Protein AF-0000000085153664 (afdb_homodimer)

InterPro domains:
  IPR010751 Plasmid replication initiator protein TrfA [PF07042] (78-346)

Sequence (714 aa):
MKKSRSGKMAENAEEKKSHYLNVVLRDLGAKLSKRDYDSWCKELTIECSTENDLCGVTLIFLEKAQAQYFEEQFGEIVRKALPSEDVHHIKYELTKQPVQLFLPNYGESYRHVPNEFTRSALFAVGAKKIPRRLFKNEVIPVIGDNVSITYTGEELRQDDEDVWLQLIFLCILSDKAIDDSPTIEFTPRYFCKIVGWPVSGYYYTKLEKVIERLKVTGLKVSARNGGDKVSNLSLIRKYYIRKGAEEDSVRLKTWQVWLEPEIVRLFARNSYTTLEWDMRMSFKSALSKWLHGYYKSHQKPFPVKIETLMKGCGSKMTCIRNFKKELLKSLEELKKAGFLAKWEVNPKTDIVTVTRTMKKSRSGKMAENAEEKKSHYLNVVLRDLGAKLSKRDYDSWCKELTIECSTENDLCGVTLIFLEKAQAQYFEEQFGEIVRKALPSEDVHHIKYELTKQPVQLFLPNYGESYRHVPNEFTRSALFAVGAKKIPRRLFKNEVIPVIGDNVSITYTGEELRQDDEDVWLQLIFLCILSDKAIDDSPTIEFTPRYFCKIVGWPVSGYYYTKLEKVIERLKVTGLKVSARNGGDKVSNLSLIRKYYIRKGAEEDSVRLKTWQVWLEPEIVRLFARNSYTTLEWDMRMSFKSALSKWLHGYYKSHQKPFPVKIETLMKGCGSKMTCIRNFKKELLKSLEELKKAGFLAKWEVNPKTDIVTVTRT

Nearest PDB structures (foldseek):
  5tbf-assembly1_A  TM=6.568E-01  e=7.838E-08  Vibrio cholerae
  5ubf-assembly1_B  TM=6.220E-01  e=7.013E-08  Vibrio cholerae
  5tbf-assembly1_B  TM=6.478E-01  e=2.383E-07  Vibrio cholerae
  5x5l-assembly1_E  TM=6.936E-01  e=5.974E-01  Acinetobacter baumannii
  5x5l-assembly1_A  TM=6.836E-01  e=1.537E+00  Acinetobacter baumannii

Structure (mmCIF, N/CA/C/O backbone):
data_AF-0000000085153664-model_v1
#
loop_
_entity.id
_entity.type
_entity.pdbx_description
1 polymer 'Related to transcriptional repressor protein TrfA'
#
loop_
_atom_site.group_PDB
_atom_site.id
_atom_site.type_symbol
_atom_site.label_atom_id
_atom_site.label_alt_id
_atom_site.label_comp_id
_atom_site.label_asym_id
_atom_site.label_entity_id
_atom_site.label_seq_id
_atom_site.pdbx_PDB_ins_code
_atom_site.Cartn_x
_atom_site.Cartn_y
_atom_site.Cartn_z
_atom_site.occupancy
_atom_site.B_iso_or_equiv
_atom_site.auth_seq_id
_atom_site.auth_comp_id
_atom_site.auth_asym_id
_atom_site.auth_atom_id
_atom_site.pdbx_PDB_model_num
ATOM 1 N N . MET A 1 1 ? 22.562 14.812 59.344 1 29.44 1 MET A N 1
ATOM 2 C CA . MET A 1 1 ? 21.891 13.773 58.594 1 29.44 1 MET A CA 1
ATOM 3 C C . MET A 1 1 ? 22.781 13.281 57.438 1 29.44 1 MET A C 1
ATOM 5 O O . MET A 1 1 ? 22.984 13.992 56.469 1 29.44 1 MET A O 1
ATOM 9 N N . LYS A 1 2 ? 23.766 12.539 57.938 1 37.56 2 LYS A N 1
ATOM 10 C CA . LYS A 1 2 ? 24.797 11.891 57.125 1 37.56 2 LYS A CA 1
ATOM 11 C C . LYS A 1 2 ? 24.172 11.055 56 1 37.56 2 LYS A C 1
ATOM 13 O O . LYS A 1 2 ? 23.359 10.164 56.281 1 37.56 2 LYS A O 1
ATOM 18 N N . LYS A 1 3 ? 24.203 11.703 54.875 1 49.47 3 LYS A N 1
ATOM 19 C CA . LYS A 1 3 ? 23.781 10.914 53.719 1 49.47 3 LYS A CA 1
ATOM 20 C C . LYS A 1 3 ? 24.484 9.562 53.688 1 49.47 3 LYS A C 1
ATOM 22 O O . LYS A 1 3 ? 25.703 9.484 53.781 1 49.47 3 LYS A O 1
ATOM 27 N N . SER A 1 4 ? 23.781 8.562 53.969 1 45.88 4 SER A N 1
ATOM 28 C CA . SER A 1 4 ? 24.281 7.203 54.094 1 45.88 4 SER A CA 1
ATOM 29 C C . SER A 1 4 ? 25.125 6.801 52.906 1 45.88 4 SER A C 1
ATOM 31 O O . SER A 1 4 ? 24.953 7.363 51.812 1 45.88 4 SER A O 1
ATOM 33 N N . ARG A 1 5 ? 26.281 6.02 53.031 1 48.69 5 ARG A N 1
ATOM 34 C CA . ARG A 1 5 ? 27.203 5.461 52.031 1 48.69 5 ARG A CA 1
ATOM 35 C C . ARG A 1 5 ? 26.453 4.961 50.812 1 48.69 5 ARG A C 1
ATOM 37 O O . ARG A 1 5 ? 26.953 5.047 49.688 1 48.69 5 ARG A O 1
ATOM 44 N N . SER A 1 6 ? 25.312 4.398 51.062 1 50.28 6 SER A N 1
ATOM 45 C CA . SER A 1 6 ? 24.5 3.871 49.969 1 50.28 6 SER A CA 1
ATOM 46 C C . SER A 1 6 ? 23.984 4.988 49.062 1 50.28 6 SER A C 1
ATOM 48 O O . SER A 1 6 ? 23.875 4.816 47.844 1 50.28 6 SER A O 1
ATOM 50 N N . GLY A 1 7 ? 23.781 6.125 49.594 1 50.03 7 GLY A N 1
ATOM 51 C CA . GLY A 1 7 ? 23.312 7.273 48.844 1 50.03 7 GLY A CA 1
ATOM 52 C C . GLY A 1 7 ? 24.375 7.855 47.938 1 50.03 7 GLY A C 1
ATOM 53 O O . GLY A 1 7 ? 24.078 8.289 46.812 1 50.03 7 GLY A O 1
ATOM 54 N N . LYS A 1 8 ? 25.578 7.863 48.375 1 56.12 8 LYS A N 1
ATOM 55 C CA . LYS A 1 8 ? 26.719 8.406 47.625 1 56.12 8 LYS A CA 1
ATOM 56 C C . LYS A 1 8 ? 27.078 7.508 46.469 1 56.12 8 LYS A C 1
ATOM 58 O O . LYS A 1 8 ? 27.422 7.992 45.375 1 56.12 8 LYS A O 1
ATOM 63 N N . MET A 1 9 ? 27.047 6.195 46.594 1 51.66 9 MET A N 1
ATOM 64 C CA . MET A 1 9 ? 27.328 5.238 45.531 1 51.66 9 MET A CA 1
ATOM 65 C C . MET A 1 9 ? 26.266 5.305 44.438 1 51.66 9 MET A C 1
ATOM 67 O O . MET A 1 9 ? 26.578 5.203 43.281 1 51.66 9 MET A O 1
ATOM 71 N N . ALA A 1 10 ? 25.062 5.453 44.844 1 55.25 10 ALA A N 1
ATOM 72 C CA . ALA A 1 10 ? 23.969 5.602 43.875 1 55.25 10 ALA A CA 1
ATOM 73 C C . ALA A 1 10 ? 24.094 6.914 43.094 1 55.25 10 ALA A C 1
ATOM 75 O O . ALA A 1 10 ? 23.828 6.961 41.906 1 55.25 10 ALA A O 1
ATOM 76 N N . GLU A 1 11 ? 24.453 7.938 43.781 1 58.59 11 GLU A N 1
ATOM 77 C CA . GLU A 1 11 ? 24.672 9.234 43.125 1 58.59 11 GLU A CA 1
ATOM 78 C C . GLU A 1 11 ? 25.828 9.18 42.156 1 58.59 11 GLU A C 1
ATOM 80 O O . GLU A 1 11 ? 25.766 9.789 41.062 1 58.59 11 GLU A O 1
ATOM 85 N N . ASN A 1 12 ? 26.766 8.383 42.438 1 61.38 12 ASN A N 1
ATOM 86 C CA . ASN A 1 12 ? 27.906 8.219 41.562 1 61.38 12 ASN A CA 1
ATOM 87 C C . ASN A 1 12 ? 27.547 7.402 40.344 1 61.38 12 ASN A C 1
ATOM 89 O O . ASN A 1 12 ? 27.984 7.719 39.219 1 61.38 12 ASN A O 1
ATOM 93 N N . ALA A 1 13 ? 26.766 6.414 40.625 1 58.97 13 ALA A N 1
ATOM 94 C CA . ALA A 1 13 ? 26.328 5.605 39.5 1 58.97 13 ALA A CA 1
ATOM 95 C C . ALA A 1 13 ? 25.438 6.41 38.562 1 58.97 13 ALA A C 1
ATOM 97 O O . ALA A 1 13 ? 25.547 6.297 37.312 1 58.97 13 ALA A O 1
ATOM 98 N N . GLU A 1 14 ? 24.609 7.184 39.156 1 63.19 14 GLU A N 1
ATOM 99 C CA . GLU A 1 14 ? 23.75 8.031 38.312 1 63.19 14 GLU A CA 1
ATOM 100 C C . GLU A 1 14 ? 24.547 9.109 37.594 1 63.19 14 GLU A C 1
ATOM 102 O O . GLU A 1 14 ? 24.266 9.438 36.438 1 63.19 14 GLU A O 1
ATOM 107 N N . GLU A 1 15 ? 25.438 9.648 38.281 1 65.25 15 GLU A N 1
ATOM 108 C CA . GLU A 1 15 ? 26.312 10.633 37.656 1 65.25 15 GLU A CA 1
ATOM 109 C C . GLU A 1 15 ? 27.141 10 36.531 1 65.25 15 GLU A C 1
ATOM 111 O O . GLU A 1 15 ? 27.328 10.609 35.469 1 65.25 15 GLU A O 1
ATOM 116 N N . LYS A 1 16 ? 27.609 8.852 36.75 1 63.19 16 LYS A N 1
ATOM 117 C CA . LYS A 1 16 ? 28.344 8.125 35.719 1 63.19 16 LYS A CA 1
ATOM 118 C C . LYS A 1 16 ? 27.453 7.781 34.531 1 63.19 16 LYS A C 1
ATOM 120 O O . LYS A 1 16 ? 27.875 7.93 33.375 1 63.19 16 LYS A O 1
ATOM 125 N N . LYS A 1 17 ? 26.266 7.352 34.906 1 61.06 17 LYS A N 1
ATOM 126 C CA . LYS A 1 17 ? 25.281 7.082 33.844 1 61.06 17 LYS A CA 1
ATOM 127 C C . LYS A 1 17 ? 25.031 8.32 33 1 61.06 17 LYS A C 1
ATOM 129 O O . LYS A 1 17 ? 25.031 8.242 31.766 1 61.06 17 LYS A O 1
ATOM 134 N N . SER A 1 18 ? 24.812 9.359 33.656 1 63.28 18 SER A N 1
ATOM 135 C CA . SER A 1 18 ? 24.562 10.609 32.969 1 63.28 18 SER A CA 1
ATOM 136 C C . SER A 1 18 ? 25.781 11.055 32.156 1 63.28 18 SER A C 1
ATOM 138 O O . SER A 1 18 ? 25.656 11.539 31.031 1 63.28 18 SER A O 1
ATOM 140 N N . HIS A 1 19 ? 26.828 10.883 32.719 1 64 19 HIS A N 1
ATOM 141 C CA . HIS A 1 19 ? 28.078 11.242 32.062 1 64 19 HIS A CA 1
ATOM 142 C C . HIS A 1 19 ? 28.312 10.375 30.828 1 64 19 HIS A C 1
ATOM 144 O O . HIS A 1 19 ? 28.578 10.891 29.734 1 64 19 HIS A O 1
ATOM 150 N N . TYR A 1 20 ? 28.141 9.062 30.938 1 61.59 20 TYR A N 1
ATOM 151 C CA . TYR A 1 20 ? 28.406 8.172 29.812 1 61.59 20 TYR A CA 1
ATOM 152 C C . TYR A 1 20 ? 27.344 8.336 28.734 1 61.59 20 TYR A C 1
ATOM 154 O O . TYR A 1 20 ? 27.641 8.266 27.531 1 61.59 20 TYR A O 1
ATOM 162 N N . LEU A 1 21 ? 26.141 8.602 29.172 1 62.12 21 LEU A N 1
ATOM 163 C CA . LEU A 1 21 ? 25.094 8.898 28.203 1 62.12 21 LEU A CA 1
ATOM 164 C C . LEU A 1 21 ? 25.422 10.156 27.406 1 62.12 21 LEU A C 1
ATOM 166 O O . LEU A 1 21 ? 25.266 10.188 26.188 1 62.12 21 LEU A O 1
ATOM 170 N N . ASN A 1 22 ? 25.922 11.086 28.078 1 59.66 22 ASN A N 1
ATOM 171 C CA . ASN A 1 22 ? 26.312 12.32 27.406 1 59.66 22 ASN A CA 1
ATOM 172 C C . ASN A 1 22 ? 27.484 12.102 26.469 1 59.66 22 ASN A C 1
ATOM 174 O O . ASN A 1 22 ? 27.531 12.656 25.375 1 59.66 22 ASN A O 1
ATOM 178 N N . VAL A 1 23 ? 28.375 11.336 26.891 1 60.56 23 VAL A N 1
ATOM 179 C CA . VAL A 1 23 ? 29.547 11.055 26.078 1 60.56 23 VAL A CA 1
ATOM 180 C C . VAL A 1 23 ? 29.141 10.25 24.844 1 60.56 23 VAL A C 1
ATOM 182 O O . VAL A 1 23 ? 29.547 10.562 23.719 1 60.56 23 VAL A O 1
ATOM 185 N N . VAL A 1 24 ? 28.281 9.281 25.062 1 60.31 24 VAL A N 1
ATOM 186 C CA . VAL A 1 24 ? 27.828 8.445 23.953 1 60.31 24 VAL A CA 1
ATOM 187 C C . VAL A 1 24 ? 27 9.281 22.984 1 60.31 24 VAL A C 1
ATOM 189 O O . VAL A 1 24 ? 27.203 9.211 21.766 1 60.31 24 VAL A O 1
ATOM 192 N N . LEU A 1 25 ? 26.203 10.008 23.594 1 59.53 25 LEU A N 1
ATOM 193 C CA . LEU A 1 25 ? 25.344 10.844 22.766 1 59.53 25 LEU A CA 1
ATOM 194 C C . LEU A 1 25 ? 26.172 11.891 22.031 1 59.53 25 LEU A C 1
ATOM 196 O O . LEU A 1 25 ? 25.906 12.188 20.859 1 59.53 25 LEU A O 1
ATOM 200 N N . ARG A 1 26 ? 27.047 12.422 22.703 1 58.75 26 ARG A N 1
ATOM 201 C CA . ARG A 1 26 ? 27.953 13.375 22.078 1 58.75 26 ARG A CA 1
ATOM 202 C C . ARG A 1 26 ? 28.766 12.719 20.969 1 58.75 26 ARG A C 1
ATOM 204 O O . ARG A 1 26 ? 28.875 13.273 19.875 1 58.75 26 ARG A O 1
ATOM 211 N N . ASP A 1 27 ? 29.297 11.578 21.297 1 58.91 27 ASP A N 1
ATOM 212 C CA . ASP A 1 27 ? 30.156 10.922 20.312 1 58.91 27 ASP A CA 1
ATOM 213 C C . ASP A 1 27 ? 29.312 10.359 19.156 1 58.91 27 ASP A C 1
ATOM 215 O O . ASP A 1 27 ? 29.766 10.359 18.016 1 58.91 27 ASP A O 1
ATOM 219 N N . LEU A 1 28 ? 28.203 9.844 19.594 1 58.75 28 LEU A N 1
ATOM 220 C CA . LEU A 1 28 ? 27.281 9.406 18.547 1 58.75 28 LEU A CA 1
ATOM 221 C C . LEU A 1 28 ? 26.75 10.602 17.766 1 58.75 28 LEU A C 1
ATOM 223 O O . LEU A 1 28 ? 26.578 10.523 16.547 1 58.75 28 LEU A O 1
ATOM 227 N N . GLY A 1 29 ? 26.344 11.578 18.453 1 54.72 29 GLY A N 1
ATOM 228 C CA . GLY A 1 29 ? 25.875 12.805 17.828 1 54.72 29 GLY A CA 1
ATOM 229 C C . GLY A 1 29 ? 26.906 13.453 16.922 1 54.72 29 GLY A C 1
ATOM 230 O O . GLY A 1 29 ? 26.562 14.117 15.945 1 54.72 29 GLY A O 1
ATOM 231 N N . ALA A 1 30 ? 28.156 13.367 17.344 1 55.06 30 ALA A N 1
ATOM 232 C CA . ALA A 1 30 ? 29.234 13.906 16.531 1 55.06 30 ALA A CA 1
ATOM 233 C C . ALA A 1 30 ? 29.391 13.109 15.234 1 55.06 30 ALA A C 1
ATOM 235 O O . ALA A 1 30 ? 29.891 13.625 14.234 1 55.06 30 ALA A O 1
ATOM 236 N N . LYS A 1 31 ? 29.156 11.945 15.344 1 52.06 31 LYS A N 1
ATOM 237 C CA . LYS A 1 31 ? 29.344 11.109 14.156 1 52.06 31 LYS A CA 1
ATOM 238 C C . LYS A 1 31 ? 28 10.734 13.531 1 52.06 31 LYS A C 1
ATOM 240 O O . LYS A 1 31 ? 27.922 10.469 12.328 1 52.06 31 LYS A O 1
ATOM 245 N N . LEU A 1 32 ? 27.062 10.523 14.344 1 45.66 32 LEU A N 1
ATOM 246 C CA . LEU A 1 32 ? 25.703 10.242 13.898 1 45.66 32 LEU A CA 1
ATOM 247 C C . LEU A 1 32 ? 24.891 11.531 13.812 1 45.66 32 LEU A C 1
ATOM 249 O O . LEU A 1 32 ? 24.922 12.359 14.727 1 45.66 32 LEU A O 1
ATOM 253 N N . SER A 1 33 ? 24.641 11.883 12.695 1 44 33 SER A N 1
ATOM 254 C CA . SER A 1 33 ? 23.734 13.031 12.695 1 44 33 SER A CA 1
ATOM 255 C C . SER A 1 33 ? 22.609 12.844 13.703 1 44 33 SER A C 1
ATOM 257 O O . SER A 1 33 ? 22.172 11.719 13.953 1 44 33 SER A O 1
ATOM 259 N N . LYS A 1 34 ? 22.484 13.758 14.727 1 43.94 34 LYS A N 1
ATOM 260 C CA . LYS A 1 34 ? 21.391 13.75 15.695 1 43.94 34 LYS A CA 1
ATOM 261 C C . LYS A 1 34 ? 20.125 13.156 15.086 1 43.94 34 LYS A C 1
ATOM 263 O O . LYS A 1 34 ? 19.391 12.445 15.766 1 43.94 34 LYS A O 1
ATOM 268 N N . ARG A 1 35 ? 20.047 13.312 13.891 1 41.44 35 ARG A N 1
ATOM 269 C CA . ARG A 1 35 ? 18.906 12.891 13.086 1 41.44 35 ARG A CA 1
ATOM 270 C C . ARG A 1 35 ? 18.859 11.367 12.969 1 41.44 35 ARG A C 1
ATOM 272 O O . ARG A 1 35 ? 17.797 10.766 13.078 1 41.44 35 ARG A O 1
ATOM 279 N N . ASP A 1 36 ? 19.953 10.828 12.789 1 44.12 36 ASP A N 1
ATOM 280 C CA . ASP A 1 36 ? 20.047 9.383 12.602 1 44.12 36 ASP A CA 1
ATOM 281 C C . ASP A 1 36 ? 19.859 8.641 13.922 1 44.12 36 ASP A C 1
ATOM 283 O O . ASP A 1 36 ? 19.203 7.605 13.969 1 44.12 36 ASP A O 1
ATOM 287 N N . TYR A 1 37 ? 20.328 9.25 14.938 1 45.41 37 TYR A N 1
ATOM 288 C CA . TYR A 1 37 ? 20.203 8.68 16.266 1 45.41 37 TYR A CA 1
ATOM 289 C C . TYR A 1 37 ? 18.75 8.656 16.719 1 45.41 37 TYR A C 1
ATOM 291 O O . TYR A 1 37 ? 18.266 7.633 17.219 1 45.41 37 TYR A O 1
ATOM 299 N N . ASP A 1 38 ? 18.203 9.703 16.609 1 47 38 ASP A N 1
ATOM 300 C CA . ASP A 1 38 ? 16.828 9.844 17.094 1 47 38 ASP A CA 1
ATOM 301 C C . ASP A 1 38 ? 15.875 8.938 16.328 1 47 38 ASP A C 1
ATOM 303 O O . ASP A 1 38 ? 14.875 8.469 16.875 1 47 38 ASP A O 1
ATOM 307 N N . SER A 1 39 ? 16.281 8.617 15.234 1 45.19 39 SER A N 1
ATOM 308 C CA . SER A 1 39 ? 15.414 7.805 14.383 1 45.19 39 SER A CA 1
ATOM 309 C C . SER A 1 39 ? 15.648 6.316 14.633 1 45.19 39 SER A C 1
ATOM 311 O O . SER A 1 39 ? 14.742 5.5 14.422 1 45.19 39 SER A O 1
ATOM 313 N N . TRP A 1 40 ? 16.859 6.023 15.102 1 48.47 40 TRP A N 1
ATOM 314 C CA . TRP A 1 40 ? 17.188 4.602 15.148 1 48.47 40 TRP A CA 1
ATOM 315 C C . TRP A 1 40 ? 17.109 4.078 16.578 1 48.47 40 TRP A C 1
ATOM 317 O O . TRP A 1 40 ? 16.578 2.992 16.828 1 48.47 40 TRP A O 1
ATOM 327 N N . CYS A 1 41 ? 17.781 4.852 17.594 1 46.34 41 CYS A N 1
ATOM 328 C CA . CYS A 1 41 ? 17.922 4.414 18.984 1 46.34 41 CYS A CA 1
ATOM 329 C C . CYS A 1 41 ? 16.875 5.09 19.875 1 46.34 41 CYS A C 1
ATOM 331 O O . CYS A 1 41 ? 16.906 6.312 20.031 1 46.34 41 CYS A O 1
ATOM 333 N N . LYS A 1 42 ? 15.758 4.336 20.125 1 48.25 42 LYS A N 1
ATOM 334 C CA . LYS A 1 42 ? 14.703 4.895 20.969 1 48.25 42 LYS A CA 1
ATOM 335 C C . LYS A 1 42 ? 15.234 5.273 22.344 1 48.25 42 LYS A C 1
ATOM 337 O O . LYS A 1 42 ? 14.797 6.266 22.922 1 48.25 42 LYS A O 1
ATOM 342 N N . GLU A 1 43 ? 15.867 4.336 22.812 1 50.38 43 GLU A N 1
ATOM 343 C CA . GLU A 1 43 ? 16.328 4.586 24.172 1 50.38 43 GLU A CA 1
ATOM 344 C C . GLU A 1 43 ? 17.766 4.074 24.359 1 50.38 43 GLU A C 1
ATOM 346 O O . GLU A 1 43 ? 18.109 2.986 23.906 1 50.38 43 GLU A O 1
ATOM 351 N N . LEU A 1 44 ? 18.625 4.957 24.594 1 53.78 44 LEU A N 1
ATOM 352 C CA . LEU A 1 44 ? 19.938 4.625 25.125 1 53.78 44 LEU A CA 1
ATOM 353 C C . LEU A 1 44 ? 19.938 4.703 26.656 1 53.78 44 LEU A C 1
ATOM 355 O O . LEU A 1 44 ? 19.641 5.754 27.219 1 53.78 44 LEU A O 1
ATOM 359 N N . THR A 1 45 ? 19.828 3.479 27.172 1 56.31 45 THR A N 1
ATOM 360 C CA . THR A 1 45 ? 19.969 3.467 28.625 1 56.31 45 THR A CA 1
ATOM 361 C C . THR A 1 45 ? 21.344 2.951 29.031 1 56.31 45 THR A C 1
ATOM 363 O O . THR A 1 45 ? 21.859 2.002 28.438 1 56.31 45 THR A O 1
ATOM 366 N N . ILE A 1 46 ? 21.953 3.711 29.812 1 54.69 46 ILE A N 1
ATOM 367 C CA . ILE A 1 46 ? 23.188 3.291 30.453 1 54.69 46 ILE A CA 1
ATOM 368 C C . ILE A 1 46 ? 22.922 2.918 31.906 1 54.69 46 ILE A C 1
ATOM 370 O O . ILE A 1 46 ? 22.234 3.65 32.625 1 54.69 46 ILE A O 1
ATOM 374 N N . GLU A 1 47 ? 23 1.629 32.156 1 57.69 47 GLU A N 1
ATOM 375 C CA . GLU A 1 47 ? 22.906 1.206 33.562 1 57.69 47 GLU A CA 1
ATOM 376 C C . GLU A 1 47 ? 24.297 0.977 34.156 1 57.69 47 GLU A C 1
ATOM 378 O O . GLU A 1 47 ? 25.141 0.326 33.531 1 57.69 47 GLU A O 1
ATOM 383 N N . CYS A 1 48 ? 24.516 1.767 35.125 1 53.06 48 CYS A N 1
ATOM 384 C CA . CYS A 1 48 ? 25.75 1.614 35.875 1 53.06 48 CYS A CA 1
ATOM 385 C C . CYS A 1 48 ? 25.516 0.929 37.219 1 53.06 48 CYS A C 1
ATOM 387 O O . CYS A 1 48 ? 24.594 1.292 37.938 1 53.06 48 CYS A O 1
ATOM 389 N N . SER A 1 49 ? 25.969 -0.302 37.281 1 51.94 49 SER A N 1
ATOM 390 C CA . SER A 1 49 ? 25.891 -0.967 38.562 1 51.94 49 SER A CA 1
ATOM 391 C C . SER A 1 49 ? 26.766 -0.275 39.594 1 51.94 49 SER A C 1
ATOM 393 O O . SER A 1 49 ? 27.891 0.141 39.281 1 51.94 49 SER A O 1
ATOM 395 N N . THR A 1 50 ? 26.156 0.053 40.625 1 53.03 50 THR A N 1
ATOM 396 C CA . THR A 1 50 ? 26.875 0.573 41.781 1 53.03 50 THR A CA 1
ATOM 397 C C . THR A 1 50 ? 27.891 -0.452 42.281 1 53.03 50 THR A C 1
ATOM 399 O O . THR A 1 50 ? 28.891 -0.089 42.906 1 53.03 50 THR A O 1
ATOM 402 N N . GLU A 1 51 ? 27.531 -1.711 42.156 1 52.62 51 GLU A N 1
ATOM 403 C CA . GLU A 1 51 ? 28.344 -2.691 42.844 1 52.62 51 GLU A CA 1
ATOM 404 C C . GLU A 1 51 ? 29.625 -3.006 42.094 1 52.62 51 GLU A C 1
ATOM 406 O O . GLU A 1 51 ? 30.688 -3.213 42.688 1 52.62 51 GLU A O 1
ATOM 411 N N . ASN A 1 52 ? 29.484 -3.174 40.75 1 49.38 52 ASN A N 1
ATOM 412 C CA . ASN A 1 52 ? 30.688 -3.648 40.062 1 49.38 52 ASN A CA 1
ATOM 413 C C . ASN A 1 52 ? 31.203 -2.627 39.031 1 49.38 52 ASN A C 1
ATOM 415 O O . ASN A 1 52 ? 32.125 -2.908 38.281 1 49.38 52 ASN A O 1
ATOM 419 N N . ASP A 1 53 ? 30.875 -1.344 39.281 1 49.22 53 ASP A N 1
ATOM 420 C CA . ASP A 1 53 ? 31.328 -0.244 38.438 1 49.22 53 ASP A CA 1
ATOM 421 C C . ASP A 1 53 ? 31.141 -0.564 36.938 1 49.22 53 ASP A C 1
ATOM 423 O O . ASP A 1 53 ? 31.922 -0.144 36.094 1 49.22 53 ASP A O 1
ATOM 427 N N . LEU A 1 54 ? 30.312 -1.525 36.781 1 50.16 54 LEU A N 1
ATOM 428 C CA . LEU A 1 54 ? 30.078 -1.895 35.375 1 50.16 54 LEU A CA 1
ATOM 429 C C . LEU A 1 54 ? 28.922 -1.095 34.781 1 50.16 54 LEU A C 1
ATOM 431 O O . LEU A 1 54 ? 27.906 -0.867 35.469 1 50.16 54 LEU A O 1
ATOM 435 N N . CYS A 1 55 ? 29.266 -0.284 33.844 1 50.81 55 CYS A N 1
ATOM 436 C CA . CYS A 1 55 ? 28.219 0.438 33.125 1 50.81 55 CYS A CA 1
ATOM 437 C C . CYS A 1 55 ? 27.781 -0.327 31.891 1 50.81 55 CYS A C 1
ATOM 439 O O . CYS A 1 55 ? 28.609 -0.883 31.156 1 50.81 55 CYS A O 1
ATOM 441 N N . GLY A 1 56 ? 26.562 -0.763 31.938 1 55.78 56 GLY A N 1
ATOM 442 C CA . GLY A 1 56 ? 25.984 -1.375 30.75 1 55.78 56 GLY A CA 1
ATOM 443 C C . GLY A 1 56 ? 25.188 -0.402 29.906 1 55.78 56 GLY A C 1
ATOM 444 O O . GLY A 1 56 ? 24.578 0.528 30.422 1 55.78 56 GLY A O 1
ATOM 445 N N . VAL A 1 57 ? 25.609 -0.292 28.672 1 55.5 57 VAL A N 1
ATOM 446 C CA . VAL A 1 57 ? 24.828 0.5 27.734 1 55.5 57 VAL A CA 1
ATOM 447 C C . VAL A 1 57 ? 23.828 -0.399 27 1 55.5 57 VAL A C 1
ATOM 449 O O . VAL A 1 57 ? 24.203 -1.459 26.5 1 55.5 57 VAL A O 1
ATOM 452 N N . THR A 1 58 ? 22.656 -0.088 27.312 1 58.31 58 THR A N 1
ATOM 453 C CA . THR A 1 58 ? 21.594 -0.741 26.547 1 58.31 58 THR A CA 1
ATOM 454 C C . THR A 1 58 ? 21.031 0.21 25.5 1 58.31 58 THR A C 1
ATOM 456 O O . THR A 1 58 ? 20.547 1.299 25.828 1 58.31 58 THR A O 1
ATOM 459 N N . LEU A 1 59 ? 21.391 -0.045 24.328 1 55.75 59 LEU A N 1
ATOM 460 C CA . LEU A 1 59 ? 20.766 0.66 23.219 1 55.75 59 LEU A CA 1
ATOM 461 C C . LEU A 1 59 ? 19.594 -0.139 22.656 1 55.75 59 LEU A C 1
ATOM 463 O O . LEU A 1 59 ? 19.734 -1.328 22.359 1 55.75 59 LEU A O 1
ATOM 467 N N . ILE A 1 60 ? 18.531 0.485 22.797 1 53.19 60 ILE A N 1
ATOM 468 C CA . ILE A 1 60 ? 17.312 -0.162 22.328 1 53.19 60 ILE A CA 1
ATOM 469 C C . ILE A 1 60 ? 16.969 0.344 20.922 1 53.19 60 ILE A C 1
ATOM 471 O O . ILE A 1 60 ? 16.828 1.551 20.703 1 53.19 60 ILE A O 1
ATOM 475 N N . PHE A 1 61 ? 17.047 -0.532 20.016 1 51.03 61 PHE A N 1
ATOM 476 C CA . PHE A 1 61 ? 16.766 -0.239 18.609 1 51.03 61 PHE A CA 1
ATOM 477 C C . PHE A 1 61 ? 15.406 -0.781 18.203 1 51.03 61 PHE A C 1
ATOM 479 O O . PHE A 1 61 ? 14.906 -1.733 18.797 1 51.03 61 PHE A O 1
ATOM 486 N N . LEU A 1 62 ? 14.828 -0.062 17.25 1 48.22 62 LEU A N 1
ATOM 487 C CA . LEU A 1 62 ? 13.531 -0.481 16.734 1 48.22 62 LEU A CA 1
ATOM 488 C C . LEU A 1 62 ? 13.68 -1.7 15.828 1 48.22 62 LEU A C 1
ATOM 490 O O . LEU A 1 62 ? 12.781 -2.543 15.766 1 48.22 62 LEU A O 1
ATOM 494 N N . GLU A 1 63 ? 14.695 -1.808 15.086 1 48 63 GLU A N 1
ATOM 495 C CA . GLU A 1 63 ? 14.961 -2.85 14.094 1 48 63 GLU A CA 1
ATOM 496 C C . GLU A 1 63 ? 16.328 -3.494 14.32 1 48 63 GLU A C 1
ATOM 498 O O . GLU A 1 63 ? 17.281 -2.82 14.711 1 48 63 GLU A O 1
ATOM 503 N N . LYS A 1 64 ? 16.219 -4.773 14.32 1 51.56 64 LYS A N 1
ATOM 504 C CA . LYS A 1 64 ? 17.469 -5.512 14.469 1 51.56 64 LYS A CA 1
ATOM 505 C C . LYS A 1 64 ? 18.531 -4.996 13.508 1 51.56 64 LYS A C 1
ATOM 507 O O . LYS A 1 64 ? 19.703 -4.879 13.875 1 51.56 64 LYS A O 1
ATOM 512 N N . ALA A 1 65 ? 18.078 -4.699 12.352 1 47.78 65 ALA A N 1
ATOM 513 C CA . ALA A 1 65 ? 19.031 -4.203 11.359 1 47.78 65 ALA A CA 1
ATOM 514 C C . ALA A 1 65 ? 19.656 -2.887 11.812 1 47.78 65 ALA A C 1
ATOM 516 O O . ALA A 1 65 ? 20.859 -2.66 11.609 1 47.78 65 ALA A O 1
ATOM 517 N N . GLN A 1 66 ? 18.906 -2.141 12.445 1 51.41 66 GLN A N 1
ATOM 518 C CA . GLN A 1 66 ? 19.422 -0.875 12.961 1 51.41 66 GLN A CA 1
ATOM 519 C C . GLN A 1 66 ? 20.406 -1.106 14.094 1 51.41 66 GLN A C 1
ATOM 521 O O . GLN A 1 66 ? 21.438 -0.426 14.18 1 51.41 66 GLN A O 1
ATOM 526 N N . ALA A 1 67 ? 20 -2.066 14.844 1 55.53 67 ALA A N 1
ATOM 527 C CA . ALA A 1 67 ? 20.875 -2.402 15.953 1 55.53 67 ALA A CA 1
ATOM 528 C C . ALA A 1 67 ? 22.219 -2.926 15.445 1 55.53 67 ALA A C 1
ATOM 530 O O . ALA A 1 67 ? 23.281 -2.545 15.961 1 55.53 67 ALA A O 1
ATOM 531 N N . GLN A 1 68 ? 22.047 -3.723 14.523 1 56.03 68 GLN A N 1
ATOM 532 C CA . GLN A 1 68 ? 23.266 -4.281 13.953 1 56.03 68 GLN A CA 1
ATOM 533 C C . GLN A 1 68 ? 24.094 -3.199 13.266 1 56.03 68 GLN A C 1
ATOM 535 O O . GLN A 1 68 ? 25.312 -3.145 13.438 1 56.03 68 GLN A O 1
ATOM 540 N N . TYR A 1 69 ? 23.453 -2.359 12.586 1 52.59 69 TYR A N 1
ATOM 541 C CA . TYR A 1 69 ? 24.109 -1.235 11.938 1 52.59 69 TYR A CA 1
ATOM 542 C C . TYR A 1 69 ? 24.766 -0.316 12.969 1 52.59 69 TYR A C 1
ATOM 544 O O . TYR A 1 69 ? 25.906 0.104 12.797 1 52.59 69 TYR A O 1
ATOM 552 N N . PHE A 1 70 ? 24.031 -0.028 13.898 1 57.78 70 PHE A N 1
ATOM 553 C CA . PHE A 1 70 ? 24.562 0.84 14.945 1 57.78 70 PHE A CA 1
ATOM 554 C C . PHE A 1 70 ? 25.797 0.219 15.602 1 57.78 70 PHE A C 1
ATOM 556 O O . PHE A 1 70 ? 26.781 0.907 15.852 1 57.78 70 PHE A O 1
ATOM 563 N N . GLU A 1 71 ? 25.594 -1.03 15.805 1 61 71 GLU A N 1
ATOM 564 C CA . GLU A 1 71 ? 26.719 -1.724 16.422 1 61 71 GLU A CA 1
ATOM 565 C C . GLU A 1 71 ? 27.953 -1.681 15.531 1 61 71 GLU A C 1
ATOM 567 O O . GLU A 1 71 ? 29.062 -1.467 16.016 1 61 71 GLU A O 1
ATOM 572 N N . GLU A 1 72 ? 27.641 -1.833 14.359 1 60.78 72 GLU A N 1
ATOM 573 C CA . GLU A 1 72 ? 28.75 -1.866 13.414 1 60.78 72 GLU A CA 1
ATOM 574 C C . GLU A 1 72 ? 29.375 -0.48 13.242 1 60.78 72 GLU A C 1
ATOM 576 O O . GLU A 1 72 ? 30.594 -0.343 13.148 1 60.78 72 GLU A O 1
ATOM 581 N N . GLN A 1 73 ? 28.516 0.489 13.18 1 56.47 73 GLN A N 1
ATOM 582 C CA . GLN A 1 73 ? 28.984 1.831 12.867 1 56.47 73 GLN A CA 1
ATOM 583 C C . GLN A 1 73 ? 29.422 2.568 14.133 1 56.47 73 GLN A C 1
ATOM 585 O O . GLN A 1 73 ? 30.391 3.326 14.109 1 56.47 73 GLN A O 1
ATOM 590 N N . PHE A 1 74 ? 28.578 2.229 15.125 1 58 74 PHE A N 1
ATOM 591 C CA . PHE A 1 74 ? 28.766 3.105 16.266 1 58 74 PHE A CA 1
ATOM 592 C C . PHE A 1 74 ? 29.094 2.301 17.516 1 58 74 PHE A C 1
ATOM 594 O O . PHE A 1 74 ? 29.406 2.871 18.562 1 58 74 PHE A O 1
ATOM 601 N N . GLY A 1 75 ? 29 1.061 17.297 1 60.94 75 GLY A N 1
ATOM 602 C CA . GLY A 1 75 ? 29.297 0.23 18.453 1 60.94 75 GLY A CA 1
ATOM 603 C C . GLY A 1 75 ? 30.625 0.562 19.094 1 60.94 75 GLY A C 1
ATOM 604 O O . GLY A 1 75 ? 30.734 0.628 20.328 1 60.94 75 GLY A O 1
ATOM 605 N N . GLU A 1 76 ? 31.484 0.777 18.141 1 64.44 76 GLU A N 1
ATOM 606 C CA . GLU A 1 76 ? 32.812 1.085 18.641 1 64.44 76 GLU A CA 1
ATOM 607 C C . GLU A 1 76 ? 32.844 2.426 19.375 1 64.44 76 GLU A C 1
ATOM 609 O O . GLU A 1 76 ? 33.531 2.582 20.375 1 64.44 76 GLU A O 1
ATOM 614 N N . ILE A 1 77 ? 32.125 3.355 18.859 1 63.22 77 ILE A N 1
ATOM 615 C CA . ILE A 1 77 ? 32.062 4.672 19.484 1 63.22 77 ILE A CA 1
ATOM 616 C C . ILE A 1 77 ? 31.469 4.547 20.891 1 63.22 77 ILE A C 1
ATOM 618 O O . ILE A 1 77 ? 31.969 5.16 21.844 1 63.22 77 ILE A O 1
ATOM 622 N N . VAL A 1 78 ? 30.484 3.76 20.906 1 61.78 78 VAL A N 1
ATOM 623 C CA . VAL A 1 78 ? 29.844 3.557 22.203 1 61.78 78 VAL A CA 1
ATOM 624 C C . VAL A 1 78 ? 30.797 2.822 23.141 1 61.78 78 VAL A C 1
ATOM 626 O O . VAL A 1 78 ? 30.922 3.174 24.328 1 61.78 78 VAL A O 1
ATOM 629 N N . ARG A 1 79 ? 31.422 1.933 22.578 1 64 79 ARG A N 1
ATOM 630 C CA . ARG A 1 79 ? 32.375 1.178 23.391 1 64 79 ARG A CA 1
ATOM 631 C C . ARG A 1 79 ? 33.531 2.066 23.859 1 64 79 ARG A C 1
ATOM 633 O O . ARG A 1 79 ? 33.969 1.947 25 1 64 79 ARG A O 1
ATOM 640 N N . LYS A 1 80 ? 33.906 2.912 22.969 1 64.38 80 LYS A N 1
ATOM 641 C CA . LYS A 1 80 ? 35.031 3.787 23.297 1 64.38 80 LYS A CA 1
ATOM 642 C C . LYS A 1 80 ? 34.594 4.883 24.266 1 64.38 80 LYS A C 1
ATOM 644 O O . LYS A 1 80 ? 35.406 5.387 25.047 1 64.38 80 LYS A O 1
ATOM 649 N N . ALA A 1 81 ? 33.438 5.289 24.047 1 58.75 81 ALA A N 1
ATOM 650 C CA . ALA A 1 81 ? 32.938 6.344 24.938 1 58.75 81 ALA A CA 1
ATOM 651 C C . ALA A 1 81 ? 32.781 5.844 26.375 1 58.75 81 ALA A C 1
ATOM 653 O O . ALA A 1 81 ? 32.75 6.641 27.312 1 58.75 81 ALA A O 1
ATOM 654 N N . LEU A 1 82 ? 32.625 4.574 26.438 1 56.94 82 LEU A N 1
ATOM 655 C CA . LEU A 1 82 ? 32.5 3.984 27.766 1 56.94 82 LEU A CA 1
ATOM 656 C C . LEU A 1 82 ? 33.844 3.457 28.234 1 56.94 82 LEU A C 1
ATOM 658 O O . LEU A 1 82 ? 34.625 2.898 27.453 1 56.94 82 LEU A O 1
ATOM 662 N N . PRO A 1 83 ? 34.344 3.984 29.297 1 51 83 PRO A N 1
ATOM 663 C CA . PRO A 1 83 ? 35.688 3.543 29.734 1 51 83 PRO A CA 1
ATOM 664 C C . PRO A 1 83 ? 35.812 2.021 29.766 1 51 83 PRO A C 1
ATOM 666 O O . PRO A 1 83 ? 34.844 1.319 30.047 1 51 83 PRO A O 1
ATOM 669 N N . SER A 1 84 ? 36.844 1.42 29.094 1 51.22 84 SER A N 1
ATOM 670 C CA . SER A 1 84 ? 37.219 0.017 28.969 1 51.22 84 SER A CA 1
ATOM 671 C C . SER A 1 84 ? 36.938 -0.754 30.25 1 51.22 84 SER A C 1
ATOM 673 O O . SER A 1 84 ? 36.5 -1.915 30.203 1 51.22 84 SER A O 1
ATOM 675 N N . GLU A 1 85 ? 37.25 -0.265 31.391 1 51.88 85 GLU A N 1
ATOM 676 C CA . GLU A 1 85 ? 37.156 -0.955 32.688 1 51.88 85 GLU A CA 1
ATOM 677 C C . GLU A 1 85 ? 35.719 -1.067 33.156 1 51.88 85 GLU A C 1
ATOM 679 O O . GLU A 1 85 ? 35.375 -1.933 33.969 1 51.88 85 GLU A O 1
ATOM 684 N N . ASP A 1 86 ? 34.781 -0.239 32.719 1 49.53 86 ASP A N 1
ATOM 685 C CA . ASP A 1 86 ? 33.438 -0.157 33.25 1 49.53 86 ASP A CA 1
ATOM 686 C C . ASP A 1 86 ? 32.438 -0.755 32.281 1 49.53 86 ASP A C 1
ATOM 688 O O . ASP A 1 86 ? 31.281 -1.044 32.656 1 49.53 86 ASP A O 1
ATOM 692 N N . VAL A 1 87 ? 32.719 -0.79 31.047 1 46.56 87 VAL A N 1
ATOM 693 C CA . VAL A 1 87 ? 31.766 -1.281 30.062 1 46.56 87 VAL A CA 1
ATOM 694 C C . VAL A 1 87 ? 31.938 -2.789 29.891 1 46.56 87 VAL A C 1
ATOM 696 O O . VAL A 1 87 ? 32.969 -3.258 29.438 1 46.56 87 VAL A O 1
ATOM 699 N N . HIS A 1 88 ? 31.219 -3.688 30.547 1 48.31 88 HIS A N 1
ATOM 700 C CA . HIS A 1 88 ? 31.375 -5.125 30.359 1 48.31 88 HIS A CA 1
ATOM 701 C C . HIS A 1 88 ? 30.516 -5.625 29.203 1 48.31 88 HIS A C 1
ATOM 703 O O . HIS A 1 88 ? 30.906 -6.566 28.5 1 48.31 88 HIS A O 1
ATOM 709 N N . HIS A 1 89 ? 29.156 -5.145 29.234 1 43.34 89 HIS A N 1
ATOM 710 C CA . HIS A 1 89 ? 28.281 -5.773 28.234 1 43.34 89 HIS A CA 1
ATOM 711 C C . HIS A 1 89 ? 27.484 -4.73 27.469 1 43.34 89 HIS A C 1
ATOM 713 O O . HIS A 1 89 ? 26.938 -3.801 28.078 1 43.34 89 HIS A O 1
ATOM 719 N N . ILE A 1 90 ? 27.875 -4.332 26.359 1 44.22 90 ILE A N 1
ATOM 720 C CA . ILE A 1 90 ? 26.953 -3.641 25.484 1 44.22 90 ILE A CA 1
ATOM 721 C C . ILE A 1 90 ? 25.891 -4.621 24.969 1 44.22 90 ILE A C 1
ATOM 723 O O . ILE A 1 90 ? 26.219 -5.637 24.359 1 44.22 90 ILE A O 1
ATOM 727 N N . LYS A 1 91 ? 24.75 -4.598 25.609 1 44.56 91 LYS A N 1
ATOM 728 C CA . LYS A 1 91 ? 23.656 -5.418 25.109 1 44.56 91 LYS A CA 1
ATOM 729 C C . LYS A 1 91 ? 22.781 -4.637 24.125 1 44.56 91 LYS A C 1
ATOM 731 O O . LYS A 1 91 ? 22.453 -3.473 24.359 1 44.56 91 LYS A O 1
ATOM 736 N N . TYR A 1 92 ? 22.938 -4.906 22.938 1 37.19 92 TYR A N 1
ATOM 737 C CA . TYR A 1 92 ? 21.969 -4.445 21.938 1 37.19 92 TYR A CA 1
ATOM 738 C C . TYR A 1 92 ? 20.672 -5.219 22.047 1 37.19 92 TYR A C 1
ATOM 740 O O . TYR A 1 92 ? 20.656 -6.449 21.984 1 37.19 92 TYR A O 1
ATOM 748 N N . GLU A 1 93 ? 19.828 -4.762 22.906 1 38.47 93 GLU A N 1
ATOM 749 C CA . GLU A 1 93 ? 18.531 -5.422 22.984 1 38.47 93 GLU A CA 1
ATOM 750 C C . GLU A 1 93 ? 17.578 -4.887 21.922 1 38.47 93 GLU A C 1
ATOM 752 O O . GLU A 1 93 ? 17.578 -3.691 21.625 1 38.47 93 GLU A O 1
ATOM 757 N N . LEU A 1 94 ? 17.406 -5.613 20.953 1 33.94 94 LEU A N 1
ATOM 758 C CA . LEU A 1 94 ? 16.281 -5.344 20.078 1 33.94 94 LEU A CA 1
ATOM 759 C C . LEU A 1 94 ? 14.969 -5.305 20.859 1 33.94 94 LEU A C 1
ATOM 761 O O . LEU A 1 94 ? 14.633 -6.27 21.562 1 33.94 94 LEU A O 1
ATOM 765 N N . THR A 1 95 ? 14.906 -4.371 21.719 1 34.41 95 THR A N 1
ATOM 766 C CA . THR A 1 95 ? 13.57 -4.387 22.312 1 34.41 95 THR A CA 1
ATOM 767 C C . THR A 1 95 ? 12.523 -3.953 21.297 1 34.41 95 THR A C 1
ATOM 769 O O . THR A 1 95 ? 12.672 -2.914 20.641 1 34.41 95 THR A O 1
ATOM 772 N N . LYS A 1 96 ? 12.055 -4.809 20.719 1 39.41 96 LYS A N 1
ATOM 773 C C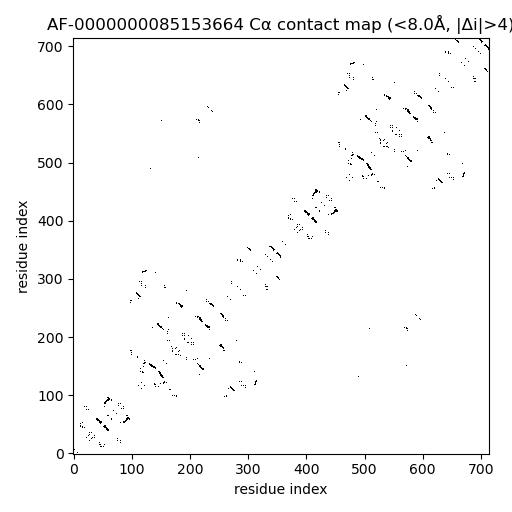A . LYS A 1 96 ? 10.883 -4.406 19.953 1 39.41 96 LYS A CA 1
ATOM 774 C C . LYS A 1 96 ? 10.031 -3.402 20.734 1 39.41 96 LYS A C 1
ATOM 776 O O . LYS A 1 96 ? 9.422 -3.752 21.75 1 39.41 96 LYS A O 1
ATOM 781 N N . GLN A 1 97 ? 10.672 -2.17 21.141 1 39.03 97 GLN A N 1
ATOM 782 C CA . GLN A 1 97 ? 9.734 -1.268 21.797 1 39.03 97 GLN A CA 1
ATOM 783 C C . GLN A 1 97 ? 8.539 -0.97 20.906 1 39.03 97 GLN A C 1
ATOM 785 O O . GLN A 1 97 ? 8.703 -0.708 19.703 1 39.03 97 GLN A O 1
ATOM 790 N N . PRO A 1 98 ? 7.512 -1.31 21.453 1 46.03 98 PRO A N 1
ATOM 791 C CA . PRO A 1 98 ? 6.305 -0.938 20.719 1 46.03 98 PRO A CA 1
ATOM 792 C C . PRO A 1 98 ? 6.316 0.52 20.266 1 46.03 98 PRO A C 1
ATOM 794 O O . PRO A 1 98 ? 6.754 1.399 21.016 1 46.03 98 PRO A O 1
ATOM 797 N N . VAL A 1 99 ? 6.535 0.794 19.031 1 48.78 99 VAL A N 1
ATOM 798 C CA . VAL A 1 99 ? 6.422 2.135 18.469 1 48.78 99 VAL A CA 1
ATOM 799 C C . VAL A 1 99 ? 5.074 2.746 18.844 1 48.78 99 VAL A C 1
ATOM 801 O O . VAL A 1 99 ? 4.023 2.172 18.562 1 48.78 99 VAL A O 1
ATOM 804 N N . GLN A 1 100 ? 5.113 3.65 19.922 1 49.5 100 GLN A N 1
ATOM 805 C CA . GLN A 1 100 ? 3.891 4.352 20.297 1 49.5 100 GLN A CA 1
ATOM 806 C C . GLN A 1 100 ? 3.902 5.789 19.781 1 49.5 100 GLN A C 1
ATOM 808 O O . GLN A 1 100 ? 4.961 6.422 19.719 1 49.5 100 GLN A O 1
ATOM 813 N N . LEU A 1 101 ? 2.963 6.156 19.125 1 49.53 101 LEU A N 1
ATOM 814 C CA . LEU A 1 101 ? 2.76 7.559 18.781 1 49.53 101 LEU A CA 1
ATOM 815 C C . LEU A 1 101 ? 2.566 8.398 20.031 1 49.53 101 LEU A C 1
ATOM 817 O O . LEU A 1 101 ? 1.479 8.414 20.625 1 49.53 101 LEU A O 1
ATOM 821 N N . PHE A 1 102 ? 3.703 8.984 20.531 1 53.31 102 PHE A N 1
ATOM 822 C CA . PHE A 1 102 ? 3.631 9.781 21.75 1 53.31 102 PHE A CA 1
ATOM 823 C C . PHE A 1 102 ? 3.273 11.227 21.422 1 53.31 102 PHE A C 1
ATOM 825 O O . PHE A 1 102 ? 4.156 12.078 21.281 1 53.31 102 PHE A O 1
ATOM 832 N N . LEU A 1 103 ? 2.141 11.383 20.953 1 58.72 103 LEU A N 1
ATOM 833 C CA . LEU A 1 103 ? 1.638 12.742 20.781 1 58.72 103 LEU A CA 1
ATOM 834 C C . LEU A 1 103 ? 0.773 13.164 21.969 1 58.72 103 LEU A C 1
ATOM 836 O O . LEU A 1 103 ? 0.118 12.328 22.594 1 58.72 103 LEU A O 1
ATOM 840 N N . PRO A 1 104 ? 0.986 14.43 22.375 1 58.84 104 PRO A N 1
ATOM 841 C CA . PRO A 1 104 ? 0.122 14.883 23.469 1 58.84 104 PRO A CA 1
ATOM 842 C C . PRO A 1 104 ? -1.361 14.664 23.172 1 58.84 104 PRO A C 1
ATOM 844 O O . PRO A 1 104 ? -1.802 14.836 22.031 1 58.84 104 PRO A O 1
ATOM 847 N N . ASN A 1 105 ? -2.006 13.969 24.062 1 63.84 105 ASN A N 1
ATOM 848 C CA . ASN A 1 105 ? -3.457 13.852 23.984 1 63.84 105 ASN A CA 1
ATOM 849 C C . ASN A 1 105 ? -4.16 15.062 24.594 1 63.84 105 ASN A C 1
ATOM 851 O O . ASN A 1 105 ? -4.246 15.18 25.812 1 63.84 105 ASN A O 1
ATOM 855 N N . TYR A 1 106 ? -4.422 16.078 23.781 1 64.38 106 TYR A N 1
ATOM 856 C CA . TYR A 1 106 ? -5.078 17.281 24.25 1 64.38 106 TYR A CA 1
ATOM 857 C C . TYR A 1 106 ? -6.586 17.094 24.328 1 64.38 106 TYR A C 1
ATOM 859 O O . TYR A 1 106 ? -7.336 18.062 24.438 1 64.38 106 TYR A O 1
ATOM 867 N N . GLY A 1 107 ? -7.008 15.867 24.25 1 72.19 107 GLY A N 1
ATOM 868 C CA . GLY A 1 107 ? -8.438 15.602 24.344 1 72.19 107 GLY A CA 1
ATOM 869 C C . GLY A 1 107 ? -9.094 15.445 22.984 1 72.19 107 GLY A C 1
ATOM 870 O O . GLY A 1 107 ? -8.43 15.531 21.953 1 72.19 107 GLY A O 1
ATOM 871 N N . GLU A 1 108 ? -10.32 15.289 22.953 1 82.5 108 GLU A N 1
ATOM 872 C CA . GLU A 1 108 ? -11.078 14.93 21.766 1 82.5 108 GLU A CA 1
ATOM 873 C C . GLU A 1 108 ? -11.266 16.141 20.844 1 82.5 108 GLU A C 1
ATOM 875 O O . GLU A 1 108 ? -11.664 15.992 19.688 1 82.5 108 GLU A O 1
ATOM 880 N N . SER A 1 109 ? -10.773 17.297 21.328 1 89.62 109 SER A N 1
ATOM 881 C CA . SER A 1 109 ? -11.047 18.516 20.578 1 89.62 109 SER A CA 1
ATOM 882 C C . SER A 1 109 ? -9.891 18.859 19.641 1 89.62 109 SER A C 1
ATOM 884 O O . SER A 1 109 ? -9.969 19.828 18.875 1 89.62 109 SER A O 1
ATOM 886 N N . TYR A 1 110 ? -8.867 18.062 19.688 1 91.75 110 TYR A N 1
ATOM 887 C CA . TYR A 1 110 ? -7.703 18.422 18.891 1 91.75 110 TYR A CA 1
ATOM 888 C C . TYR A 1 110 ? -7.223 17.25 18.062 1 91.75 110 TYR A C 1
ATOM 890 O O . TYR A 1 110 ? -7.445 16.094 18.422 1 91.75 110 TYR A O 1
ATOM 898 N N . ARG A 1 111 ? -6.691 17.516 16.906 1 94.62 111 ARG A N 1
ATOM 899 C CA . ARG A 1 111 ? -6.035 16.531 16.031 1 94.62 111 ARG A CA 1
ATOM 900 C C . ARG A 1 111 ? -4.656 17.031 15.609 1 94.62 111 ARG A C 1
ATOM 902 O O . ARG A 1 111 ? -4.473 18.219 15.336 1 94.62 111 ARG A O 1
ATOM 909 N N . HIS A 1 112 ? -3.689 16.172 15.562 1 92.44 112 HIS A N 1
ATOM 910 C CA . HIS A 1 112 ? -2.336 16.5 15.133 1 92.44 112 HIS A CA 1
ATOM 911 C C . HIS A 1 112 ? -2.127 16.188 13.656 1 92.44 112 HIS A C 1
ATOM 913 O O . HIS A 1 112 ? -2.607 15.156 13.172 1 92.44 112 HIS A O 1
ATOM 919 N N . VAL A 1 113 ? -1.498 17.078 13 1 95.56 113 VAL A N 1
ATOM 920 C CA . VAL A 1 113 ? -1.184 16.891 11.586 1 95.56 113 VAL A CA 1
ATOM 921 C C . VAL A 1 113 ? 0.279 17.234 11.328 1 95.56 113 VAL A C 1
ATOM 923 O O . VAL A 1 113 ? 0.782 18.234 11.852 1 95.56 113 VAL A O 1
ATOM 926 N N . PRO A 1 114 ? 1.041 16.391 10.57 1 93.88 114 PRO A N 1
ATOM 927 C CA . PRO A 1 114 ? 2.404 16.766 10.195 1 93.88 114 PRO A CA 1
ATOM 928 C C . PRO A 1 114 ? 2.459 18.094 9.438 1 93.88 114 PRO A C 1
ATOM 930 O O . PRO A 1 114 ? 1.629 18.344 8.555 1 93.88 114 PRO A O 1
ATOM 933 N N . ASN A 1 115 ? 3.436 18.891 9.742 1 93.12 115 ASN A N 1
ATOM 934 C CA . ASN A 1 115 ? 3.551 20.203 9.109 1 93.12 115 ASN A CA 1
ATOM 935 C C . ASN A 1 115 ? 3.691 20.078 7.594 1 93.12 115 ASN A C 1
ATOM 937 O O . ASN A 1 115 ? 3.139 20.891 6.848 1 93.12 115 ASN A O 1
ATOM 941 N N . GLU A 1 116 ? 4.375 19.109 7.148 1 93.12 116 GLU A N 1
ATOM 942 C CA . GLU A 1 116 ? 4.613 18.906 5.723 1 93.12 116 GLU A CA 1
ATOM 943 C C . GLU A 1 116 ? 3.311 18.641 4.973 1 93.12 116 GLU A C 1
ATOM 945 O O . GLU A 1 116 ? 3.174 19.031 3.807 1 93.12 116 GLU A O 1
ATOM 950 N N . PHE A 1 117 ? 2.355 18.031 5.652 1 96.5 117 PHE A N 1
ATOM 951 C CA . PHE A 1 117 ? 1.071 17.734 5.027 1 96.5 117 PHE A CA 1
ATOM 952 C C . PHE A 1 117 ? 0.253 19 4.848 1 96.5 117 PHE A C 1
ATOM 954 O O . PHE A 1 117 ? -0.336 19.234 3.789 1 96.5 117 PHE A O 1
ATOM 961 N N . THR A 1 118 ? 0.253 19.906 5.84 1 96 118 THR A N 1
ATOM 962 C CA . THR A 1 118 ? -0.561 21.109 5.809 1 96 118 THR A CA 1
ATOM 963 C C . THR A 1 118 ? 0.056 22.156 4.879 1 96 118 THR A C 1
ATOM 965 O O . THR A 1 118 ? -0.616 23.109 4.465 1 96 118 THR A O 1
ATOM 968 N N . ARG A 1 119 ? 1.305 21.953 4.516 1 96.31 119 ARG A N 1
ATOM 969 C CA . ARG A 1 119 ? 1.991 22.938 3.689 1 96.31 119 ARG A CA 1
ATOM 970 C C . ARG A 1 119 ? 2.184 22.422 2.268 1 96.31 119 ARG A C 1
ATOM 972 O O . ARG A 1 119 ? 3.027 22.938 1.526 1 96.31 119 ARG A O 1
ATOM 979 N N . SER A 1 120 ? 1.457 21.422 1.93 1 97.5 120 SER A N 1
ATOM 980 C CA . SER A 1 120 ? 1.645 20.812 0.614 1 97.5 120 SER A CA 1
ATOM 981 C C . SER A 1 120 ? 0.307 20.484 -0.04 1 97.5 120 SER A C 1
ATOM 983 O O . SER A 1 120 ? -0.747 20.641 0.582 1 97.5 120 SER A O 1
ATOM 985 N N . ALA A 1 121 ? 0.447 20 -1.258 1 97.69 121 ALA A N 1
ATOM 986 C CA . ALA A 1 121 ? -0.739 19.641 -2.025 1 97.69 121 ALA A CA 1
ATOM 987 C C . ALA A 1 121 ? -1.039 18.141 -1.884 1 97.69 121 ALA A C 1
ATOM 989 O O . ALA A 1 121 ? -1.78 17.578 -2.688 1 97.69 121 ALA A O 1
ATOM 990 N N . LEU A 1 122 ? -0.449 17.469 -0.883 1 97.69 122 LEU A N 1
ATOM 991 C CA . LEU A 1 122 ? -0.702 16.047 -0.722 1 97.69 122 LEU A CA 1
ATOM 992 C C . LEU A 1 122 ? -2.195 15.766 -0.571 1 97.69 122 LEU A C 1
ATOM 994 O O . LEU A 1 122 ? -2.742 14.898 -1.251 1 97.69 122 LEU A O 1
ATOM 998 N N . PHE A 1 123 ? -2.812 16.453 0.414 1 98.12 123 PHE A N 1
ATOM 999 C CA . PHE A 1 123 ? -4.266 16.469 0.521 1 98.12 123 PHE A CA 1
ATOM 1000 C C . PHE A 1 123 ? -4.844 17.719 -0.137 1 98.12 123 PHE A C 1
ATOM 1002 O O . PHE A 1 123 ? -5.043 18.734 0.523 1 98.12 123 PHE A O 1
ATOM 1009 N N . ALA A 1 124 ? -5.168 17.641 -1.371 1 97.19 124 ALA A N 1
ATOM 1010 C CA . ALA A 1 124 ? -5.477 18.766 -2.24 1 97.19 124 ALA A CA 1
ATOM 1011 C C . ALA A 1 124 ? -6.906 19.25 -2.025 1 97.19 124 ALA A C 1
ATOM 1013 O O . ALA A 1 124 ? -7.738 18.531 -1.474 1 97.19 124 ALA A O 1
ATOM 1014 N N . VAL A 1 125 ? -7.238 20.547 -2.363 1 94.94 125 VAL A N 1
ATOM 1015 C CA . VAL A 1 125 ? -8.578 21.125 -2.293 1 94.94 125 VAL A CA 1
ATOM 1016 C C . VAL A 1 125 ? -9.391 20.672 -3.504 1 94.94 125 VAL A C 1
ATOM 1018 O O . VAL A 1 125 ? -10.625 20.703 -3.469 1 94.94 125 VAL A O 1
ATOM 1021 N N . GLY A 1 126 ? -8.961 19.719 -4.285 1 78.12 126 GLY A N 1
ATOM 1022 C CA . GLY A 1 126 ? -9.586 19.234 -5.504 1 78.12 126 GLY A CA 1
ATOM 1023 C C . GLY A 1 126 ? -11.07 19.516 -5.566 1 78.12 126 GLY A C 1
ATOM 1024 O O . GLY A 1 126 ? -11.703 19.781 -4.539 1 78.12 126 GLY A O 1
ATOM 1025 N N . ALA A 1 127 ? -11.578 19.656 -6.781 1 73.31 127 ALA A N 1
ATOM 1026 C CA . ALA A 1 127 ? -13.016 19.828 -6.977 1 73.31 127 ALA A CA 1
ATOM 1027 C C . ALA A 1 127 ? -13.727 18.484 -6.984 1 73.31 127 ALA A C 1
ATOM 1029 O O . ALA A 1 127 ? -13.227 17.516 -7.547 1 73.31 127 ALA A O 1
ATOM 1030 N N . LYS A 1 128 ? -14.836 18.453 -6.332 1 70.69 128 LYS A N 1
ATOM 1031 C CA . LYS A 1 128 ? -15.594 17.203 -6.172 1 70.69 128 LYS A CA 1
ATOM 1032 C C . LYS A 1 128 ? -15.992 16.625 -7.523 1 70.69 128 LYS A C 1
ATOM 1034 O O . LYS A 1 128 ? -16.062 15.414 -7.691 1 70.69 128 LYS A O 1
ATOM 1039 N N . LYS A 1 129 ? -16.094 17.453 -8.422 1 80.62 129 LYS A N 1
ATOM 1040 C CA . LYS A 1 129 ? -16.625 16.984 -9.695 1 80.62 129 LYS A CA 1
ATOM 1041 C C . LYS A 1 129 ? -15.5 16.531 -10.633 1 80.62 129 LYS A C 1
ATOM 1043 O O . LYS A 1 129 ? -15.758 15.914 -11.664 1 80.62 129 LYS A O 1
ATOM 1048 N N . ILE A 1 130 ? -14.383 16.828 -10.242 1 85.25 130 ILE A N 1
ATOM 1049 C CA . ILE A 1 130 ? -13.242 16.422 -11.062 1 85.25 130 ILE A CA 1
ATOM 1050 C C . ILE A 1 130 ? -12.719 15.062 -10.578 1 85.25 130 ILE A C 1
ATOM 1052 O O . ILE A 1 130 ? -12.438 14.891 -9.398 1 85.25 130 ILE A O 1
ATOM 1056 N N . PRO A 1 131 ? -12.703 14.18 -11.539 1 88.69 131 PRO A N 1
ATOM 1057 C CA . PRO A 1 131 ? -12.188 12.867 -11.133 1 88.69 131 PRO A CA 1
ATOM 1058 C C . PRO A 1 131 ? -10.773 12.945 -10.562 1 88.69 131 PRO A C 1
ATOM 1060 O O . PRO A 1 131 ? -9.977 13.789 -10.984 1 88.69 131 PRO A O 1
ATOM 1063 N N . ARG A 1 132 ? -10.508 12.141 -9.633 1 92 132 ARG A N 1
ATOM 1064 C CA . ARG A 1 132 ? -9.195 12.094 -8.992 1 92 132 ARG A CA 1
ATOM 1065 C C . ARG A 1 132 ? -8.141 11.547 -9.953 1 92 132 ARG A C 1
ATOM 1067 O O . ARG A 1 132 ? -8.406 10.609 -10.711 1 92 132 ARG A O 1
ATOM 1074 N N . ARG A 1 133 ? -7.059 12.195 -9.93 1 89.5 133 ARG A N 1
ATOM 1075 C CA . ARG A 1 133 ? -5.93 11.734 -10.734 1 89.5 133 ARG A CA 1
ATOM 1076 C C . ARG A 1 133 ? -5.16 10.633 -10.008 1 89.5 133 ARG A C 1
ATOM 1078 O O . ARG A 1 133 ? -5.25 10.5 -8.789 1 89.5 133 ARG A O 1
ATOM 1085 N N . LEU A 1 134 ? -4.469 9.867 -10.773 1 89.19 134 LEU A N 1
ATOM 1086 C CA . LEU A 1 134 ? -3.545 8.875 -10.234 1 89.19 134 LEU A CA 1
ATOM 1087 C C . LEU A 1 134 ? -2.102 9.344 -10.391 1 89.19 134 LEU A C 1
ATOM 1089 O O . LEU A 1 134 ? -1.658 9.656 -11.5 1 89.19 134 LEU A O 1
ATOM 1093 N N . PHE A 1 135 ? -1.384 9.383 -9.273 1 93 135 PHE A N 1
ATOM 1094 C CA . PHE A 1 135 ? 0.009 9.812 -9.266 1 93 135 PHE A CA 1
ATOM 1095 C C . PHE A 1 135 ? 0.946 8.617 -9.297 1 93 135 PHE A C 1
ATOM 1097 O O . PHE A 1 135 ? 0.68 7.594 -8.656 1 93 135 PHE A O 1
ATOM 1104 N N . LYS A 1 136 ? 1.985 8.664 -10.078 1 91.5 136 LYS A N 1
ATOM 1105 C CA . LYS A 1 136 ? 3.064 7.684 -10.102 1 91.5 136 LYS A CA 1
ATOM 1106 C C . LYS A 1 136 ? 4.41 8.336 -9.805 1 91.5 136 LYS A C 1
ATOM 1108 O O . LYS A 1 136 ? 5.047 8.891 -10.711 1 91.5 136 LYS A O 1
ATOM 1113 N N . ASN A 1 137 ? 4.789 8.242 -8.562 1 91.44 137 ASN A N 1
ATOM 1114 C CA . ASN A 1 137 ? 6.062 8.805 -8.133 1 91.44 137 ASN A CA 1
ATOM 1115 C C . ASN A 1 137 ? 6.195 10.266 -8.547 1 91.44 137 ASN A C 1
ATOM 1117 O O . ASN A 1 137 ? 7.223 10.672 -9.102 1 91.44 137 ASN A O 1
ATOM 1121 N N . GLU A 1 138 ? 5.25 11.055 -8.32 1 95 138 GLU A N 1
ATOM 1122 C CA . GLU A 1 138 ? 5.246 12.461 -8.703 1 95 138 GLU A CA 1
ATOM 1123 C C . GLU A 1 138 ? 5.598 13.359 -7.523 1 95 138 GLU A C 1
ATOM 1125 O O . GLU A 1 138 ? 5.246 13.055 -6.379 1 95 138 GLU A O 1
ATOM 1130 N N . VAL A 1 139 ? 6.215 14.367 -7.871 1 95.44 139 VAL A N 1
ATOM 1131 C CA . VAL A 1 139 ? 6.562 15.344 -6.848 1 95.44 139 VAL A CA 1
ATOM 1132 C C . VAL A 1 139 ? 5.34 16.203 -6.516 1 95.44 139 VAL A C 1
ATOM 1134 O O . VAL A 1 139 ? 4.68 16.719 -7.414 1 95.44 139 VAL A O 1
ATOM 1137 N N . ILE A 1 140 ? 5.012 16.344 -5.25 1 96.62 140 ILE A N 1
ATOM 1138 C CA . ILE A 1 140 ? 3.887 17.125 -4.75 1 96.62 140 ILE A CA 1
ATOM 1139 C C . ILE A 1 140 ? 4.359 18.531 -4.379 1 96.62 140 ILE A C 1
ATOM 1141 O O . ILE A 1 140 ? 5.387 18.688 -3.711 1 96.62 140 ILE A O 1
ATOM 1145 N N . PRO A 1 141 ? 3.688 19.562 -4.836 1 96.25 141 PRO A N 1
ATOM 1146 C CA . PRO A 1 141 ? 4.066 20.922 -4.453 1 96.25 141 PRO A CA 1
ATOM 1147 C C . PRO A 1 141 ? 4.051 21.141 -2.941 1 96.25 141 PRO A C 1
ATOM 1149 O O . PRO A 1 141 ? 3.121 20.688 -2.262 1 96.25 141 PRO A O 1
ATOM 1152 N N . VAL A 1 142 ? 5.023 21.734 -2.441 1 95.69 142 VAL A N 1
ATOM 1153 C CA . VAL A 1 142 ? 5.168 22.094 -1.034 1 95.69 142 VAL A CA 1
ATOM 1154 C C . VAL A 1 142 ? 5.527 23.578 -0.913 1 95.69 142 VAL A C 1
ATOM 1156 O O . VAL A 1 142 ? 6.34 24.078 -1.686 1 95.69 142 VAL A O 1
ATOM 1159 N N . ILE A 1 143 ? 4.812 24.266 -0.106 1 94.88 143 ILE A N 1
ATOM 1160 C CA . ILE A 1 143 ? 5.203 25.641 0.173 1 94.88 143 ILE A CA 1
ATOM 1161 C C . ILE A 1 143 ? 6.344 25.656 1.188 1 94.88 143 ILE A C 1
ATOM 1163 O O . ILE A 1 143 ? 6.176 25.234 2.33 1 94.88 143 ILE A O 1
ATOM 1167 N N . GLY A 1 144 ? 7.418 26.062 0.762 1 86.38 144 GLY A N 1
ATOM 1168 C CA . GLY A 1 144 ? 8.641 26.031 1.55 1 86.38 144 GLY A CA 1
ATOM 1169 C C . GLY A 1 144 ? 9.711 25.125 0.953 1 86.38 144 GLY A C 1
ATOM 1170 O O . GLY A 1 144 ? 9.414 24.281 0.106 1 86.38 144 GLY A O 1
ATOM 1171 N N . ASP A 1 145 ? 10.953 25.281 1.269 1 72.12 145 ASP A N 1
ATOM 1172 C CA . ASP A 1 145 ? 12.039 24.625 0.537 1 72.12 145 ASP A CA 1
ATOM 1173 C C . ASP A 1 145 ? 12.727 23.578 1.399 1 72.12 145 ASP A C 1
ATOM 1175 O O . ASP A 1 145 ? 13.75 23.016 1 1 72.12 145 ASP A O 1
ATOM 1179 N N . ASN A 1 146 ? 12.141 23.188 2.365 1 82.56 146 ASN A N 1
ATOM 1180 C CA . ASN A 1 146 ? 12.938 22.359 3.254 1 82.56 146 ASN A CA 1
ATOM 1181 C C . ASN A 1 146 ? 12.594 20.875 3.092 1 82.56 146 ASN A C 1
ATOM 1183 O O . ASN A 1 146 ? 13.328 20.016 3.562 1 82.56 146 ASN A O 1
ATOM 1187 N N . VAL A 1 147 ? 11.492 20.656 2.428 1 89.31 147 VAL A N 1
ATOM 1188 C CA . VAL A 1 147 ? 11.055 19.266 2.35 1 89.31 147 VAL A CA 1
ATOM 1189 C C . VAL A 1 147 ? 10.539 18.969 0.944 1 89.31 147 VAL A C 1
ATOM 1191 O O . VAL A 1 147 ? 10.047 19.859 0.25 1 89.31 147 VAL A O 1
ATOM 1194 N N . SER A 1 148 ? 10.805 17.766 0.534 1 93.31 148 SER A N 1
ATOM 1195 C CA . SER A 1 148 ? 10.234 17.281 -0.718 1 93.31 148 SER A CA 1
ATOM 1196 C C . SER A 1 148 ? 9.328 16.078 -0.483 1 93.31 148 SER A C 1
ATOM 1198 O O . SER A 1 148 ? 9.641 15.211 0.335 1 93.31 148 SER A O 1
ATOM 1200 N N . ILE A 1 149 ? 8.195 16.094 -1.159 1 95.56 149 ILE A N 1
ATOM 1201 C CA . ILE A 1 149 ? 7.238 15.008 -1.051 1 95.56 149 ILE A CA 1
ATOM 1202 C C . ILE A 1 149 ? 7.043 14.352 -2.416 1 95.56 149 ILE A C 1
ATOM 1204 O O . ILE A 1 149 ? 6.816 15.039 -3.414 1 95.56 149 ILE A O 1
ATOM 1208 N N . THR A 1 150 ? 7.242 13.102 -2.52 1 95.5 150 THR A N 1
ATOM 1209 C CA . THR A 1 150 ? 6.895 12.305 -3.686 1 95.5 150 THR A CA 1
ATOM 1210 C C . THR A 1 150 ? 5.785 11.312 -3.35 1 95.5 150 THR A C 1
ATOM 1212 O O . THR A 1 150 ? 5.781 10.719 -2.266 1 95.5 150 THR A O 1
ATOM 1215 N N . TYR A 1 151 ? 4.887 11.156 -4.352 1 96.25 151 TYR A N 1
ATOM 1216 C CA . TYR A 1 151 ? 3.674 10.43 -4.004 1 96.25 151 TYR A CA 1
ATOM 1217 C C . TYR A 1 151 ? 3.232 9.523 -5.152 1 96.25 151 TYR A C 1
ATOM 1219 O O . TYR A 1 151 ? 3.297 9.922 -6.32 1 96.25 151 TYR A O 1
ATOM 1227 N N . THR A 1 152 ? 2.904 8.289 -4.77 1 94.94 152 THR A N 1
ATOM 1228 C CA . THR A 1 152 ? 2.229 7.352 -5.66 1 94.94 152 THR A CA 1
ATOM 1229 C C . THR A 1 152 ? 0.879 6.938 -5.082 1 94.94 152 THR A C 1
ATOM 1231 O O . THR A 1 152 ? 0.789 6.559 -3.912 1 94.94 152 THR A O 1
ATOM 1234 N N . GLY A 1 153 ? -0.157 7.004 -5.793 1 94.62 153 GLY A N 1
ATOM 1235 C CA . GLY A 1 153 ? -1.508 6.672 -5.367 1 94.62 153 GLY A CA 1
ATOM 1236 C C . GLY A 1 153 ? -2.562 7.586 -5.961 1 94.62 153 GLY A C 1
ATOM 1237 O O . GLY A 1 153 ? -2.25 8.453 -6.781 1 94.62 153 GLY A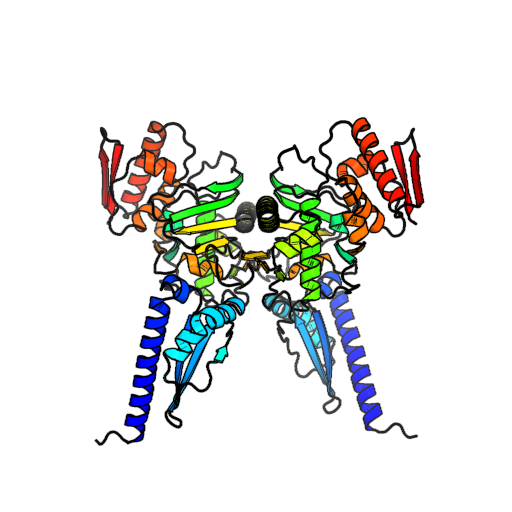 O 1
ATOM 1238 N N . GLU A 1 154 ? -3.787 7.34 -5.613 1 94.62 154 GLU A N 1
ATOM 1239 C CA . GLU A 1 154 ? -4.871 8.219 -6.039 1 94.62 154 GLU A CA 1
ATOM 1240 C C . GLU A 1 154 ? -4.777 9.578 -5.352 1 94.62 154 GLU A C 1
ATOM 1242 O O . GLU A 1 154 ? -4.312 9.68 -4.215 1 94.62 154 GLU A O 1
ATOM 1247 N N . GLU A 1 155 ? -5.156 10.57 -6.074 1 95.81 155 GLU A N 1
ATOM 1248 C CA . GLU A 1 155 ? -5.176 11.914 -5.504 1 95.81 155 GLU A CA 1
ATOM 1249 C C . GLU A 1 155 ? -5.969 11.953 -4.199 1 95.81 155 GLU A C 1
ATOM 1251 O O . GLU A 1 155 ? -7.094 11.445 -4.141 1 95.81 155 GLU A O 1
ATOM 1256 N N . LEU A 1 156 ? -5.363 12.508 -3.193 1 97.12 156 LEU A N 1
ATOM 1257 C CA . LEU A 1 156 ? -6.035 12.664 -1.908 1 97.12 156 LEU A CA 1
ATOM 1258 C C . LEU A 1 156 ? -6.598 14.078 -1.763 1 97.12 156 LEU A C 1
ATOM 1260 O O . LEU A 1 156 ? -6.023 15.039 -2.285 1 97.12 156 LEU A O 1
ATOM 1264 N N . ARG A 1 157 ? -7.641 14.125 -1.097 1 97.44 157 ARG A N 1
ATOM 1265 C CA . ARG A 1 157 ? -8.305 15.406 -0.898 1 97.44 157 ARG A CA 1
ATOM 1266 C C . ARG A 1 157 ? -8.57 15.664 0.581 1 97.44 157 ARG A C 1
ATOM 1268 O O . ARG A 1 157 ? -8.211 14.852 1.433 1 97.44 157 ARG A O 1
ATOM 1275 N N . GLN A 1 158 ? -9.172 16.797 0.839 1 96.94 158 GLN A N 1
ATOM 1276 C CA . GLN A 1 158 ? -9.312 17.234 2.223 1 96.94 158 GLN A CA 1
ATOM 1277 C C . GLN A 1 158 ? -10.195 16.266 3.016 1 96.94 158 GLN A C 1
ATOM 1279 O O . GLN A 1 158 ? -10.008 16.094 4.219 1 96.94 158 GLN A O 1
ATOM 1284 N N . ASP A 1 159 ? -11.172 15.641 2.391 1 95.31 159 ASP A N 1
ATOM 1285 C CA . ASP A 1 159 ? -11.984 14.664 3.104 1 95.31 159 ASP A CA 1
ATOM 1286 C C . ASP A 1 159 ? -11.156 13.438 3.494 1 95.31 159 ASP A C 1
ATOM 1288 O O . ASP A 1 159 ? -11.367 12.852 4.555 1 95.31 159 ASP A O 1
ATOM 1292 N N . ASP A 1 160 ? -10.242 13.055 2.656 1 97.56 160 ASP A N 1
ATOM 1293 C CA . ASP A 1 160 ? -9.312 11.992 3.02 1 97.56 160 ASP A CA 1
ATOM 1294 C C . ASP A 1 160 ? -8.484 12.383 4.242 1 97.56 160 ASP A C 1
ATOM 1296 O O . ASP A 1 160 ? -8.211 11.539 5.105 1 97.56 160 ASP A O 1
ATOM 1300 N N . GLU A 1 161 ? -8.07 13.617 4.254 1 98.12 161 GLU A N 1
ATOM 1301 C CA . GLU A 1 161 ? -7.277 14.094 5.383 1 98.12 161 GLU A CA 1
ATOM 1302 C C . GLU A 1 161 ? -8.07 14.031 6.684 1 98.12 161 GLU A C 1
ATOM 1304 O O . GLU A 1 161 ? -7.539 13.648 7.727 1 98.12 161 GLU A O 1
ATOM 1309 N N . ASP A 1 162 ? -9.32 14.445 6.617 1 97.69 162 ASP A N 1
ATOM 1310 C CA . ASP A 1 162 ? -10.18 14.375 7.797 1 97.69 162 ASP A CA 1
ATOM 1311 C C . ASP A 1 162 ? -10.219 12.961 8.367 1 97.69 162 ASP A C 1
ATOM 1313 O O . ASP A 1 162 ? -10.102 12.773 9.578 1 97.69 162 ASP A O 1
ATOM 1317 N N . VAL A 1 163 ? -10.375 12.039 7.484 1 98.12 163 VAL A N 1
ATOM 1318 C CA . VAL A 1 163 ? -10.438 10.641 7.906 1 98.12 163 VAL A CA 1
ATOM 1319 C C . VAL A 1 163 ? -9.094 10.227 8.508 1 98.12 163 VAL A C 1
ATOM 1321 O O . VAL A 1 163 ? -9.047 9.602 9.57 1 98.12 163 VAL A O 1
ATOM 1324 N N . TRP A 1 164 ? -8.031 10.562 7.855 1 97.94 164 TRP A N 1
ATOM 1325 C CA . TRP A 1 164 ? -6.703 10.172 8.328 1 97.94 164 TRP A CA 1
ATOM 1326 C C . TRP A 1 164 ? -6.402 10.805 9.68 1 97.94 164 TRP A C 1
ATOM 1328 O O . TRP A 1 164 ? -5.867 10.141 10.57 1 97.94 164 TRP A O 1
ATOM 1338 N N . LEU A 1 165 ? -6.723 12.086 9.867 1 96.88 165 LEU A N 1
ATOM 1339 C CA . LEU A 1 165 ? -6.516 12.773 11.141 1 96.88 165 LEU A CA 1
ATOM 1340 C C . LEU A 1 165 ? -7.273 12.07 12.258 1 96.88 165 LEU A C 1
ATOM 1342 O O . LEU A 1 165 ? -6.742 11.906 13.359 1 96.88 165 LEU A O 1
ATOM 1346 N N . GLN A 1 166 ? -8.461 11.688 11.969 1 95.56 166 GLN A N 1
ATOM 1347 C CA . GLN A 1 166 ? -9.266 10.992 12.961 1 95.56 166 GLN A CA 1
ATOM 1348 C C . GLN A 1 166 ? -8.656 9.633 13.305 1 95.56 166 GLN A C 1
ATOM 1350 O O . GLN A 1 166 ? -8.688 9.203 14.461 1 95.56 166 GLN A O 1
ATOM 1355 N N . LEU A 1 167 ? -8.172 8.969 12.336 1 94.62 167 LEU A N 1
ATOM 1356 C CA . LEU A 1 167 ? -7.52 7.688 12.578 1 94.62 167 LEU A CA 1
ATOM 1357 C C . LEU A 1 167 ? -6.301 7.863 13.484 1 94.62 167 LEU A C 1
ATOM 1359 O O . LEU A 1 167 ? -6.09 7.082 14.406 1 94.62 167 LEU A O 1
ATOM 1363 N N . ILE A 1 168 ? -5.492 8.906 13.18 1 92.25 168 ILE A N 1
ATOM 1364 C CA . ILE A 1 168 ? -4.32 9.188 14 1 92.25 168 ILE A CA 1
ATOM 1365 C C . ILE A 1 168 ? -4.746 9.469 15.438 1 92.25 168 ILE A C 1
ATOM 1367 O O . ILE A 1 168 ? -4.125 8.984 16.375 1 92.25 168 ILE A O 1
ATOM 1371 N N . PHE A 1 169 ? -5.773 10.234 15.586 1 91.69 169 PHE A N 1
ATOM 1372 C CA . PHE A 1 169 ? -6.297 10.547 16.906 1 91.69 169 PHE A CA 1
ATOM 1373 C C . PHE A 1 169 ? -6.691 9.281 17.656 1 91.69 169 PHE A C 1
ATOM 1375 O O . PHE A 1 169 ? -6.355 9.109 18.828 1 91.69 169 PHE A O 1
ATOM 1382 N N . LEU A 1 170 ? -7.422 8.359 16.969 1 89.19 170 LEU A N 1
ATOM 1383 C CA . LEU A 1 170 ? -7.836 7.102 17.578 1 89.19 170 LEU A CA 1
ATOM 1384 C C . LEU A 1 170 ? -6.621 6.258 17.953 1 89.19 170 LEU A C 1
ATOM 1386 O O . LEU A 1 170 ? -6.645 5.547 18.953 1 89.19 170 LEU A O 1
ATOM 1390 N N . CYS A 1 171 ? -5.656 6.352 17.109 1 86.25 171 CYS A N 1
ATOM 1391 C CA . CYS A 1 171 ? -4.418 5.637 17.406 1 86.25 171 CYS A CA 1
ATOM 1392 C C . CYS A 1 171 ? -3.795 6.156 18.703 1 86.25 171 CYS A C 1
ATOM 1394 O O . CYS A 1 171 ? -3.361 5.367 19.547 1 86.25 171 CYS A O 1
ATOM 1396 N N . ILE A 1 172 ? -3.748 7.441 18.844 1 79.38 172 ILE A N 1
ATOM 1397 C CA . ILE A 1 172 ? -3.195 8.078 20.031 1 79.38 172 ILE A CA 1
ATOM 1398 C C . ILE A 1 172 ? -4.008 7.672 21.266 1 79.38 172 ILE A C 1
ATOM 1400 O O . ILE A 1 172 ? -3.441 7.371 22.312 1 79.38 172 ILE A O 1
ATOM 1404 N N . LEU A 1 173 ? -5.27 7.621 21.156 1 77 173 LEU A N 1
ATOM 1405 C CA . LEU A 1 173 ? -6.168 7.301 22.266 1 77 173 LEU A CA 1
ATOM 1406 C C . LEU A 1 173 ? -5.984 5.855 22.703 1 77 173 LEU A C 1
ATOM 1408 O O . LEU A 1 173 ? -6.09 5.551 23.906 1 77 173 LEU A O 1
ATOM 1412 N N . SER A 1 174 ? -5.812 5.016 21.734 1 73.88 174 SER A N 1
ATOM 1413 C CA . SER A 1 174 ? -5.688 3.598 22.062 1 73.88 174 SER A CA 1
ATOM 1414 C C . SER A 1 174 ? -4.461 3.332 22.922 1 73.88 174 SER A C 1
ATOM 1416 O O . SER A 1 174 ? -4.422 2.346 23.672 1 73.88 174 SER A O 1
ATOM 1418 N N . ASP A 1 175 ? -3.473 4.145 22.969 1 63.19 175 ASP A N 1
ATOM 1419 C CA . ASP A 1 175 ? -2.23 4.047 23.719 1 63.19 175 ASP A CA 1
ATOM 1420 C C . ASP A 1 175 ? -1.514 2.729 23.438 1 63.19 175 ASP A C 1
ATOM 1422 O O . ASP A 1 175 ? -0.768 2.227 24.281 1 63.19 175 ASP A O 1
ATOM 1426 N N . LYS A 1 176 ? -1.921 2.117 22.359 1 64.44 176 LYS A N 1
ATOM 1427 C CA . LYS A 1 176 ? -1.25 0.881 21.969 1 64.44 176 LYS A CA 1
ATOM 1428 C C . LYS A 1 176 ? -0.059 1.166 21.062 1 64.44 176 LYS A C 1
ATOM 1430 O O . LYS A 1 176 ? -0.027 2.189 20.375 1 64.44 176 LYS A O 1
ATOM 1435 N N . ALA A 1 177 ? 0.902 0.224 21.141 1 60.5 177 ALA A N 1
ATOM 1436 C CA . ALA A 1 177 ? 2.045 0.33 20.234 1 60.5 177 ALA A CA 1
ATOM 1437 C C . ALA A 1 177 ? 1.635 0.037 18.797 1 60.5 177 ALA A C 1
ATOM 1439 O O . ALA A 1 177 ? 0.829 -0.861 18.547 1 60.5 177 ALA A O 1
ATOM 1440 N N . ILE A 1 178 ? 2.109 0.833 17.922 1 65.56 178 ILE A N 1
ATOM 1441 C CA . ILE A 1 178 ? 1.738 0.711 16.516 1 65.56 178 ILE A CA 1
ATOM 1442 C C . ILE A 1 178 ? 2.287 -0.597 15.953 1 65.56 178 ILE A C 1
ATOM 1444 O O . ILE A 1 178 ? 1.674 -1.206 15.07 1 65.56 178 ILE A O 1
ATOM 1448 N N . ASP A 1 179 ? 3.502 -1.022 16.422 1 58.03 179 ASP A N 1
ATOM 1449 C CA . ASP A 1 179 ? 4.145 -2.209 15.875 1 58.03 179 ASP A CA 1
ATOM 1450 C C . ASP A 1 179 ? 3.424 -3.48 16.312 1 58.03 179 ASP A C 1
ATOM 1452 O O . ASP A 1 179 ? 3.504 -4.512 15.641 1 58.03 179 ASP A O 1
ATOM 1456 N N . ASP A 1 180 ? 3.002 -3.613 17.703 1 49.78 180 ASP A N 1
ATOM 1457 C CA . ASP A 1 180 ? 2.348 -4.797 18.25 1 49.78 180 ASP A CA 1
ATOM 1458 C C . ASP A 1 180 ? 0.876 -4.848 17.844 1 49.78 180 ASP A C 1
ATOM 1460 O O . ASP A 1 180 ? 0.051 -5.422 18.562 1 49.78 180 ASP A O 1
ATOM 1464 N N . SER A 1 181 ? 0.504 -4.473 16.781 1 51.56 181 SER A N 1
ATOM 1465 C CA . SER A 1 181 ? -0.787 -4.473 16.109 1 51.56 181 SER A CA 1
ATOM 1466 C C . SER A 1 181 ? -1.651 -3.301 16.562 1 51.56 181 SER A C 1
ATOM 1468 O O . SER A 1 181 ? -2.352 -3.396 17.578 1 51.56 181 SER A O 1
ATOM 1470 N N . PRO A 1 182 ? -1.277 -2.174 16.625 1 55.38 182 PRO A N 1
ATOM 1471 C CA . PRO A 1 182 ? -2.232 -1.131 17 1 55.38 182 PRO A CA 1
ATOM 1472 C C . PRO A 1 182 ? -3.486 -1.134 16.125 1 55.38 182 PRO A C 1
ATOM 1474 O O . PRO A 1 182 ? -3.396 -0.967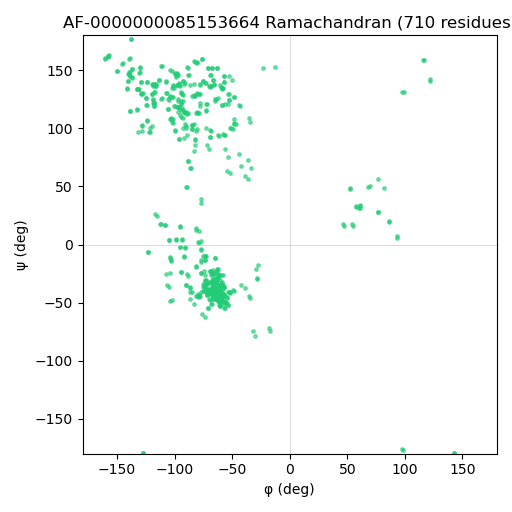 14.906 1 55.38 182 PRO A O 1
ATOM 1477 N N . THR A 1 183 ? -4.285 -2.117 16.438 1 63.41 183 THR A N 1
ATOM 1478 C CA . THR A 1 183 ? -5.527 -2.098 15.672 1 63.41 183 THR A CA 1
ATOM 1479 C C . THR A 1 183 ? -6.43 -0.959 16.141 1 63.41 183 THR A C 1
ATOM 1481 O O . THR A 1 183 ? -6.676 -0.802 17.344 1 63.41 183 THR A O 1
ATOM 1484 N N . ILE A 1 184 ? -6.438 0.218 15.336 1 85.62 184 ILE A N 1
ATOM 1485 C CA . ILE A 1 184 ? -7.512 1.196 15.484 1 85.62 184 ILE A CA 1
ATOM 1486 C C . ILE A 1 184 ? -8.859 0.529 15.211 1 85.62 184 ILE A C 1
ATOM 1488 O O . ILE A 1 184 ? -9.047 -0.102 14.172 1 85.62 184 ILE A O 1
ATOM 1492 N N . GLU A 1 185 ? -9.648 0.61 16.266 1 83.31 185 GLU A N 1
ATOM 1493 C CA . GLU A 1 185 ? -10.977 0.023 16.094 1 83.31 185 GLU A CA 1
ATOM 1494 C C . GLU A 1 185 ? -12.07 1.074 16.266 1 83.31 185 GLU A C 1
ATOM 1496 O O . GLU A 1 185 ? -11.984 1.931 17.156 1 83.31 185 GLU A O 1
ATOM 1501 N N . PHE A 1 186 ? -13.008 0.974 15.422 1 87.88 186 PHE A N 1
ATOM 1502 C CA . PHE A 1 186 ? -14.109 1.922 15.492 1 87.88 186 PHE A CA 1
ATOM 1503 C C . PHE A 1 186 ? -15.336 1.385 14.758 1 87.88 186 PHE A C 1
ATOM 1505 O O . PHE A 1 186 ? -15.227 0.441 13.969 1 87.88 186 PHE A O 1
ATOM 1512 N N . THR A 1 187 ? -16.438 1.93 15.086 1 87.62 187 THR A N 1
ATOM 1513 C CA . THR A 1 187 ? -17.641 1.663 14.305 1 87.62 187 THR A CA 1
ATOM 1514 C C . THR A 1 187 ? -17.828 2.723 13.219 1 87.62 187 THR A C 1
ATOM 1516 O O . THR A 1 187 ? -17.547 3.904 13.445 1 87.62 187 THR A O 1
ATOM 1519 N N . PRO A 1 188 ? -18.266 2.299 12.062 1 89.75 188 PRO A N 1
ATOM 1520 C CA . PRO A 1 188 ? -18.453 3.289 11 1 89.75 188 PRO A CA 1
ATOM 1521 C C . PRO A 1 188 ? -19.469 4.367 11.375 1 89.75 188 PRO A C 1
ATOM 1523 O O . PRO A 1 188 ? -19.344 5.52 10.961 1 89.75 188 PRO A O 1
ATOM 1526 N N . ARG A 1 189 ? -20.422 3.967 12.188 1 87.19 189 ARG A N 1
ATOM 1527 C CA . ARG A 1 189 ? -21.406 4.93 12.648 1 87.19 189 ARG A CA 1
ATOM 1528 C C . ARG A 1 189 ? -20.75 6.062 13.43 1 87.19 189 ARG A C 1
ATOM 1530 O O . ARG A 1 189 ? -20.984 7.238 13.125 1 87.19 189 ARG A O 1
ATOM 1537 N N . TYR A 1 190 ? -20 5.723 14.375 1 90.56 190 TYR A N 1
ATOM 1538 C CA . TYR A 1 190 ? -19.281 6.707 15.188 1 90.56 190 TYR A CA 1
ATOM 1539 C C . TYR A 1 190 ? -18.344 7.547 14.336 1 90.56 190 TYR A C 1
ATOM 1541 O O . TYR A 1 190 ? -18.297 8.773 14.484 1 90.56 190 TYR A O 1
ATOM 1549 N N . PHE A 1 191 ? -17.641 6.902 13.508 1 94.69 191 PHE A N 1
ATOM 1550 C CA . PHE A 1 191 ? -16.641 7.57 12.688 1 94.69 191 PHE A CA 1
ATOM 1551 C C . PHE A 1 191 ? -17.297 8.617 11.789 1 94.69 191 PHE A C 1
ATOM 1553 O O . PHE A 1 191 ? -16.812 9.75 11.703 1 94.69 191 PHE A O 1
ATOM 1560 N N . CYS A 1 192 ? -18.375 8.211 11.164 1 94.31 192 CYS A N 1
ATOM 1561 C CA . CYS A 1 192 ? -19.078 9.141 10.289 1 94.31 192 CYS A CA 1
ATOM 1562 C C . CYS A 1 192 ? -19.578 10.344 11.07 1 94.31 192 CYS A C 1
ATOM 1564 O O . CYS A 1 192 ? -19.453 11.484 10.609 1 94.31 192 CYS A O 1
ATOM 1566 N N . LYS A 1 193 ? -20.031 10.133 12.234 1 92.56 193 LYS A N 1
ATOM 1567 C CA . LYS A 1 193 ? -20.531 11.227 13.07 1 92.56 193 LYS A CA 1
ATOM 1568 C C . LYS A 1 193 ? -19.406 12.203 13.414 1 92.56 193 LYS A C 1
ATOM 1570 O O . LYS A 1 193 ? -19.594 13.422 13.344 1 92.56 193 LYS A O 1
ATOM 1575 N N . ILE A 1 194 ? -18.297 11.703 13.703 1 93.25 194 ILE A N 1
ATOM 1576 C CA . ILE A 1 194 ? -17.203 12.523 14.188 1 93.25 194 ILE A CA 1
ATOM 1577 C C . ILE A 1 194 ? -16.625 13.344 13.031 1 93.25 194 ILE A C 1
ATOM 1579 O O . ILE A 1 194 ? -16.156 14.469 13.234 1 93.25 194 ILE A O 1
ATOM 1583 N N . VAL A 1 195 ? -16.672 12.82 11.789 1 94.81 195 VAL A N 1
ATOM 1584 C CA . VAL A 1 195 ? -16.109 13.555 10.656 1 94.81 195 VAL A CA 1
ATOM 1585 C C . VAL A 1 195 ? -17.203 14.383 9.984 1 94.81 195 VAL A C 1
ATOM 1587 O O . VAL A 1 195 ? -17.016 14.914 8.891 1 94.81 195 VAL A O 1
ATOM 1590 N N . GLY A 1 196 ? -18.391 14.383 10.547 1 93.81 196 GLY A N 1
ATOM 1591 C CA . GLY A 1 196 ? -19.453 15.266 10.102 1 93.81 196 GLY A CA 1
ATOM 1592 C C . GLY A 1 196 ? -20.266 14.695 8.945 1 93.81 196 GLY A C 1
ATOM 1593 O O . GLY A 1 196 ? -20.844 15.445 8.164 1 93.81 196 GLY A O 1
ATOM 1594 N N . TRP A 1 197 ? -20.203 13.398 8.75 1 95.19 197 TRP A N 1
ATOM 1595 C CA . TRP A 1 197 ? -20.969 12.758 7.688 1 95.19 197 TRP A CA 1
ATOM 1596 C C . TRP A 1 197 ? -22.266 12.156 8.234 1 95.19 197 TRP A C 1
ATOM 1598 O O . TRP A 1 197 ? -22.297 11.68 9.375 1 95.19 197 TRP A O 1
ATOM 1608 N N . PRO A 1 198 ? -23.328 12.195 7.383 1 94.88 198 PRO A N 1
ATOM 1609 C CA . PRO A 1 198 ? -24.531 11.477 7.797 1 94.88 198 PRO A CA 1
ATOM 1610 C C . PRO A 1 198 ? -24.312 9.969 7.93 1 94.88 198 PRO A C 1
ATOM 1612 O O . PRO A 1 198 ? -23.406 9.422 7.301 1 94.88 198 PRO A O 1
ATOM 1615 N N . VAL A 1 199 ? -25.141 9.414 8.828 1 91.62 199 VAL A N 1
ATOM 1616 C CA . VAL A 1 199 ? -25.078 7.965 9.008 1 91.62 199 VAL A CA 1
ATOM 1617 C C . VAL A 1 199 ? -25.953 7.273 7.961 1 91.62 199 VAL A C 1
ATOM 1619 O O . VAL A 1 199 ? -27.172 7.273 8.062 1 91.62 199 VAL A O 1
ATOM 1622 N N . SER A 1 200 ? -25.359 6.727 6.953 1 92.62 200 SER A N 1
ATOM 1623 C CA . SER A 1 200 ? -26.047 6.039 5.863 1 92.62 200 SER A CA 1
ATOM 1624 C C . SER A 1 200 ? -25.109 5.059 5.156 1 92.62 200 SER A C 1
ATOM 1626 O O . SER A 1 200 ? -23.891 5.113 5.328 1 92.62 200 SER A O 1
ATOM 1628 N N . GLY A 1 201 ? -25.734 4.211 4.465 1 90.06 201 GLY A N 1
ATOM 1629 C CA . GLY A 1 201 ? -24.953 3.262 3.691 1 90.06 201 GLY A CA 1
ATOM 1630 C C . GLY A 1 201 ? -24 3.928 2.707 1 90.06 201 GLY A C 1
ATOM 1631 O O . GLY A 1 201 ? -22.891 3.445 2.479 1 90.06 201 GLY A O 1
ATOM 1632 N N . TYR A 1 202 ? -24.469 4.996 2.205 1 93.31 202 TYR A N 1
ATOM 1633 C CA . TYR A 1 202 ? -23.656 5.754 1.256 1 93.31 202 TYR A CA 1
ATOM 1634 C C . TYR A 1 202 ? -22.359 6.215 1.898 1 93.31 202 TYR A C 1
ATOM 1636 O O . TYR A 1 202 ? -21.281 6.055 1.319 1 93.31 202 TYR A O 1
ATOM 1644 N N . TYR A 1 203 ? -22.453 6.77 3.049 1 94.5 203 TYR A N 1
ATOM 1645 C CA . TYR A 1 203 ? -21.281 7.344 3.682 1 94.5 203 TYR A CA 1
ATOM 1646 C C . TYR A 1 203 ? -20.391 6.254 4.281 1 94.5 203 TYR A C 1
ATOM 1648 O O . TYR A 1 203 ? -19.188 6.441 4.445 1 94.5 203 TYR A O 1
ATOM 1656 N N . TYR A 1 204 ? -20.969 5.09 4.613 1 92.25 204 TYR A N 1
ATOM 1657 C CA . TYR A 1 204 ? -20.141 3.953 4.984 1 92.25 204 TYR A CA 1
ATOM 1658 C C . TYR A 1 204 ? -19.266 3.504 3.814 1 92.25 204 TYR A C 1
ATOM 1660 O O . TYR A 1 204 ? -18.078 3.223 3.986 1 92.25 204 TYR A O 1
ATOM 1668 N N . THR A 1 205 ? -19.891 3.467 2.695 1 93.25 205 THR A N 1
ATOM 1669 C CA . THR A 1 205 ? -19.156 3.115 1.48 1 93.25 205 THR A CA 1
ATOM 1670 C C . THR A 1 205 ? -18.109 4.168 1.159 1 93.25 205 THR A C 1
ATOM 1672 O O . THR A 1 205 ? -17 3.836 0.721 1 93.25 205 THR A O 1
ATOM 1675 N N . LYS A 1 206 ? -18.484 5.43 1.363 1 95.19 206 LYS A N 1
ATOM 1676 C CA . LYS A 1 206 ? -17.516 6.512 1.161 1 95.19 206 LYS A CA 1
ATOM 1677 C C . LYS A 1 206 ? -16.312 6.352 2.082 1 95.19 206 LYS A C 1
ATOM 1679 O O . LYS A 1 206 ? -15.164 6.512 1.65 1 95.19 206 LYS A O 1
ATOM 1684 N N . LEU A 1 207 ? -16.594 6.07 3.309 1 96.19 207 LEU A N 1
ATOM 1685 C CA . LEU A 1 207 ? -15.523 5.863 4.281 1 96.19 207 LEU A CA 1
ATOM 1686 C C . LEU A 1 207 ? -14.617 4.715 3.857 1 96.19 207 LEU A C 1
ATOM 1688 O O . LEU A 1 207 ? -13.391 4.82 3.939 1 96.19 207 LEU A O 1
ATOM 1692 N N . GLU A 1 208 ? -15.195 3.68 3.4 1 93.38 208 GLU A N 1
ATOM 1693 C CA . GLU A 1 208 ? -14.438 2.531 2.922 1 93.38 208 GLU A CA 1
ATOM 1694 C C . GLU A 1 208 ? -13.539 2.916 1.749 1 93.38 208 GLU A C 1
ATOM 1696 O O . GLU A 1 208 ? -12.375 2.51 1.69 1 93.38 208 GLU A O 1
ATOM 1701 N N . LYS A 1 209 ? -14.062 3.656 0.84 1 94.38 209 LYS A N 1
ATOM 1702 C CA . LYS A 1 209 ? -13.305 4.098 -0.326 1 94.38 209 LYS A CA 1
ATOM 1703 C C . LYS A 1 209 ? -12.133 4.98 0.086 1 94.38 209 LYS A C 1
ATOM 1705 O O . LYS A 1 209 ? -11.055 4.906 -0.506 1 94.38 209 LYS A O 1
ATOM 1710 N N . VAL A 1 210 ? -12.391 5.836 1.058 1 96.81 210 VAL A N 1
ATOM 1711 C CA . VAL A 1 210 ? -11.328 6.699 1.558 1 96.81 210 VAL A CA 1
ATOM 1712 C C . VAL A 1 210 ? -10.227 5.848 2.186 1 96.81 210 VAL A C 1
ATOM 1714 O O . VAL A 1 210 ? -9.039 6.07 1.927 1 96.81 210 VAL A O 1
ATOM 1717 N N . ILE A 1 211 ? -10.617 4.887 2.975 1 96.12 211 ILE A N 1
ATOM 1718 C CA . ILE A 1 211 ? -9.656 4.02 3.652 1 96.12 211 ILE A CA 1
ATOM 1719 C C . ILE A 1 211 ? -8.852 3.236 2.619 1 96.12 211 ILE A C 1
ATOM 1721 O O . ILE A 1 211 ? -7.633 3.102 2.748 1 96.12 211 ILE A O 1
ATOM 1725 N N . GLU A 1 212 ? -9.516 2.771 1.63 1 94.44 212 GLU A N 1
ATOM 1726 C CA . GLU A 1 212 ? -8.836 2.057 0.551 1 94.44 212 GLU A CA 1
ATOM 1727 C C . GLU A 1 212 ? -7.82 2.949 -0.152 1 94.44 212 GLU A C 1
ATOM 1729 O O . GLU A 1 212 ? -6.711 2.51 -0.464 1 94.44 212 GLU A O 1
ATOM 1734 N N . ARG A 1 213 ? -8.219 4.121 -0.416 1 95.75 213 ARG A N 1
ATOM 1735 C CA . ARG A 1 213 ? -7.328 5.074 -1.075 1 95.75 213 ARG A CA 1
ATOM 1736 C C . ARG A 1 213 ? -6.098 5.359 -0.22 1 95.75 213 ARG A C 1
ATOM 1738 O O . ARG A 1 213 ? -4.984 5.453 -0.738 1 95.75 213 ARG A O 1
ATOM 1745 N N . LEU A 1 214 ? -6.309 5.535 1.05 1 97.25 214 LEU A N 1
ATOM 1746 C CA . LEU A 1 214 ? -5.223 5.844 1.973 1 97.25 214 LEU A CA 1
ATOM 1747 C C . LEU A 1 214 ? -4.305 4.637 2.15 1 97.25 214 LEU A C 1
ATOM 1749 O O . LEU A 1 214 ? -3.15 4.789 2.559 1 97.25 214 LEU A O 1
ATOM 1753 N N . LYS A 1 215 ? -4.824 3.502 1.886 1 96.12 215 LYS A N 1
ATOM 1754 C CA . LYS A 1 215 ? -4.051 2.27 2.008 1 96.12 215 LYS A CA 1
ATOM 1755 C C . LYS A 1 215 ? -3.123 2.082 0.81 1 96.12 215 LYS A C 1
ATOM 1757 O O . LYS A 1 215 ? -1.955 1.725 0.972 1 96.12 215 LYS A O 1
ATOM 1762 N N . VAL A 1 216 ? -3.615 2.311 -0.352 1 95.81 216 VAL A N 1
ATOM 1763 C CA . VAL A 1 216 ? -2.844 2.092 -1.57 1 95.81 216 VAL A CA 1
ATOM 1764 C C . VAL A 1 216 ? -2.057 3.354 -1.917 1 95.81 216 VAL A C 1
ATOM 1766 O O . VAL A 1 216 ? -2.373 4.043 -2.889 1 95.81 216 VAL A O 1
ATOM 1769 N N . THR A 1 217 ? -1.049 3.594 -1.119 1 96.38 217 THR A N 1
ATOM 1770 C CA . THR A 1 217 ? -0.243 4.797 -1.288 1 96.38 217 THR A CA 1
ATOM 1771 C C . THR A 1 217 ? 1.238 4.488 -1.089 1 96.38 217 THR A C 1
ATOM 1773 O O . THR A 1 217 ? 1.59 3.521 -0.411 1 96.38 217 THR A O 1
ATOM 1776 N N . GLY A 1 218 ? 2.066 5.156 -1.743 1 95.81 218 GLY A N 1
ATOM 1777 C CA . GLY A 1 218 ? 3.496 5.262 -1.501 1 95.81 218 GLY A CA 1
ATOM 1778 C C . GLY A 1 218 ? 3.965 6.695 -1.318 1 95.81 218 GLY A C 1
ATOM 1779 O O . GLY A 1 218 ? 4.004 7.469 -2.277 1 95.81 218 GLY A O 1
ATOM 1780 N N . LEU A 1 219 ? 4.293 7.012 -0.061 1 96.38 219 LEU A N 1
ATOM 1781 C CA . LEU A 1 219 ? 4.664 8.375 0.292 1 96.38 219 LEU A CA 1
ATOM 1782 C C . LEU A 1 219 ? 6.141 8.461 0.667 1 96.38 219 LEU A C 1
ATOM 1784 O O . LEU A 1 219 ? 6.621 7.672 1.482 1 96.38 219 LEU A O 1
ATOM 1788 N N . LYS A 1 220 ? 6.805 9.32 0.016 1 93.62 220 LYS A N 1
ATOM 1789 C CA . LYS A 1 220 ? 8.188 9.633 0.375 1 93.62 220 LYS A CA 1
ATOM 1790 C C . LYS A 1 220 ? 8.328 11.094 0.794 1 93.62 220 LYS A C 1
ATOM 1792 O O . LYS A 1 220 ? 7.91 12 0.067 1 93.62 220 LYS A O 1
ATOM 1797 N N . VAL A 1 221 ? 8.789 11.328 1.965 1 92.62 221 VAL A N 1
ATOM 1798 C CA . VAL A 1 221 ? 9.078 12.664 2.477 1 92.62 221 VAL A CA 1
ATOM 1799 C C . VAL A 1 221 ? 10.562 12.789 2.789 1 92.62 221 VAL A C 1
ATOM 1801 O O . VAL A 1 221 ? 11.102 12.031 3.598 1 92.62 221 VAL A O 1
ATOM 1804 N N . SER A 1 222 ? 11.18 13.711 2.102 1 88.44 222 SER A N 1
ATOM 1805 C CA . SER A 1 222 ? 12.617 13.883 2.281 1 88.44 222 SER A CA 1
ATOM 1806 C C . SER A 1 222 ? 12.953 15.312 2.682 1 88.44 222 SER A C 1
ATOM 1808 O O . SER A 1 222 ? 12.328 16.266 2.197 1 88.44 222 SER A O 1
ATOM 1810 N N . ALA A 1 223 ? 13.891 15.336 3.604 1 80.38 223 ALA A N 1
ATOM 1811 C CA . ALA A 1 223 ? 14.43 16.656 3.912 1 80.38 223 ALA A CA 1
ATOM 1812 C C . ALA A 1 223 ? 15.422 17.109 2.842 1 80.38 223 ALA A C 1
ATOM 1814 O O . ALA A 1 223 ? 16.156 16.281 2.287 1 80.38 223 ALA A O 1
ATOM 1815 N N . ARG A 1 224 ? 15.344 18.266 2.49 1 72.38 224 ARG A N 1
ATOM 1816 C CA . ARG A 1 224 ? 16.25 18.766 1.458 1 72.38 224 ARG A CA 1
ATOM 1817 C C . ARG A 1 224 ? 17.703 18.594 1.864 1 72.38 224 ARG A C 1
ATOM 1819 O O . ARG A 1 224 ? 18.562 18.344 1.015 1 72.38 224 ARG A O 1
ATOM 1826 N N . ASN A 1 225 ? 18.016 18.766 3.088 1 62.84 225 ASN A N 1
ATOM 1827 C CA . ASN A 1 225 ? 19.406 18.641 3.521 1 62.84 225 ASN A CA 1
ATOM 1828 C C . ASN A 1 225 ? 19.812 17.188 3.701 1 62.84 225 ASN A C 1
ATOM 1830 O O . ASN A 1 225 ? 20.906 16.906 4.184 1 62.84 225 ASN A O 1
ATOM 1834 N N . GLY A 1 226 ? 1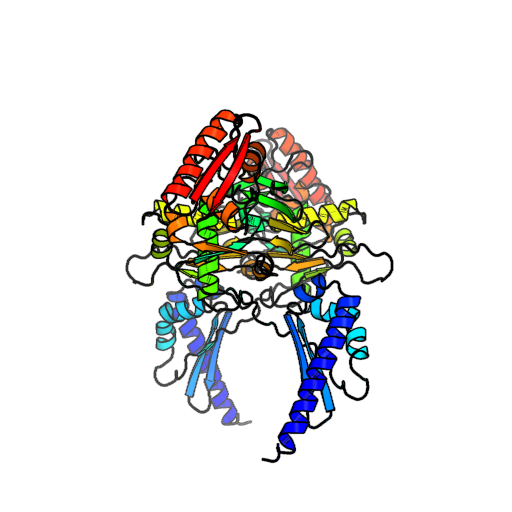8.906 16.406 3.404 1 63.25 226 GLY A N 1
ATOM 1835 C CA . GLY A 1 226 ? 19.312 15.008 3.336 1 63.25 226 GLY A CA 1
ATOM 1836 C C . GLY A 1 226 ? 18.531 14.117 4.281 1 63.25 226 GLY A C 1
ATOM 1837 O O . GLY A 1 226 ? 18 14.586 5.289 1 63.25 226 GLY A O 1
ATOM 1838 N N . GLY A 1 227 ? 18.188 12.914 3.92 1 66.25 227 GLY A N 1
ATOM 1839 C CA . GLY A 1 227 ? 17.578 11.836 4.668 1 66.25 227 GLY A CA 1
ATOM 1840 C C . GLY A 1 227 ? 16.078 11.758 4.469 1 66.25 227 GLY A C 1
ATOM 1841 O O . GLY A 1 227 ? 15.398 12.781 4.367 1 66.25 227 GLY A O 1
ATOM 1842 N N . ASP A 1 228 ? 15.625 10.641 4.199 1 69.69 228 ASP A N 1
ATOM 1843 C CA . ASP A 1 228 ? 14.195 10.398 4.059 1 69.69 228 ASP A CA 1
ATOM 1844 C C . ASP A 1 228 ? 13.531 10.227 5.422 1 69.69 228 ASP A C 1
ATOM 1846 O O . ASP A 1 228 ? 13.992 9.438 6.25 1 69.69 228 ASP A O 1
ATOM 1850 N N . LYS A 1 229 ? 12.641 11.219 5.746 1 72.94 229 LYS A N 1
ATOM 1851 C CA . LYS A 1 229 ? 11.812 10.977 6.926 1 72.94 229 LYS A CA 1
ATOM 1852 C C . LYS A 1 229 ? 11.047 9.656 6.801 1 72.94 229 LYS A C 1
ATOM 1854 O O . LYS A 1 229 ? 11.047 8.844 7.727 1 72.94 229 LYS A O 1
ATOM 1859 N N . VAL A 1 230 ? 10.383 9.492 5.684 1 80.94 230 VAL A N 1
ATOM 1860 C CA . VAL A 1 230 ? 9.727 8.242 5.332 1 80.94 230 VAL A CA 1
ATOM 1861 C C . VAL A 1 230 ? 9.992 7.914 3.861 1 80.94 230 VAL A C 1
ATOM 1863 O O . VAL A 1 230 ? 10.117 8.82 3.033 1 80.94 230 VAL A O 1
ATOM 1866 N N . SER A 1 231 ? 10.141 6.57 3.684 1 82.69 231 SER A N 1
ATOM 1867 C CA . SER A 1 231 ? 10.398 6.082 2.334 1 82.69 231 SER A CA 1
ATOM 1868 C C . SER A 1 231 ? 9.312 5.121 1.873 1 82.69 231 SER A C 1
ATOM 1870 O O . SER A 1 231 ? 9.164 4.027 2.428 1 82.69 231 SER A O 1
ATOM 1872 N N . ASN A 1 232 ? 8.367 5.555 1.038 1 87.75 232 ASN A N 1
ATOM 1873 C CA . ASN A 1 232 ? 7.297 4.773 0.424 1 87.75 232 ASN A CA 1
ATOM 1874 C C . ASN A 1 232 ? 6.281 4.297 1.46 1 87.75 232 ASN A C 1
ATOM 1876 O O . ASN A 1 232 ? 5.996 3.104 1.553 1 87.75 232 ASN A O 1
ATOM 1880 N N . LEU A 1 233 ? 5.812 5.105 2.252 1 91.5 233 LEU A N 1
ATOM 1881 C CA . LEU A 1 233 ? 4.891 4.844 3.352 1 91.5 233 LEU A CA 1
ATOM 1882 C C . LEU A 1 233 ? 3.455 4.766 2.85 1 91.5 233 LEU A C 1
ATOM 1884 O O . LEU A 1 233 ? 3.016 5.621 2.076 1 91.5 233 LEU A O 1
ATOM 1888 N N . SER A 1 234 ? 2.795 3.658 3.234 1 94.06 234 SER A N 1
ATOM 1889 C CA . SER A 1 234 ? 1.341 3.676 3.125 1 94.06 234 SER A CA 1
ATOM 1890 C C . SER A 1 234 ? 0.707 4.402 4.309 1 94.06 234 SER A C 1
ATOM 1892 O O . SER A 1 234 ? 1.053 4.141 5.461 1 94.06 234 SER A O 1
ATOM 1894 N N . LEU A 1 235 ? -0.161 5.312 4.023 1 95.94 235 LEU A N 1
ATOM 1895 C CA . LEU A 1 235 ? -0.787 6.074 5.098 1 95.94 235 LEU A CA 1
ATOM 1896 C C . LEU A 1 235 ? -1.642 5.172 5.98 1 95.94 235 LEU A C 1
ATOM 1898 O O . LEU A 1 235 ? -1.868 5.477 7.152 1 95.94 235 LEU A O 1
ATOM 1902 N N . ILE A 1 236 ? -2.182 4.129 5.391 1 94.56 236 ILE A N 1
ATOM 1903 C CA . ILE A 1 236 ? -2.805 3.02 6.102 1 94.56 236 ILE A CA 1
ATOM 1904 C C . ILE A 1 236 ? -2.15 1.706 5.68 1 94.56 236 ILE A C 1
ATOM 1906 O O . ILE A 1 236 ? -1.998 1.436 4.488 1 94.56 236 ILE A O 1
ATOM 1910 N N . ARG A 1 237 ? -1.708 0.982 6.586 1 91.44 237 ARG A N 1
ATOM 1911 C CA . ARG A 1 237 ? -1.042 -0.275 6.258 1 91.44 237 ARG A CA 1
ATOM 1912 C C . ARG A 1 237 ? -2.043 -1.311 5.754 1 91.44 237 ARG A C 1
ATOM 1914 O O . ARG A 1 237 ? -1.861 -1.884 4.68 1 91.44 237 ARG A O 1
ATOM 1921 N N . LYS A 1 238 ? -3.025 -1.546 6.523 1 90.25 238 LYS A N 1
ATOM 1922 C CA . LYS A 1 238 ? -4.066 -2.512 6.188 1 90.25 238 LYS A CA 1
ATOM 1923 C C . LYS A 1 238 ? -5.352 -2.225 6.961 1 90.25 238 LYS A C 1
ATOM 1925 O O . LYS A 1 238 ? -5.352 -1.425 7.898 1 90.25 238 LYS A O 1
ATOM 1930 N N . TYR A 1 239 ? -6.418 -2.752 6.512 1 90.12 239 TYR A N 1
ATOM 1931 C CA . TYR A 1 239 ? -7.699 -2.574 7.184 1 90.12 239 TYR A CA 1
ATOM 1932 C C . TYR A 1 239 ? -8.562 -3.826 7.055 1 90.12 239 TYR A C 1
ATOM 1934 O O . TYR A 1 239 ? -8.312 -4.672 6.191 1 90.12 239 TYR A O 1
ATOM 1942 N N . TYR A 1 240 ? -9.453 -3.975 7.98 1 84 240 TYR A N 1
ATOM 1943 C CA . TYR A 1 240 ? -10.438 -5.055 7.98 1 84 240 TYR A CA 1
ATOM 1944 C C . TYR A 1 240 ? -11.836 -4.523 8.258 1 84 240 TYR A C 1
ATOM 1946 O O . TYR A 1 240 ? -12.07 -3.887 9.289 1 84 240 TYR A O 1
ATOM 1954 N N . ILE A 1 241 ? -12.664 -4.691 7.258 1 82.94 241 ILE A N 1
ATOM 1955 C CA . ILE A 1 241 ? -14.055 -4.254 7.363 1 82.94 241 ILE A CA 1
ATOM 1956 C C . ILE A 1 241 ? -14.969 -5.469 7.535 1 82.94 241 ILE A C 1
ATOM 1958 O O . ILE A 1 241 ? -15 -6.355 6.676 1 82.94 241 ILE A O 1
ATOM 1962 N N . ARG A 1 242 ? -15.641 -5.582 8.625 1 68.19 242 ARG A N 1
ATOM 1963 C CA . ARG A 1 242 ? -16.609 -6.656 8.852 1 68.19 242 ARG A CA 1
ATOM 1964 C C . ARG A 1 242 ? -17.969 -6.297 8.281 1 68.19 242 ARG A C 1
ATOM 1966 O O . ARG A 1 242 ? -18.578 -5.312 8.695 1 68.19 242 ARG A O 1
ATOM 1973 N N . LYS A 1 243 ? -18.297 -6.852 7.023 1 60.69 243 LYS A N 1
ATOM 1974 C CA . LYS A 1 243 ? -19.609 -6.566 6.449 1 60.69 243 LYS A CA 1
ATOM 1975 C C . LYS A 1 243 ? -20.656 -7.504 7.008 1 60.69 243 LYS A C 1
ATOM 1977 O O . LYS A 1 243 ? -20.406 -8.695 7.199 1 60.69 243 LYS A O 1
ATOM 1982 N N . GLY A 1 244 ? -21.266 -7.406 8.164 1 49.66 244 GLY A N 1
ATOM 1983 C CA . GLY A 1 244 ? -22.297 -8.227 8.773 1 49.66 244 GLY A CA 1
ATOM 1984 C C . GLY A 1 244 ? -23.406 -8.594 7.812 1 49.66 244 GLY A C 1
ATOM 1985 O O . GLY A 1 244 ? -24.031 -7.719 7.211 1 49.66 244 GLY A O 1
ATOM 1986 N N . ALA A 1 245 ? -23.453 -9.492 6.859 1 41.75 245 ALA A N 1
ATOM 1987 C CA . ALA A 1 245 ? -24.812 -9.875 6.488 1 41.75 245 ALA A CA 1
ATOM 1988 C C . ALA A 1 245 ? -25.766 -9.773 7.68 1 41.75 245 ALA A C 1
ATOM 1990 O O . ALA A 1 245 ? -26.953 -9.477 7.516 1 41.75 245 ALA A O 1
ATOM 1991 N N . GLU A 1 246 ? -25.734 -10.828 8.633 1 36.34 246 GLU A N 1
ATOM 1992 C CA . GLU A 1 246 ? -26.859 -11.242 9.445 1 36.34 246 GLU A CA 1
ATOM 1993 C C . GLU A 1 246 ? -27.312 -10.117 10.375 1 36.34 246 GLU A C 1
ATOM 1995 O O . GLU A 1 246 ? -26.484 -9.406 10.938 1 36.34 246 GLU A O 1
ATOM 2000 N N . GLU A 1 247 ? -28.594 -9.695 10.383 1 36.22 247 GLU A N 1
ATOM 2001 C CA . GLU A 1 247 ? -29.594 -9 11.18 1 36.22 247 GLU A CA 1
ATOM 2002 C C . GLU A 1 247 ? -29.203 -8.945 12.648 1 36.22 247 GLU A C 1
ATOM 2004 O O . GLU A 1 247 ? -29.516 -7.977 13.344 1 36.22 247 GLU A O 1
ATOM 2009 N N . ASP A 1 248 ? -29.281 -10.133 13.352 1 35.47 248 ASP A N 1
ATOM 2010 C CA . ASP A 1 248 ? -29.688 -10.25 14.75 1 35.47 248 ASP A CA 1
ATOM 2011 C C . ASP A 1 248 ? -28.594 -9.758 15.695 1 35.47 248 ASP A C 1
ATOM 2013 O O . ASP A 1 248 ? -28.844 -9.547 16.875 1 35.47 248 ASP A O 1
ATOM 2017 N N . SER A 1 249 ? -27.391 -10.375 15.727 1 36.94 249 SER A N 1
ATOM 2018 C CA . SER A 1 249 ? -26.703 -10.047 16.969 1 36.94 249 SER A CA 1
ATOM 2019 C C . SER A 1 249 ? -26.094 -8.648 16.922 1 36.94 249 SER A C 1
ATOM 2021 O O . SER A 1 249 ? -25.625 -8.211 15.859 1 36.94 249 SER A O 1
ATOM 2023 N N . VAL A 1 250 ? -26.375 -7.773 17.656 1 36.28 250 VAL A N 1
ATOM 2024 C CA . VAL A 1 250 ? -25.938 -6.445 18.047 1 36.28 250 VAL A CA 1
ATOM 2025 C C . VAL A 1 250 ? -24.422 -6.312 17.812 1 36.28 250 VAL A C 1
ATOM 2027 O O . VAL A 1 250 ? -23.797 -5.363 18.281 1 36.28 250 VAL A O 1
ATOM 2030 N N . ARG A 1 251 ? -23.703 -7.457 17.656 1 41.41 251 ARG A N 1
ATOM 2031 C CA . ARG A 1 251 ? -22.266 -7.281 17.672 1 41.41 251 ARG A CA 1
ATOM 2032 C C . ARG A 1 251 ? -21.828 -6.277 16.609 1 41.41 251 ARG A C 1
ATOM 2034 O O . ARG A 1 251 ? -22.094 -6.469 15.422 1 41.41 251 ARG A O 1
ATOM 2041 N N . LEU A 1 252 ? -21.703 -5.09 17 1 48.81 252 LEU A N 1
ATOM 2042 C CA . LEU A 1 252 ? -21.344 -3.818 16.375 1 48.81 252 LEU A CA 1
ATOM 2043 C C . LEU A 1 252 ? -20.297 -4.02 15.281 1 48.81 252 LEU A C 1
ATOM 2045 O O . LEU A 1 252 ? -19.266 -4.664 15.516 1 48.81 252 LEU A O 1
ATOM 2049 N N . LYS A 1 253 ? -20.547 -3.967 13.984 1 63.81 253 LYS A N 1
ATOM 2050 C CA . LYS A 1 253 ? -19.766 -3.898 12.75 1 63.81 253 LYS A CA 1
ATOM 2051 C C . LYS A 1 253 ? -18.516 -3.039 12.938 1 63.81 253 LYS A C 1
ATOM 2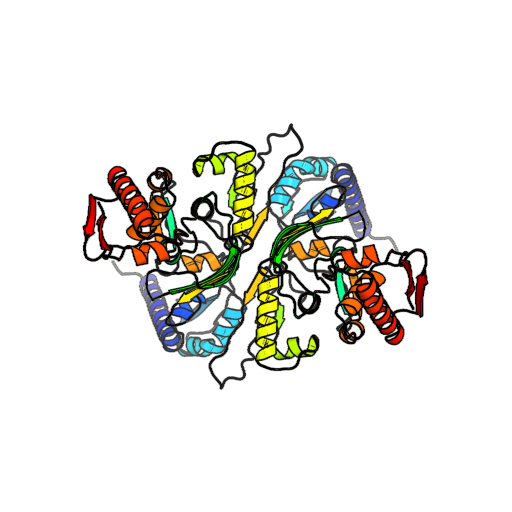053 O O . LYS A 1 253 ? -18.562 -1.819 12.758 1 63.81 253 LYS A O 1
ATOM 2058 N N . THR A 1 254 ? -17.516 -3.508 13.656 1 78.06 254 THR A N 1
ATOM 2059 C CA . THR A 1 254 ? -16.297 -2.754 13.953 1 78.06 254 THR A CA 1
ATOM 2060 C C . THR A 1 254 ? -15.289 -2.895 12.82 1 78.06 254 THR A C 1
ATOM 2062 O O . THR A 1 254 ? -15.094 -3.988 12.289 1 78.06 254 THR A O 1
ATOM 2065 N N . TRP A 1 255 ? -14.844 -1.777 12.375 1 88.31 255 TRP A N 1
ATOM 2066 C CA . TRP A 1 255 ? -13.758 -1.694 11.406 1 88.31 255 TRP A CA 1
ATOM 2067 C C . TRP A 1 255 ? -12.406 -1.588 12.102 1 88.31 255 TRP A C 1
ATOM 2069 O O . TRP A 1 255 ? -12.305 -1.009 13.18 1 88.31 255 TRP A O 1
ATOM 2079 N N . GLN A 1 256 ? -11.445 -2.275 11.586 1 87.69 256 GLN A N 1
ATOM 2080 C CA . GLN A 1 256 ? -10.094 -2.217 12.125 1 87.69 256 GLN A CA 1
ATOM 2081 C C . GLN A 1 256 ? -9.117 -1.648 11.102 1 87.69 256 GLN A C 1
ATOM 2083 O O . GLN A 1 256 ? -9.203 -1.955 9.914 1 87.69 256 GLN A O 1
ATOM 2088 N N . VAL A 1 257 ? -8.242 -0.81 11.57 1 91.06 257 VAL A N 1
ATOM 2089 C CA . VAL A 1 257 ? -7.223 -0.2 10.719 1 91.06 257 VAL A CA 1
ATOM 2090 C C . VAL A 1 257 ? -5.855 -0.326 11.383 1 91.06 257 VAL A C 1
ATOM 2092 O O . VAL A 1 257 ? -5.73 -0.155 12.602 1 91.06 257 VAL A O 1
ATOM 2095 N N . TRP A 1 258 ? -4.836 -0.737 10.633 1 88.62 258 TRP A N 1
ATOM 2096 C CA . TRP A 1 258 ? -3.447 -0.779 11.078 1 88.62 258 TRP A CA 1
ATOM 2097 C C . TRP A 1 258 ? -2.627 0.32 10.414 1 88.62 258 TRP A C 1
ATOM 2099 O O . TRP A 1 258 ? -2.818 0.617 9.227 1 88.62 258 TRP A O 1
ATOM 2109 N N . LEU A 1 259 ? -1.785 0.898 11.156 1 89.56 259 LEU A N 1
ATOM 2110 C CA . LEU A 1 259 ? -0.848 1.888 10.641 1 89.56 259 LEU A CA 1
ATOM 2111 C C . LEU A 1 259 ? 0.58 1.354 10.672 1 89.56 259 LEU A C 1
ATOM 2113 O O . LEU A 1 259 ? 0.887 0.437 11.438 1 89.56 259 LEU A O 1
ATOM 2117 N N . GLU A 1 260 ? 1.351 1.88 9.789 1 84.5 260 GLU A N 1
ATOM 2118 C CA . GLU A 1 260 ? 2.775 1.569 9.852 1 84.5 260 GLU A CA 1
ATOM 2119 C C . GLU A 1 260 ? 3.455 2.33 10.984 1 84.5 260 GLU A C 1
ATOM 2121 O O . GLU A 1 260 ? 3.174 3.51 11.203 1 84.5 260 GLU A O 1
ATOM 2126 N N . PRO A 1 261 ? 4.352 1.711 11.656 1 79.25 261 PRO A N 1
ATOM 2127 C CA . PRO A 1 261 ? 5.047 2.398 12.75 1 79.25 261 PRO A CA 1
ATOM 2128 C C . PRO A 1 261 ? 5.828 3.621 12.273 1 79.25 261 PRO A C 1
ATOM 2130 O O . PRO A 1 261 ? 6.027 4.566 13.039 1 79.25 261 PRO A O 1
ATOM 2133 N N . GLU A 1 262 ? 6.215 3.619 11.055 1 82.56 262 GLU A N 1
ATOM 2134 C CA . GLU A 1 262 ? 7.012 4.703 10.484 1 82.56 262 GLU A CA 1
ATOM 2135 C C . GLU A 1 262 ? 6.23 6.012 10.461 1 82.56 262 GLU A C 1
ATOM 2137 O O . GLU A 1 262 ? 6.812 7.086 10.289 1 82.56 262 GLU A O 1
ATOM 2142 N N . ILE A 1 263 ? 4.957 5.934 10.711 1 86.38 263 ILE A N 1
ATOM 2143 C CA . ILE A 1 263 ? 4.117 7.125 10.688 1 86.38 263 ILE A CA 1
ATOM 2144 C C . ILE A 1 263 ? 4.586 8.102 11.766 1 86.38 263 ILE A C 1
ATOM 2146 O O . ILE A 1 263 ? 4.449 9.32 11.602 1 86.38 263 ILE A O 1
ATOM 2150 N N . VAL A 1 264 ? 5.188 7.586 12.812 1 77.62 264 VAL A N 1
ATOM 2151 C CA . VAL A 1 264 ? 5.633 8.406 13.938 1 77.62 264 VAL A CA 1
ATOM 2152 C C . VAL A 1 264 ? 6.691 9.398 13.461 1 77.62 264 VAL A C 1
ATOM 2154 O O . VAL A 1 264 ? 6.797 10.508 13.992 1 77.62 264 VAL A O 1
ATOM 2157 N N . ARG A 1 265 ? 7.406 8.992 12.438 1 81.06 265 ARG A N 1
ATOM 2158 C CA . ARG A 1 265 ? 8.484 9.828 11.922 1 81.06 265 ARG A CA 1
ATOM 2159 C C . ARG A 1 265 ? 7.941 11.102 11.289 1 81.06 265 ARG A C 1
ATOM 2161 O O . ARG A 1 265 ? 8.633 12.125 11.234 1 81.06 265 ARG A O 1
ATOM 2168 N N . LEU A 1 266 ? 6.719 11.055 10.859 1 87.12 266 LEU A N 1
ATOM 2169 C CA . LEU A 1 266 ? 6.086 12.234 10.281 1 87.12 266 LEU A CA 1
ATOM 2170 C C . LEU A 1 266 ? 5.867 13.305 11.344 1 87.12 266 LEU A C 1
ATOM 2172 O O . LEU A 1 266 ? 5.773 14.492 11.016 1 87.12 266 LEU A O 1
ATOM 2176 N N . PHE A 1 267 ? 5.801 12.875 12.586 1 82.81 267 PHE A N 1
ATOM 2177 C CA . PHE A 1 267 ? 5.512 13.789 13.688 1 82.81 267 PHE A CA 1
ATOM 2178 C C . PHE A 1 267 ? 6.77 14.086 14.492 1 82.81 267 PHE A C 1
ATOM 2180 O O . PHE A 1 267 ? 6.715 14.789 15.5 1 82.81 267 PHE A O 1
ATOM 2187 N N . ALA A 1 268 ? 7.82 13.57 14.039 1 72.62 268 ALA A N 1
ATOM 2188 C CA . ALA A 1 268 ? 9.062 13.68 14.797 1 72.62 268 ALA A CA 1
ATOM 2189 C C . ALA A 1 268 ? 9.547 15.125 14.852 1 72.62 268 ALA A C 1
ATOM 2191 O O . ALA A 1 268 ? 9.195 15.938 14 1 72.62 268 ALA A O 1
ATOM 2192 N N . ARG A 1 269 ? 10.25 15.477 15.859 1 69.62 269 ARG A N 1
ATOM 2193 C CA . ARG A 1 269 ? 10.898 16.766 16.062 1 69.62 269 ARG A CA 1
ATOM 2194 C C . ARG A 1 269 ? 9.875 17.891 16.094 1 69.62 269 ARG A C 1
ATOM 2196 O O . ARG A 1 269 ? 10.102 18.969 15.531 1 69.62 269 ARG A O 1
ATOM 2203 N N . ASN A 1 270 ? 8.797 17.594 16.594 1 70.12 270 ASN A N 1
ATOM 2204 C CA . ASN A 1 270 ? 7.727 18.562 16.766 1 70.12 270 ASN A CA 1
ATOM 2205 C C . ASN A 1 270 ? 7.336 19.203 15.43 1 70.12 270 ASN A C 1
ATOM 2207 O O . ASN A 1 270 ? 7.043 20.406 15.375 1 70.12 270 ASN A O 1
ATOM 2211 N N . SER A 1 271 ? 7.473 18.406 14.461 1 81 271 SER A N 1
ATOM 2212 C CA . SER A 1 271 ? 7.094 18.875 13.133 1 81 271 SER A CA 1
ATOM 2213 C C . SER A 1 271 ? 5.621 18.594 12.844 1 81 271 SER A C 1
ATOM 2215 O O . SER A 1 271 ? 5.289 17.969 11.836 1 81 271 SER A O 1
ATOM 2217 N N . TYR A 1 272 ? 4.785 19 13.82 1 89.62 272 TYR A N 1
ATOM 2218 C CA . TYR A 1 272 ? 3.35 18.812 13.633 1 89.62 272 TYR A CA 1
ATOM 2219 C C . TYR A 1 272 ? 2.572 20.016 14.148 1 89.62 272 TYR A C 1
ATOM 2221 O O . TYR A 1 272 ? 3.121 20.859 14.867 1 89.62 272 TYR A O 1
ATOM 2229 N N . THR A 1 273 ? 1.422 20.141 13.688 1 93.38 273 THR A N 1
ATOM 2230 C CA . THR A 1 273 ? 0.472 21.172 14.07 1 93.38 273 THR A CA 1
ATOM 2231 C C . THR A 1 273 ? -0.763 20.562 14.727 1 93.38 273 THR A C 1
ATOM 2233 O O . THR A 1 273 ? -1.243 19.516 14.297 1 93.38 273 THR A O 1
ATOM 2236 N N . THR A 1 274 ? -1.207 21.188 15.812 1 92.56 274 THR A N 1
ATOM 2237 C CA . THR A 1 274 ? -2.424 20.766 16.484 1 92.56 274 THR A CA 1
ATOM 2238 C C . THR A 1 274 ? -3.621 21.594 16.031 1 92.56 274 THR A C 1
ATOM 2240 O O . THR A 1 274 ? -3.635 22.812 16.203 1 92.56 274 THR A O 1
ATOM 2243 N N . LEU A 1 275 ? -4.543 20.953 15.445 1 95.81 275 LEU A N 1
ATOM 2244 C CA . LEU A 1 275 ? -5.723 21.625 14.914 1 95.81 275 LEU A CA 1
ATOM 2245 C C . LEU A 1 275 ? -6.918 21.453 15.844 1 95.81 275 LEU A C 1
ATOM 2247 O O . LEU A 1 275 ? -7.113 20.375 16.406 1 95.81 275 LEU A O 1
ATOM 2251 N N . GLU A 1 276 ? -7.648 22.516 16.031 1 94.19 276 GLU A N 1
ATOM 2252 C CA . GLU A 1 276 ? -8.938 22.391 16.703 1 94.19 276 GLU A CA 1
ATOM 2253 C C . GLU A 1 276 ? -9.969 21.719 15.805 1 94.19 276 GLU A C 1
ATOM 2255 O O . GLU A 1 276 ? -10.328 22.266 14.758 1 94.19 276 GLU A O 1
ATOM 2260 N N . TRP A 1 277 ? -10.5 20.594 16.266 1 95.81 277 TRP A N 1
ATOM 2261 C CA . TRP A 1 277 ? -11.297 19.703 15.414 1 95.81 277 TRP A CA 1
ATOM 2262 C C . TRP A 1 277 ? -12.625 20.359 15.047 1 95.81 277 TRP A C 1
ATOM 2264 O O . TRP A 1 277 ? -13.016 20.375 13.883 1 95.81 277 TRP A O 1
ATOM 2274 N N . ASP A 1 278 ? -13.312 20.906 16.031 1 94.75 278 ASP A N 1
ATOM 2275 C CA . ASP A 1 278 ? -14.625 21.516 15.781 1 94.75 278 ASP A CA 1
ATOM 2276 C C . ASP A 1 278 ? -14.516 22.688 14.805 1 94.75 278 ASP A C 1
ATOM 2278 O O . ASP A 1 278 ? -15.367 22.859 13.938 1 94.75 278 ASP A O 1
ATOM 2282 N N . MET A 1 279 ? -13.539 23.469 14.992 1 95.94 279 MET A N 1
ATOM 2283 C CA . MET A 1 279 ? -13.32 24.578 14.07 1 95.94 279 MET A CA 1
ATOM 2284 C C . MET A 1 279 ? -13.086 24.078 12.656 1 95.94 279 MET A C 1
ATOM 2286 O O . MET A 1 279 ? -13.727 24.547 11.711 1 95.94 279 MET A O 1
ATOM 2290 N N . ARG A 1 280 ? -12.172 23.094 12.516 1 97 280 ARG A N 1
ATOM 2291 C CA . ARG A 1 280 ? -11.891 22.547 11.195 1 97 280 ARG A CA 1
ATOM 2292 C C . ARG A 1 280 ? -13.156 22 10.555 1 97 280 ARG A C 1
ATOM 2294 O O . ARG A 1 280 ? -13.406 22.234 9.367 1 97 280 ARG A O 1
ATOM 2301 N N . MET A 1 281 ? -13.961 21.297 11.328 1 96.06 281 MET A N 1
ATOM 2302 C CA . MET A 1 281 ? -15.148 20.641 10.797 1 96.06 281 MET A CA 1
ATOM 2303 C C . MET A 1 281 ? -16.234 21.656 10.484 1 96.06 281 MET A C 1
ATOM 2305 O O . MET A 1 281 ? -17.203 21.344 9.789 1 96.06 281 MET A O 1
ATOM 2309 N N . SER A 1 282 ? -16.094 22.859 10.945 1 95.69 282 SER A N 1
ATOM 2310 C CA . SER A 1 282 ? -17.094 23.906 10.711 1 95.69 282 SER A CA 1
ATOM 2311 C C . SER A 1 282 ? -16.922 24.531 9.336 1 95.69 282 SER A C 1
ATOM 2313 O O . SER A 1 282 ? -17.828 25.203 8.828 1 95.69 282 SER A O 1
ATOM 2315 N N . PHE A 1 283 ? -15.766 24.359 8.766 1 96.56 283 PHE A N 1
ATOM 2316 C CA . PHE A 1 283 ? -15.508 24.969 7.465 1 96.56 283 PHE A CA 1
ATOM 2317 C C . PHE A 1 283 ? -16.266 24.234 6.363 1 96.56 283 PHE A C 1
ATOM 2319 O O . PHE A 1 283 ? -16.297 23 6.352 1 96.56 283 PHE A O 1
ATOM 2326 N N . LYS A 1 284 ? -16.781 24.938 5.496 1 91 284 LYS A N 1
ATOM 2327 C CA . LYS A 1 284 ? -17.578 24.375 4.414 1 91 284 LYS A CA 1
ATOM 2328 C C . LYS A 1 284 ? -16.703 24.031 3.207 1 91 284 LYS A C 1
ATOM 2330 O O . LYS A 1 284 ? -16.969 23.062 2.494 1 91 284 LYS A O 1
ATOM 2335 N N . SER A 1 285 ? -15.711 24.844 3.006 1 93.75 285 SER A N 1
ATOM 2336 C CA . SER A 1 285 ? -14.906 24.656 1.799 1 93.75 285 SER A CA 1
ATOM 2337 C C . SER A 1 285 ? -13.625 23.891 2.098 1 93.75 285 SER A C 1
ATOM 2339 O O . SER A 1 285 ? -13.031 24.062 3.166 1 93.75 285 SER A O 1
ATOM 2341 N N . ALA A 1 286 ? -13.234 23.062 1.075 1 95.94 286 ALA A N 1
ATOM 2342 C CA . ALA A 1 286 ? -11.961 22.344 1.174 1 95.94 286 ALA A CA 1
ATOM 2343 C C . ALA A 1 286 ? -10.797 23.328 1.281 1 95.94 286 ALA A C 1
ATOM 2345 O O . ALA A 1 286 ? -9.82 23.062 1.99 1 95.94 286 ALA A O 1
ATOM 2346 N N . LEU A 1 287 ? -10.922 24.438 0.599 1 97.56 287 LEU A N 1
ATOM 2347 C CA . LEU A 1 287 ? -9.867 25.438 0.63 1 97.56 287 LEU A CA 1
ATOM 2348 C C . LEU A 1 287 ? -9.742 26.062 2.02 1 97.56 287 LEU A C 1
ATOM 2350 O O . LEU A 1 287 ? -8.633 26.297 2.5 1 97.56 287 LEU A O 1
ATOM 2354 N N . SER A 1 288 ? -10.844 26.312 2.682 1 98 288 SER A N 1
ATOM 2355 C CA . SER A 1 288 ? -10.812 26.844 4.039 1 98 288 SER A CA 1
ATOM 2356 C C . SER A 1 288 ? -10.102 25.891 4.996 1 98 288 SER A C 1
ATOM 2358 O O . SER A 1 288 ? -9.312 26.312 5.832 1 98 288 SER A O 1
ATOM 2360 N N . LYS A 1 289 ? -10.398 24.594 4.832 1 97.38 289 LYS A N 1
ATOM 2361 C CA . LYS A 1 289 ? -9.734 23.578 5.66 1 97.38 289 LYS A CA 1
ATOM 2362 C C . LYS A 1 289 ? -8.227 23.594 5.441 1 97.38 289 LYS A C 1
ATOM 2364 O O . LYS A 1 289 ? -7.457 23.547 6.402 1 97.38 289 LYS A O 1
ATOM 2369 N N . TRP A 1 290 ? -7.895 23.625 4.18 1 98.38 290 TRP A N 1
ATOM 2370 C CA . TRP A 1 290 ? -6.473 23.625 3.848 1 98.38 290 TRP A CA 1
ATOM 2371 C C . TRP A 1 290 ? -5.789 24.875 4.398 1 98.38 290 TRP A C 1
ATOM 2373 O O . TRP A 1 290 ? -4.73 24.781 5.023 1 98.38 290 TRP A O 1
ATOM 2383 N N . LEU A 1 291 ? -6.379 26.047 4.199 1 98.25 291 LEU A N 1
ATOM 2384 C CA . LEU A 1 291 ? -5.812 27.312 4.66 1 98.25 291 LEU A CA 1
ATOM 2385 C C . LEU A 1 291 ? -5.691 27.328 6.184 1 98.25 291 LEU A C 1
ATOM 2387 O O . LEU A 1 291 ? -4.727 27.875 6.727 1 98.25 291 LEU A O 1
ATOM 2391 N N . HIS A 1 292 ? -6.715 26.812 6.824 1 98.25 292 HIS A N 1
ATOM 2392 C CA . HIS A 1 292 ? -6.676 26.703 8.281 1 98.25 292 HIS A CA 1
ATOM 2393 C C . HIS A 1 292 ? -5.426 25.969 8.742 1 98.25 292 HIS A C 1
ATOM 2395 O O . HIS A 1 292 ? -4.695 26.453 9.609 1 98.25 292 HIS A O 1
ATOM 2401 N N . GLY A 1 293 ? -5.188 24.766 8.164 1 97.44 293 GLY A N 1
ATOM 2402 C CA . GLY A 1 293 ? -3.998 24 8.5 1 97.44 293 GLY A CA 1
ATOM 2403 C C . GLY A 1 293 ? -2.709 24.719 8.156 1 97.44 293 GLY A C 1
ATOM 2404 O O . GLY A 1 293 ? -1.772 24.734 8.961 1 97.44 293 GLY A O 1
ATOM 2405 N N . TYR A 1 294 ? -2.684 25.328 7.008 1 97.75 294 TYR A N 1
ATOM 2406 C CA . TYR A 1 294 ? -1.494 26.016 6.523 1 97.75 294 TYR A CA 1
ATOM 2407 C C . TYR A 1 294 ? -1.108 27.156 7.457 1 97.75 294 TYR A C 1
ATOM 2409 O O . TYR A 1 294 ? 0.026 27.219 7.934 1 97.75 294 TYR A O 1
ATOM 2417 N N . TYR A 1 295 ? -2.031 28.016 7.762 1 97.62 295 TYR A N 1
ATOM 2418 C CA . TYR A 1 295 ? -1.727 29.188 8.57 1 97.62 295 TYR A CA 1
ATOM 2419 C C . TYR A 1 295 ? -1.493 28.797 10.023 1 97.62 295 TYR A C 1
ATOM 2421 O O . TYR A 1 295 ? -0.7 29.438 10.727 1 97.62 295 TYR A O 1
ATOM 2429 N N . LYS A 1 296 ? -2.164 27.734 10.461 1 96.44 296 LYS A N 1
ATOM 2430 C CA . LYS A 1 296 ? -1.943 27.281 11.828 1 96.44 296 LYS A CA 1
ATOM 2431 C C . LYS A 1 296 ? -0.535 26.719 12 1 96.44 296 LYS A C 1
ATOM 2433 O O . LYS A 1 296 ? 0.032 26.766 13.094 1 96.44 296 LYS A O 1
ATOM 2438 N N . SER A 1 297 ? 0.013 26.156 10.938 1 94.81 297 SER A N 1
ATOM 2439 C CA . SER A 1 297 ? 1.312 25.5 11.008 1 94.81 297 SER A CA 1
ATOM 2440 C C . SER A 1 297 ? 2.443 26.5 11.125 1 94.81 297 SER A C 1
ATOM 2442 O O . SER A 1 297 ? 3.594 26.141 11.375 1 94.81 297 SER A O 1
ATOM 2444 N N . HIS A 1 298 ? 2.139 27.75 10.945 1 91.94 298 HIS A N 1
ATOM 2445 C CA . HIS A 1 298 ? 3.123 28.828 11.086 1 91.94 298 HIS A CA 1
ATOM 2446 C C . HIS A 1 298 ? 2.887 29.625 12.359 1 91.94 298 HIS A C 1
ATOM 2448 O O . HIS A 1 298 ? 1.756 30.031 12.648 1 91.94 298 HIS A O 1
ATOM 2454 N N . GLN A 1 299 ? 3.916 29.797 13.086 1 86.81 299 GLN A N 1
ATOM 2455 C CA . GLN A 1 299 ? 3.766 30.656 14.258 1 86.81 299 GLN A CA 1
ATOM 2456 C C . GLN A 1 299 ? 3.342 32.062 13.852 1 86.81 299 GLN A C 1
ATOM 2458 O O . GLN A 1 299 ? 2.41 32.625 14.43 1 86.81 299 GLN A O 1
ATOM 2463 N N . LYS A 1 300 ? 4.031 32.562 12.906 1 89.5 300 LYS A N 1
ATOM 2464 C CA . LYS A 1 300 ? 3.699 33.844 12.258 1 89.5 300 LYS A CA 1
ATOM 2465 C C . LYS A 1 300 ? 3.639 33.688 10.742 1 89.5 300 LYS A C 1
ATOM 2467 O O . LYS A 1 300 ? 4.668 33.719 10.062 1 89.5 300 LYS A O 1
ATOM 2472 N N . PRO A 1 301 ? 2.398 33.625 10.227 1 92 301 PRO A N 1
ATOM 2473 C CA . PRO A 1 301 ? 2.277 33.406 8.789 1 92 301 PRO A CA 1
ATOM 2474 C C . PRO A 1 301 ? 2.967 34.5 7.969 1 92 301 PRO A C 1
ATOM 2476 O O . PRO A 1 301 ? 2.801 35.688 8.25 1 92 301 PRO A O 1
ATOM 2479 N N . PHE A 1 302 ? 3.715 34.125 7 1 92.25 302 PHE A N 1
ATOM 2480 C CA . PHE A 1 302 ? 4.363 35.062 6.086 1 92.25 302 PHE A CA 1
ATOM 2481 C C . PHE A 1 302 ? 3.449 35.406 4.918 1 92.25 302 PHE A C 1
ATOM 2483 O O . PHE A 1 302 ? 2.639 34.594 4.496 1 92.25 302 PHE A O 1
ATOM 2490 N N . PRO A 1 303 ? 3.615 36.625 4.523 1 96.19 303 PRO A N 1
ATOM 2491 C CA . PRO A 1 303 ? 2.869 36.969 3.307 1 96.19 303 PRO A CA 1
ATOM 2492 C C . PRO A 1 303 ? 3.271 36.094 2.111 1 96.19 303 PRO A C 1
ATOM 2494 O O . PRO A 1 303 ? 4.461 35.844 1.905 1 96.19 303 PRO A O 1
ATOM 2497 N N . VAL A 1 304 ? 2.285 35.656 1.406 1 96.44 304 VAL A N 1
ATOM 2498 C CA . VAL A 1 304 ? 2.557 34.781 0.281 1 96.44 304 VAL A CA 1
ATOM 2499 C C . VAL A 1 304 ? 1.712 35.188 -0.921 1 96.44 304 VAL A C 1
ATOM 2501 O O . VAL A 1 304 ? 0.62 35.75 -0.76 1 96.44 304 VAL A O 1
ATOM 2504 N N . LYS A 1 305 ? 2.252 34.906 -2.082 1 97.31 305 LYS A N 1
ATOM 2505 C CA . LYS A 1 305 ? 1.516 35.219 -3.303 1 97.31 305 LYS A CA 1
ATOM 2506 C C . LYS A 1 305 ? 0.324 34.281 -3.477 1 97.31 305 LYS A C 1
ATOM 2508 O O . LYS A 1 305 ? 0.392 33.125 -3.109 1 97.31 305 LYS A O 1
ATOM 2513 N N . ILE A 1 306 ? -0.686 34.812 -4.152 1 97.81 306 ILE A N 1
ATOM 2514 C CA . ILE A 1 306 ? -1.878 34 -4.441 1 97.81 306 ILE A CA 1
ATOM 2515 C C . ILE A 1 306 ? -1.5 32.781 -5.281 1 97.81 306 ILE A C 1
ATOM 2517 O O . ILE A 1 306 ? -2.006 31.688 -5.055 1 97.81 306 ILE A O 1
ATOM 2521 N N . GLU A 1 307 ? -0.585 32.969 -6.18 1 96.69 307 GLU A N 1
ATOM 2522 C CA . GLU A 1 307 ? -0.143 31.875 -7.039 1 96.69 307 GLU A CA 1
ATOM 2523 C C . GLU A 1 307 ? 0.502 30.766 -6.223 1 96.69 307 GLU A C 1
ATOM 2525 O O . GLU A 1 307 ? 0.332 29.578 -6.531 1 96.69 307 GLU A O 1
ATOM 2530 N N . THR A 1 308 ? 1.226 31.094 -5.219 1 96.81 308 THR A N 1
ATOM 2531 C CA . THR A 1 308 ? 1.876 30.125 -4.34 1 96.81 308 THR A CA 1
ATOM 2532 C C . THR A 1 308 ? 0.839 29.312 -3.574 1 96.81 308 THR A C 1
ATOM 2534 O O . THR A 1 308 ? 0.972 28.094 -3.447 1 96.81 308 THR A O 1
ATOM 2537 N N . LEU A 1 309 ? -0.177 29.969 -3.084 1 97.69 309 LEU A N 1
ATOM 2538 C CA . LEU A 1 309 ? -1.245 29.266 -2.377 1 97.69 309 LEU A CA 1
ATOM 2539 C C . LEU A 1 309 ? -2.012 28.344 -3.318 1 97.69 309 LEU A C 1
ATOM 2541 O O . LEU A 1 309 ? -2.389 27.234 -2.939 1 97.69 309 LEU A O 1
ATOM 2545 N N . MET A 1 310 ? -2.201 28.844 -4.531 1 97.06 310 MET A N 1
ATOM 2546 C CA . MET A 1 310 ? -2.922 28.062 -5.535 1 97.06 310 MET A CA 1
ATOM 2547 C C . MET A 1 310 ? -2.184 26.766 -5.848 1 97.06 310 MET A C 1
ATOM 2549 O O . MET A 1 310 ? -2.789 25.688 -5.875 1 97.06 310 MET A O 1
ATOM 2553 N N . LYS A 1 311 ? -0.917 26.828 -6.012 1 95.56 311 LYS A N 1
ATOM 2554 C CA . LYS A 1 311 ? -0.092 25.656 -6.273 1 95.56 311 LYS A CA 1
ATOM 2555 C C . LYS A 1 311 ? 0.038 24.781 -5.027 1 95.56 311 LYS A C 1
ATOM 2557 O O . LYS A 1 311 ? -0.054 23.562 -5.109 1 95.56 311 LYS A O 1
ATOM 2562 N N . GLY A 1 312 ? 0.171 25.422 -3.914 1 96.62 312 GLY A N 1
ATOM 2563 C CA . GLY A 1 312 ? 0.418 24.719 -2.666 1 96.62 312 GLY A CA 1
ATOM 2564 C C . GLY A 1 312 ? -0.772 23.906 -2.195 1 96.62 312 GLY A C 1
ATOM 2565 O O . GLY A 1 312 ? -0.604 22.859 -1.565 1 96.62 312 GLY A O 1
ATOM 2566 N N . CYS A 1 313 ? -1.931 24.406 -2.51 1 97.69 313 CYS A N 1
ATOM 2567 C CA . CYS A 1 313 ? -3.117 23.719 -2.027 1 97.69 313 CYS A CA 1
ATOM 2568 C C . CYS A 1 313 ? -3.596 22.688 -3.041 1 97.69 313 CYS A C 1
ATOM 2570 O O . CYS A 1 313 ? -4.594 22 -2.814 1 97.69 313 CYS A O 1
ATOM 2572 N N . GLY A 1 314 ? -2.967 22.594 -4.164 1 95.81 314 GLY A N 1
ATOM 2573 C CA . GLY A 1 314 ? -3.281 21.578 -5.172 1 95.81 314 GLY A CA 1
ATOM 2574 C C . GLY A 1 314 ? -4.539 21.906 -5.961 1 95.81 314 GLY A C 1
ATOM 2575 O O . GLY A 1 314 ? -5.238 21 -6.418 1 95.81 314 GLY A O 1
ATOM 2576 N N . SER A 1 315 ? -4.863 23.156 -6.102 1 94.56 315 SER A N 1
ATOM 2577 C CA . SER A 1 315 ? -6.031 23.547 -6.875 1 94.56 315 SER A CA 1
ATOM 2578 C C . SER A 1 315 ? -5.848 23.234 -8.359 1 94.56 315 SER A C 1
ATOM 2580 O O . SER A 1 315 ? -4.754 23.391 -8.898 1 94.56 315 SER A O 1
ATOM 2582 N N . LYS A 1 316 ? -6.926 22.781 -9.008 1 90.56 316 LYS A N 1
ATOM 2583 C CA . LYS A 1 316 ? -6.879 22.484 -10.43 1 90.56 316 LYS A CA 1
ATOM 2584 C C . LYS A 1 316 ? -7.441 23.625 -11.258 1 90.56 316 LYS A C 1
ATOM 2586 O O . LYS A 1 316 ? -7.566 23.516 -12.484 1 90.56 316 LYS A O 1
ATOM 2591 N N . MET A 1 317 ? -7.742 24.641 -10.562 1 88.88 317 MET A N 1
ATOM 2592 C CA . MET A 1 317 ? -8.25 25.812 -11.289 1 88.88 317 MET A CA 1
ATOM 2593 C C . MET A 1 317 ? -7.168 26.406 -12.18 1 88.88 317 MET A C 1
ATOM 2595 O O . MET A 1 317 ? -6.004 26.484 -11.781 1 88.88 317 MET A O 1
ATOM 2599 N N . THR A 1 318 ? -7.535 26.766 -13.352 1 87 318 THR A N 1
ATOM 2600 C CA . THR A 1 318 ? -6.57 27.297 -14.312 1 87 318 THR A CA 1
ATOM 2601 C C . THR A 1 318 ? -6.539 28.828 -14.25 1 87 318 THR A C 1
ATOM 2603 O O . THR A 1 318 ? -5.523 29.438 -14.578 1 87 318 THR A O 1
ATOM 2606 N N . CYS A 1 319 ? -7.609 29.391 -13.781 1 92.38 319 CYS A N 1
ATOM 2607 C CA . CYS A 1 319 ? -7.719 30.844 -13.758 1 92.38 319 CYS A CA 1
ATOM 2608 C C . CYS A 1 319 ? -7.434 31.391 -12.367 1 92.38 319 CYS A C 1
ATOM 2610 O O . CYS A 1 319 ? -8.188 31.125 -11.422 1 92.38 319 CYS A O 1
ATOM 2612 N N . ILE A 1 320 ? -6.41 32.219 -12.258 1 93.31 320 ILE A N 1
ATOM 2613 C CA . ILE A 1 320 ? -5.977 32.75 -10.977 1 93.31 320 ILE A CA 1
ATOM 2614 C C . ILE A 1 320 ? -7.051 33.688 -10.422 1 93.31 320 ILE A C 1
ATOM 2616 O O . ILE A 1 320 ? -7.254 33.781 -9.211 1 93.31 320 ILE A O 1
ATOM 2620 N N . ARG A 1 321 ? -7.762 34.375 -11.312 1 93.56 321 ARG A N 1
ATOM 2621 C CA . ARG A 1 321 ? -8.805 35.281 -10.875 1 93.56 321 ARG A CA 1
ATOM 2622 C C . ARG A 1 321 ? -9.922 34.562 -10.148 1 93.56 321 ARG A C 1
ATOM 2624 O O . ARG A 1 321 ? -10.43 35.031 -9.133 1 93.56 321 ARG A O 1
ATOM 2631 N N . ASN A 1 322 ? -10.328 33.438 -10.719 1 94.69 322 ASN A N 1
ATOM 2632 C CA . ASN A 1 322 ? -11.367 32.625 -10.094 1 94.69 322 ASN A CA 1
ATOM 2633 C C . ASN A 1 322 ? -10.891 32.062 -8.758 1 94.69 322 ASN A C 1
ATOM 2635 O O . ASN A 1 322 ? -11.664 32 -7.793 1 94.69 322 ASN A O 1
ATOM 2639 N N . PHE A 1 323 ? -9.656 31.719 -8.758 1 96.06 323 PHE A N 1
ATOM 2640 C CA . PHE A 1 323 ? -9.109 31.219 -7.508 1 96.06 323 PHE A CA 1
ATOM 2641 C C . PHE A 1 323 ? -9.094 32.312 -6.445 1 96.06 323 PHE A C 1
ATOM 2643 O O . PHE A 1 323 ? -9.383 32.031 -5.277 1 96.06 323 PHE A O 1
ATOM 2650 N N . LYS A 1 324 ? -8.656 33.469 -6.863 1 96.88 324 LYS A N 1
ATOM 2651 C CA . LYS A 1 324 ? -8.625 34.594 -5.938 1 96.88 324 LYS A CA 1
ATOM 2652 C C . LYS A 1 324 ? -9.992 34.812 -5.293 1 96.88 324 LYS A C 1
ATOM 2654 O O . LYS A 1 324 ? -10.078 35.062 -4.09 1 96.88 324 LYS A O 1
ATOM 2659 N N . LYS A 1 325 ? -11.039 34.688 -6.055 1 96.38 325 LYS A N 1
ATOM 2660 C CA . LYS A 1 325 ? -12.391 34.844 -5.523 1 96.38 325 LYS A CA 1
ATOM 2661 C C . LYS A 1 325 ? -12.68 33.781 -4.449 1 96.38 325 LYS A C 1
ATOM 2663 O O . LYS A 1 325 ? -13.219 34.125 -3.389 1 96.38 325 LYS A O 1
ATOM 2668 N N . GLU A 1 326 ? -12.375 32.562 -4.758 1 96.06 326 GLU A N 1
ATOM 2669 C CA . GLU A 1 326 ? -12.586 31.469 -3.799 1 96.06 326 GLU A CA 1
ATOM 2670 C C . GLU A 1 326 ? -11.727 31.656 -2.555 1 96.06 326 GLU A C 1
ATOM 2672 O O . GLU A 1 326 ? -12.148 31.344 -1.443 1 96.06 326 GLU A O 1
ATOM 2677 N N . LEU A 1 327 ? -10.531 32.125 -2.818 1 97.88 327 LEU A N 1
ATOM 2678 C CA . LEU A 1 327 ? -9.594 32.375 -1.724 1 97.88 327 LEU A CA 1
ATOM 2679 C C . LEU A 1 327 ? -10.148 33.406 -0.757 1 97.88 327 LEU A C 1
ATOM 2681 O O . LEU A 1 327 ? -10.109 33.219 0.46 1 97.88 327 LEU A O 1
ATOM 2685 N N . LEU A 1 328 ? -10.641 34.469 -1.303 1 97.75 328 LEU A N 1
ATOM 2686 C CA . LEU A 1 328 ? -11.195 35.531 -0.472 1 97.75 328 LEU A CA 1
ATOM 2687 C C . LEU A 1 328 ? -12.367 35.031 0.355 1 97.75 328 LEU A C 1
ATOM 2689 O O . LEU A 1 328 ? -12.492 35.344 1.536 1 97.75 328 LEU A O 1
ATOM 2693 N N . LYS A 1 329 ? -13.211 34.25 -0.282 1 97.75 329 LYS A N 1
ATOM 2694 C CA . LYS A 1 329 ? -14.336 33.656 0.437 1 97.75 329 LYS A CA 1
ATOM 2695 C C . LYS A 1 329 ? -13.844 32.781 1.588 1 97.75 329 LYS A C 1
ATOM 2697 O O . LYS A 1 329 ? -14.414 32.812 2.682 1 97.75 329 LYS A O 1
ATOM 2702 N N . SER A 1 330 ? -12.859 32 1.332 1 98.12 330 SER A N 1
ATOM 2703 C CA . SER A 1 330 ? -12.305 31.094 2.338 1 98.12 330 SER A CA 1
ATOM 2704 C C . SER A 1 330 ? -11.648 31.859 3.473 1 98.12 330 SER A C 1
ATOM 2706 O O . SER A 1 330 ? -11.758 31.484 4.641 1 98.12 330 SER A O 1
ATOM 2708 N N . LEU A 1 331 ? -10.898 32.938 3.127 1 98.25 331 LEU A N 1
ATOM 2709 C CA . LEU A 1 331 ? -10.289 33.781 4.148 1 98.25 331 LEU A CA 1
ATOM 2710 C C . LEU A 1 331 ? -11.344 34.406 5.051 1 98.25 331 LEU A C 1
ATOM 2712 O O . LEU A 1 331 ? -11.164 34.5 6.266 1 98.25 331 LEU A O 1
ATOM 2716 N N . GLU A 1 332 ? -12.383 34.844 4.434 1 98.19 332 GLU A N 1
ATOM 2717 C CA . GLU A 1 332 ? -13.484 35.406 5.207 1 98.19 332 GLU A CA 1
ATOM 2718 C C . GLU A 1 332 ? -14.102 34.344 6.129 1 98.19 332 GLU A C 1
ATOM 2720 O O . GLU A 1 332 ? -14.508 34.656 7.25 1 98.19 332 GLU A O 1
ATOM 2725 N N . GLU A 1 333 ? -14.25 33.156 5.629 1 98.12 333 GLU A N 1
ATOM 2726 C CA . GLU A 1 333 ? -14.766 32.062 6.449 1 98.12 333 GLU A CA 1
ATOM 2727 C C . GLU A 1 333 ? -13.883 31.812 7.668 1 98.12 333 GLU A C 1
ATOM 2729 O O . GLU A 1 333 ? -14.383 31.578 8.766 1 98.12 333 GLU A O 1
ATOM 2734 N N . LEU A 1 334 ? -12.586 31.844 7.492 1 98.31 334 LEU A N 1
ATOM 2735 C CA . LEU A 1 334 ? -11.648 31.656 8.594 1 98.31 334 LEU A CA 1
ATOM 2736 C C . LEU A 1 334 ? -11.766 32.781 9.609 1 98.31 334 LEU A C 1
ATOM 2738 O O . LEU A 1 334 ? -11.641 32.562 10.812 1 98.31 334 LEU A O 1
ATOM 2742 N N . LYS A 1 335 ? -11.938 34 9.109 1 98.06 335 LYS A N 1
ATOM 2743 C CA . LYS A 1 335 ? -12.125 35.156 9.992 1 98.06 335 LYS A CA 1
ATOM 2744 C C . LYS A 1 335 ? -13.414 35 10.797 1 98.06 335 LYS A C 1
ATOM 2746 O O . LYS A 1 335 ? -13.422 35.25 12.008 1 98.06 335 LYS A O 1
ATOM 2751 N N . LYS A 1 336 ? -14.5 34.656 10.172 1 97.56 336 LYS A N 1
ATOM 2752 C CA . LYS A 1 336 ? -15.797 34.5 10.82 1 97.56 336 LYS A CA 1
ATOM 2753 C C . LYS A 1 336 ? -15.742 33.406 11.898 1 97.56 336 LYS A C 1
ATOM 2755 O O . LYS A 1 336 ? -16.422 33.531 12.922 1 97.56 336 LYS A O 1
ATOM 2760 N N . ALA A 1 337 ? -14.969 32.375 11.633 1 96.94 337 ALA A N 1
ATOM 2761 C CA . ALA A 1 337 ? -14.828 31.266 12.578 1 96.94 337 ALA A CA 1
ATOM 2762 C C . ALA A 1 337 ? -13.945 31.672 13.758 1 96.94 337 ALA A C 1
ATOM 2764 O O . ALA A 1 337 ? -13.836 30.922 14.742 1 96.94 337 ALA A O 1
ATOM 2765 N N . GLY A 1 338 ? -13.289 32.844 13.664 1 96.75 338 GLY A N 1
ATOM 2766 C CA . GLY A 1 338 ? -12.5 33.375 14.773 1 96.75 338 GLY A CA 1
ATOM 2767 C C . GLY A 1 338 ? -11.039 32.969 14.695 1 96.75 338 GLY A C 1
ATOM 2768 O O . GLY A 1 338 ? -10.281 33.219 15.641 1 96.75 338 GLY A O 1
ATOM 2769 N N . PHE A 1 339 ? -10.625 32.344 13.594 1 97.25 339 PHE A N 1
ATOM 2770 C CA . PHE A 1 339 ? -9.242 31.891 13.453 1 97.25 339 PHE A CA 1
ATOM 2771 C C . PHE A 1 339 ? -8.352 33.062 13.016 1 97.25 339 PHE A C 1
ATOM 2773 O O . PHE A 1 339 ? -7.238 33.219 13.516 1 97.25 339 PHE A O 1
ATOM 2780 N N . LEU A 1 340 ? -8.836 33.812 12.062 1 97.56 340 LEU A N 1
ATOM 2781 C CA . LEU A 1 340 ? -8.102 34.969 11.602 1 97.56 340 LEU A CA 1
ATOM 2782 C C . LEU A 1 340 ? -8.695 36.25 12.188 1 97.56 340 LEU A C 1
ATOM 2784 O O . LEU A 1 340 ? -9.922 36.406 12.25 1 97.56 340 LEU A O 1
ATOM 2788 N N . ALA A 1 341 ? -7.848 37.094 12.648 1 97.31 341 ALA A N 1
ATOM 2789 C CA . ALA A 1 341 ? -8.281 38.438 13.07 1 97.31 341 ALA A CA 1
ATOM 2790 C C . ALA A 1 341 ? -8.469 39.375 11.875 1 97.31 341 ALA A C 1
ATOM 2792 O O . ALA A 1 341 ? -9.422 40.125 11.828 1 97.31 341 ALA A O 1
ATOM 2793 N N . LYS A 1 342 ? -7.496 39.281 11 1 97 342 LYS A N 1
ATOM 2794 C CA . LYS A 1 342 ? -7.512 40.125 9.812 1 97 342 LYS A CA 1
ATOM 2795 C C . LYS A 1 342 ? -6.816 39.438 8.633 1 97 342 LYS A C 1
ATOM 2797 O O . LYS A 1 342 ? -5.98 38.562 8.828 1 97 342 LYS A O 1
ATOM 2802 N N . TRP A 1 343 ? -7.266 39.75 7.438 1 97.5 343 TRP A N 1
ATOM 2803 C CA . TRP A 1 343 ? -6.566 39.344 6.219 1 97.5 343 TRP A CA 1
ATOM 2804 C C . TRP A 1 343 ? -6.594 40.469 5.191 1 97.5 343 TRP A C 1
ATOM 2806 O O . TRP A 1 343 ? -7.488 41.344 5.211 1 97.5 343 TRP A O 1
ATOM 2816 N N . GLU A 1 344 ? -5.527 40.562 4.414 1 97.5 344 GLU A N 1
ATOM 2817 C CA . GLU A 1 344 ? -5.422 41.562 3.363 1 97.5 344 GLU A CA 1
ATOM 2818 C C . GLU A 1 344 ? -4.766 41 2.111 1 97.5 344 GLU A C 1
ATOM 2820 O O . GLU A 1 344 ? -3.871 40.156 2.203 1 97.5 344 GLU A O 1
ATOM 2825 N N . VAL A 1 345 ? -5.297 41.406 0.973 1 96.81 345 VAL A N 1
ATOM 2826 C CA . VAL A 1 345 ? -4.684 41.062 -0.308 1 96.81 345 VAL A CA 1
ATOM 2827 C C . VAL A 1 345 ? -4.25 42.344 -1.027 1 96.81 345 VAL A C 1
ATOM 2829 O O . VAL A 1 345 ? -5.066 43.25 -1.257 1 96.81 345 VAL A O 1
ATOM 2832 N N . ASN A 1 346 ? -2.963 42.375 -1.312 1 95.94 346 ASN A N 1
ATOM 2833 C CA . ASN A 1 346 ? -2.477 43.5 -2.102 1 95.94 346 ASN A CA 1
ATOM 2834 C C . ASN A 1 346 ? -2.898 43.406 -3.562 1 95.94 346 ASN A C 1
ATOM 2836 O O . ASN A 1 346 ? -2.475 42.469 -4.266 1 95.94 346 ASN A O 1
ATOM 2840 N N . PRO A 1 347 ? -3.701 44.281 -4.086 1 91.75 347 PRO A N 1
ATOM 2841 C CA . PRO A 1 347 ? -4.227 44.156 -5.445 1 91.75 347 PRO A CA 1
ATOM 2842 C C . PRO A 1 347 ? -3.139 44.281 -6.512 1 91.75 347 PRO A C 1
ATOM 2844 O O . PRO A 1 347 ? -3.307 43.781 -7.629 1 91.75 347 PRO A O 1
ATOM 2847 N N . LYS A 1 348 ? -2.035 44.906 -6.172 1 93.56 348 LYS A N 1
ATOM 2848 C CA . LYS A 1 348 ? -0.964 45.094 -7.145 1 93.56 348 LYS A CA 1
ATOM 2849 C C . LYS A 1 348 ? -0.028 43.906 -7.18 1 93.56 348 LYS A C 1
ATOM 2851 O O . LYS A 1 348 ? 0.389 43.469 -8.25 1 93.56 348 LYS A O 1
ATOM 2856 N N . THR A 1 349 ? 0.274 43.375 -6.027 1 94.56 349 THR A N 1
ATOM 2857 C CA . THR A 1 349 ? 1.302 42.344 -5.957 1 94.56 349 THR A CA 1
ATOM 2858 C C . THR A 1 349 ? 0.671 40.938 -5.789 1 94.56 349 THR A C 1
ATOM 2860 O O . THR A 1 349 ? 1.351 39.938 -5.93 1 94.56 349 THR A O 1
ATOM 2863 N N . ASP A 1 350 ? -0.617 40.875 -5.496 1 96.19 350 ASP A N 1
ATOM 2864 C CA . ASP A 1 350 ? -1.352 39.625 -5.258 1 96.19 350 ASP A CA 1
ATOM 2865 C C . ASP A 1 350 ? -0.776 38.875 -4.066 1 96.19 350 ASP A C 1
ATOM 2867 O O . ASP A 1 350 ? -0.735 37.656 -4.07 1 96.19 350 ASP A O 1
ATOM 2871 N N . ILE A 1 351 ? -0.269 39.656 -3.123 1 97.56 351 ILE A N 1
ATOM 2872 C CA . ILE A 1 351 ? 0.279 39.062 -1.9 1 97.56 351 ILE A CA 1
ATOM 2873 C C . ILE A 1 351 ? -0.797 39.031 -0.818 1 97.56 351 ILE A C 1
ATOM 2875 O O . ILE A 1 351 ? -1.487 40.031 -0.589 1 97.56 351 ILE A O 1
ATOM 2879 N N . VAL A 1 352 ? -0.973 37.906 -0.236 1 97.88 352 VAL A N 1
ATOM 2880 C CA . VAL A 1 352 ? -1.941 37.688 0.837 1 97.88 352 VAL A CA 1
ATOM 2881 C C . VAL A 1 352 ? -1.241 37.781 2.191 1 97.88 352 VAL A C 1
ATOM 2883 O O . VAL A 1 352 ? -0.228 37.125 2.422 1 97.88 352 VAL A O 1
ATOM 2886 N N . THR A 1 353 ? -1.688 38.625 3.047 1 97.69 353 THR A N 1
ATOM 2887 C CA . THR A 1 353 ? -1.218 38.781 4.422 1 97.69 353 THR A CA 1
ATOM 2888 C C . THR A 1 353 ? -2.34 38.469 5.41 1 97.69 353 THR A C 1
ATOM 2890 O O . THR A 1 353 ? -3.469 38.938 5.238 1 97.69 353 THR A O 1
ATOM 2893 N N . VAL A 1 354 ? -2.012 37.656 6.375 1 97.69 354 VAL A N 1
ATOM 2894 C CA . VAL A 1 354 ? -3.039 37.312 7.352 1 97.69 354 VAL A CA 1
ATOM 2895 C C . VAL A 1 354 ? -2.498 37.5 8.766 1 97.69 354 VAL A C 1
ATOM 2897 O O . VAL A 1 354 ? -1.282 37.5 8.977 1 97.69 354 VAL A O 1
ATOM 2900 N N . THR A 1 355 ? -3.328 37.781 9.711 1 96.5 355 THR A N 1
ATOM 2901 C CA . THR A 1 355 ? -3.047 37.844 11.141 1 96.5 355 THR A CA 1
ATOM 2902 C C . THR A 1 355 ? -3.98 36.906 11.906 1 96.5 355 THR A C 1
ATOM 2904 O O . THR A 1 355 ? -5.203 37.031 11.828 1 96.5 355 THR A O 1
ATOM 2907 N N . ARG A 1 356 ? -3.439 36 12.57 1 95.75 356 ARG A N 1
ATOM 2908 C CA . ARG A 1 356 ? -4.238 35.062 13.352 1 95.75 356 ARG A CA 1
ATOM 2909 C C . ARG A 1 356 ? -4.734 35.719 14.641 1 95.75 356 ARG A C 1
ATOM 2911 O O . ARG A 1 356 ? -4.152 36.688 15.109 1 95.75 356 ARG A O 1
ATOM 2918 N N . THR A 1 357 ? -5.781 35.156 15.219 1 92.69 357 THR A N 1
ATOM 2919 C CA . THR A 1 357 ? -6.309 35.625 16.484 1 92.69 357 THR A CA 1
ATOM 2920 C C . THR A 1 357 ? -5.426 35.188 17.656 1 92.69 357 THR A C 1
ATOM 2922 O O . THR A 1 357 ? -4.832 34.094 17.609 1 92.69 357 THR A O 1
ATOM 2925 N N . MET B 1 1 ? 5.371 -58.344 28.375 1 28.89 1 MET B N 1
ATOM 2926 C CA . MET B 1 1 ? 5.836 -56.969 28.266 1 28.89 1 MET B CA 1
ATOM 2927 C C . MET B 1 1 ? 4.699 -56 28.547 1 28.89 1 MET B C 1
ATOM 2929 O O . MET B 1 1 ? 3.797 -55.844 27.719 1 28.89 1 MET B O 1
ATOM 2933 N N . LYS B 1 2 ? 4.387 -55.875 29.812 1 36.69 2 LYS B N 1
ATOM 2934 C CA . LYS B 1 2 ? 3.324 -55.094 30.453 1 36.69 2 LYS B CA 1
ATOM 2935 C C . LYS B 1 2 ? 3.445 -53.625 30.109 1 36.69 2 LYS B C 1
ATOM 2937 O O . LYS B 1 2 ? 4.48 -53 30.344 1 36.69 2 LYS B O 1
ATOM 2942 N N . LYS B 1 3 ? 2.699 -53.281 29.094 1 49.22 3 LYS B N 1
ATOM 2943 C CA . LYS B 1 3 ? 2.613 -51.844 28.844 1 49.22 3 LYS B CA 1
ATOM 2944 C C . LYS B 1 3 ? 2.354 -51.062 30.125 1 49.22 3 LYS B C 1
ATOM 2946 O O . LYS B 1 3 ? 1.397 -51.375 30.844 1 49.22 3 LYS B O 1
ATOM 2951 N N . SER B 1 4 ? 3.342 -50.438 30.656 1 45.75 4 SER B N 1
ATOM 2952 C CA . SER B 1 4 ? 3.367 -49.781 31.953 1 45.75 4 SER B CA 1
ATOM 2953 C C . SER B 1 4 ? 2.215 -48.812 32.094 1 45.75 4 SER B C 1
ATOM 2955 O O . SER B 1 4 ? 1.673 -48.312 31.094 1 45.75 4 SER B O 1
ATOM 2957 N N . ARG B 1 5 ? 1.572 -48.625 33.375 1 50.97 5 ARG B N 1
ATOM 2958 C CA . ARG B 1 5 ? 0.495 -47.75 33.781 1 50.97 5 ARG B CA 1
ATOM 2959 C C . ARG B 1 5 ? 0.646 -46.375 33.188 1 50.97 5 ARG B C 1
ATOM 2961 O O . ARG B 1 5 ? -0.347 -45.688 32.938 1 50.97 5 ARG B O 1
ATOM 2968 N N . SER B 1 6 ? 1.832 -45.969 33.062 1 48.91 6 SER B N 1
ATOM 2969 C CA . SER B 1 6 ? 2.135 -44.656 32.5 1 48.91 6 SER B CA 1
ATOM 2970 C C . SER B 1 6 ? 1.792 -44.594 31.016 1 48.91 6 SER B C 1
ATOM 2972 O O . SER B 1 6 ? 1.345 -43.562 30.516 1 48.91 6 SER B O 1
ATOM 2974 N N . GLY B 1 7 ? 1.805 -45.688 30.391 1 48.78 7 GLY B N 1
ATOM 2975 C CA . GLY B 1 7 ? 1.496 -45.75 28.969 1 48.78 7 GLY B CA 1
ATOM 2976 C C . GLY B 1 7 ? 0.011 -45.656 28.672 1 48.78 7 GLY B C 1
ATOM 2977 O O . GLY B 1 7 ? -0.39 -45.031 27.688 1 48.78 7 GLY B O 1
ATOM 2978 N N . LYS B 1 8 ? -0.867 -46.281 29.422 1 55.47 8 LYS B N 1
ATOM 2979 C CA . LYS B 1 8 ? -2.318 -46.281 29.266 1 55.47 8 LYS B CA 1
ATOM 2980 C C . LYS B 1 8 ? -2.92 -44.906 29.578 1 55.47 8 LYS B C 1
ATOM 2982 O O . LYS B 1 8 ? -3.852 -44.469 28.906 1 55.47 8 LYS B O 1
ATOM 2987 N N . MET B 1 9 ? -2.389 -44.25 30.578 1 49.5 9 MET B N 1
ATOM 2988 C CA . MET B 1 9 ? -2.877 -42.906 30.953 1 49.5 9 MET B CA 1
ATOM 2989 C C . MET B 1 9 ? -2.537 -41.906 29.891 1 49.5 9 MET B C 1
ATOM 2991 O O . MET B 1 9 ? -3.346 -41 29.578 1 49.5 9 MET B O 1
ATOM 2995 N N . ALA B 1 10 ? -1.428 -42.094 29.359 1 53.88 10 ALA B N 1
ATOM 2996 C CA . ALA B 1 10 ? -1.024 -41.219 28.25 1 53.88 10 ALA B CA 1
ATOM 2997 C C . ALA B 1 10 ? -1.857 -41.531 27 1 53.88 10 ALA B C 1
ATOM 2999 O O . ALA B 1 10 ? -2.227 -40.594 26.281 1 53.88 10 ALA B O 1
ATOM 3000 N N . GLU B 1 11 ? -2.156 -42.688 26.734 1 56.88 11 GLU B N 1
ATOM 3001 C CA . GLU B 1 11 ? -3.018 -43.062 25.609 1 56.88 11 GLU B CA 1
ATOM 3002 C C . GLU B 1 11 ? -4.434 -42.531 25.797 1 56.88 11 GLU B C 1
ATOM 3004 O O . GLU B 1 11 ? -5.062 -42.094 24.828 1 56.88 11 GLU B O 1
ATOM 3009 N N . ASN B 1 12 ? -4.855 -42.438 26.969 1 61.06 12 ASN B N 1
ATOM 3010 C CA . ASN B 1 12 ? -6.176 -41.906 27.281 1 61.06 12 ASN B CA 1
ATOM 3011 C C . ASN B 1 12 ? -6.227 -40.375 27.125 1 61.06 12 ASN B C 1
ATOM 3013 O O . ASN B 1 12 ? -7.207 -39.844 26.609 1 61.06 12 ASN B O 1
ATOM 3017 N N . ALA B 1 13 ? -5.168 -39.781 27.562 1 58.19 13 ALA B N 1
ATOM 3018 C CA . ALA B 1 13 ? -5.105 -38.344 27.406 1 58.19 13 ALA B CA 1
ATOM 3019 C C . ALA B 1 13 ? -5.031 -37.969 25.922 1 58.19 13 ALA B C 1
ATOM 3021 O O . ALA B 1 13 ? -5.668 -37 25.5 1 58.19 13 ALA B O 1
ATOM 3022 N N . GLU B 1 14 ? -4.293 -38.688 25.219 1 62.44 14 GLU B N 1
ATOM 3023 C CA . GLU B 1 14 ? -4.188 -38.438 23.797 1 62.44 14 GLU B CA 1
ATOM 3024 C C . GLU B 1 14 ? -5.5 -38.75 23.078 1 62.44 14 GLU B C 1
ATOM 3026 O O . GLU B 1 14 ? -5.895 -38.031 22.156 1 62.44 14 GLU B O 1
ATOM 3031 N N . GLU B 1 15 ? -6.062 -39.812 23.453 1 64.62 15 GLU B N 1
ATOM 3032 C CA . GLU B 1 15 ? -7.371 -40.156 22.891 1 64.62 15 GLU B CA 1
ATOM 3033 C C . GLU B 1 15 ? -8.414 -39.094 23.25 1 64.62 15 GLU B C 1
ATOM 3035 O O . GLU B 1 15 ? -9.242 -38.719 22.422 1 64.62 15 GLU B O 1
ATOM 3040 N N . LYS B 1 16 ? -8.375 -38.625 24.422 1 62.56 16 LYS B N 1
ATOM 3041 C CA . LYS B 1 16 ? -9.281 -37.562 24.859 1 62.56 16 LYS B CA 1
ATOM 3042 C C . LYS B 1 16 ? -9.008 -36.281 24.094 1 62.56 16 LYS B C 1
ATOM 3044 O O . LYS B 1 16 ? -9.938 -35.594 23.656 1 62.56 16 LYS B O 1
ATOM 3049 N N . LYS B 1 17 ? -7.723 -36 23.969 1 60.5 17 LYS B N 1
ATOM 3050 C CA . LYS B 1 17 ? -7.316 -34.844 23.172 1 60.5 17 LYS B CA 1
ATOM 3051 C C . LYS B 1 17 ? -7.863 -34.938 21.75 1 60.5 17 LYS B C 1
ATOM 3053 O O . LYS B 1 17 ? -8.43 -33.969 21.234 1 60.5 17 LYS B O 1
ATOM 3058 N N . SER B 1 18 ? -7.648 -36.031 21.203 1 62.75 18 SER B N 1
ATOM 3059 C CA . SER B 1 18 ? -8.125 -36.219 19.844 1 62.75 18 SER B CA 1
ATOM 3060 C C . SER B 1 18 ? -9.648 -36.188 19.766 1 62.75 18 SER B C 1
ATOM 3062 O O . SER B 1 18 ? -10.219 -35.625 18.828 1 62.75 18 SER B O 1
ATOM 3064 N N . HIS B 1 19 ? -10.211 -36.719 20.703 1 63.62 19 HIS B N 1
ATOM 3065 C CA . HIS B 1 19 ? -11.672 -36.719 20.75 1 63.62 19 HIS B CA 1
ATOM 3066 C C . HIS B 1 19 ? -12.211 -35.312 20.938 1 63.62 19 HIS B C 1
ATOM 3068 O O . HIS B 1 19 ? -13.102 -34.875 20.188 1 63.62 19 HIS B O 1
ATOM 3074 N N . TYR B 1 20 ? -11.648 -34.531 21.844 1 60.91 20 TYR B N 1
ATOM 3075 C CA . TYR B 1 20 ? -12.148 -33.188 22.094 1 60.91 20 TYR B CA 1
ATOM 3076 C C . TYR B 1 20 ? -11.82 -32.25 20.938 1 60.91 20 TYR B C 1
ATOM 3078 O O . TYR B 1 20 ? -12.617 -31.391 20.578 1 60.91 20 TYR B O 1
ATOM 3086 N N . LEU B 1 21 ? -10.688 -32.5 20.328 1 61.91 21 LEU B N 1
ATOM 3087 C CA . LEU B 1 21 ? -10.359 -31.75 19.125 1 61.91 21 LEU B CA 1
ATOM 3088 C C . LEU B 1 21 ? -11.367 -32.031 18.016 1 61.91 21 LEU B C 1
ATOM 3090 O O . LEU B 1 21 ? -11.82 -31.094 17.344 1 61.91 21 LEU B O 1
ATOM 3094 N N . ASN B 1 22 ? -11.727 -33.219 17.922 1 59.53 22 ASN B N 1
ATOM 3095 C CA . ASN B 1 22 ? -12.711 -33.594 16.906 1 59.53 22 ASN B CA 1
ATOM 3096 C C . ASN B 1 22 ? -14.086 -33 17.219 1 59.53 22 ASN B C 1
ATOM 3098 O O . ASN B 1 22 ? -14.789 -32.531 16.328 1 59.53 22 ASN B O 1
ATOM 3102 N N . VAL B 1 23 ? -14.406 -33 18.438 1 59.91 23 VAL B N 1
ATOM 3103 C CA . VAL B 1 23 ? -15.703 -32.469 18.859 1 59.91 23 VAL B CA 1
ATOM 3104 C C . VAL B 1 23 ? -15.719 -30.969 18.656 1 59.91 23 VAL B C 1
ATOM 3106 O O . VAL B 1 23 ? -16.688 -30.406 18.109 1 59.91 23 VAL B O 1
ATOM 3109 N N . VAL B 1 24 ? -14.617 -30.344 19.016 1 59.94 24 VAL B N 1
ATOM 3110 C CA . VAL B 1 24 ? -14.547 -28.891 18.875 1 59.94 24 VAL B CA 1
ATOM 3111 C C . VAL B 1 24 ? -14.539 -28.516 17.391 1 59.94 24 VAL B C 1
ATOM 3113 O O . VAL B 1 24 ? -15.258 -27.609 16.984 1 59.94 24 VAL B O 1
ATOM 3116 N N . LEU B 1 25 ? -13.789 -29.266 16.734 1 59.56 25 LEU B N 1
ATOM 3117 C CA . LEU B 1 25 ? -13.711 -28.984 15.312 1 59.56 25 LEU B CA 1
ATOM 3118 C C . LEU B 1 25 ? -15.039 -29.281 14.625 1 59.56 25 LEU B C 1
ATOM 3120 O O . LEU B 1 25 ? -15.461 -28.531 13.734 1 59.56 25 LEU B O 1
ATOM 3124 N N . ARG B 1 26 ? -15.594 -30.297 15.008 1 58.66 26 ARG B N 1
ATOM 3125 C CA . ARG B 1 26 ? -16.922 -30.641 14.492 1 58.66 26 ARG B CA 1
ATOM 3126 C C . ARG B 1 26 ? -17.938 -29.578 14.852 1 58.66 26 ARG B C 1
ATOM 3128 O O . ARG B 1 26 ? -18.719 -29.125 14 1 58.66 26 ARG B O 1
ATOM 3135 N N . ASP B 1 27 ? -17.906 -29.203 16.109 1 58.66 27 ASP B N 1
ATOM 3136 C CA . ASP B 1 27 ? -18.906 -28.234 16.547 1 58.66 27 ASP B CA 1
ATOM 3137 C C . ASP B 1 27 ? -18.609 -26.844 16 1 58.66 27 ASP B C 1
ATOM 3139 O O . ASP B 1 27 ? -19.516 -26.078 15.695 1 58.66 27 ASP B O 1
ATOM 3143 N N . LEU B 1 28 ? -17.312 -26.594 16 1 58.34 28 LEU B N 1
ATOM 3144 C CA . LEU B 1 28 ? -16.922 -25.344 15.367 1 58.34 28 LEU B CA 1
ATOM 3145 C C . LEU B 1 28 ? -17.188 -25.406 13.859 1 58.34 28 LEU B C 1
ATOM 3147 O O . LEU B 1 28 ? -17.594 -24.406 13.266 1 58.34 28 LEU B O 1
ATOM 3151 N N . GLY B 1 29 ? -16.797 -26.438 13.25 1 54.28 29 GLY B N 1
ATOM 3152 C CA . GLY B 1 29 ? -17.047 -26.641 11.836 1 54.28 29 GLY B CA 1
ATOM 3153 C C . GLY B 1 29 ? -18.516 -26.594 11.469 1 54.28 29 GLY B C 1
ATOM 3154 O O . GLY B 1 29 ? -18.875 -26.219 10.352 1 54.28 29 GLY B O 1
ATOM 3155 N N . ALA B 1 30 ? -19.328 -27.109 12.359 1 54.81 30 ALA B N 1
ATOM 3156 C CA . ALA B 1 30 ? -20.766 -27.047 12.125 1 54.81 30 ALA B CA 1
ATOM 3157 C C . ALA B 1 30 ? -21.281 -25.609 12.172 1 54.81 30 ALA B C 1
ATOM 3159 O O . ALA B 1 30 ? -22.312 -25.281 11.578 1 54.81 30 ALA B O 1
ATOM 3160 N N . LYS B 1 31 ? -20.703 -24.875 12.93 1 52.03 31 LYS B N 1
ATOM 3161 C CA . LYS B 1 31 ? -21.188 -23.516 13.07 1 52.03 31 LYS B CA 1
ATOM 3162 C C . LYS B 1 31 ? -20.25 -22.531 12.383 1 52.03 31 LYS B C 1
ATOM 3164 O O . LYS B 1 31 ? -20.672 -21.438 11.969 1 52.03 31 LYS B O 1
ATOM 3169 N N . LEU B 1 32 ? -19.016 -22.828 12.43 1 45.94 32 LEU B N 1
ATOM 3170 C CA . LEU B 1 32 ? -18.016 -22.031 11.734 1 45.94 32 LEU B CA 1
ATOM 3171 C C . LEU B 1 32 ? -17.703 -22.609 10.359 1 45.94 32 LEU B C 1
ATOM 3173 O O . LEU B 1 32 ? -17.531 -23.828 10.219 1 45.94 32 LEU B O 1
ATOM 3177 N N . SER B 1 33 ? -18.109 -21.953 9.438 1 44.94 33 SER B N 1
ATOM 3178 C CA . SER B 1 33 ? -17.672 -22.484 8.148 1 44.94 33 SER B CA 1
ATOM 3179 C C . SER B 1 33 ? -16.203 -22.875 8.188 1 44.94 33 SER B C 1
ATOM 3181 O O . SER B 1 33 ? -15.398 -22.266 8.891 1 44.94 33 SER B O 1
ATOM 3183 N N . LYS B 1 34 ? -15.859 -24.203 7.938 1 44.66 34 LYS B N 1
ATOM 3184 C CA . LYS B 1 34 ? -14.484 -24.688 7.844 1 44.66 34 LYS B CA 1
ATOM 3185 C C . LYS B 1 34 ? -13.547 -23.594 7.355 1 44.66 34 LYS B C 1
ATOM 3187 O O . LYS B 1 34 ? -12.406 -23.484 7.824 1 44.66 34 LYS B O 1
ATOM 3192 N N . ARG B 1 35 ? -14.078 -22.797 6.625 1 41.97 35 ARG B N 1
ATOM 3193 C CA . ARG B 1 35 ? -13.375 -21.688 5.988 1 41.97 35 ARG B CA 1
ATOM 3194 C C . ARG B 1 35 ? -12.969 -20.641 7.012 1 41.97 35 ARG B C 1
ATOM 3196 O O . ARG B 1 35 ? -11.852 -20.125 6.969 1 41.97 35 ARG B O 1
ATOM 3203 N N . ASP B 1 36 ? -13.852 -20.391 7.875 1 44.44 36 ASP B N 1
ATOM 3204 C CA . ASP B 1 36 ? -13.625 -19.375 8.891 1 44.44 36 ASP B CA 1
ATOM 3205 C C . ASP B 1 36 ? -12.641 -19.859 9.953 1 44.44 36 ASP B C 1
ATOM 3207 O O . ASP B 1 36 ? -11.773 -19.109 10.398 1 44.44 36 ASP B O 1
ATOM 3211 N N . TYR B 1 37 ? -12.719 -21.094 10.203 1 45.59 37 TYR B N 1
ATOM 3212 C CA . TYR B 1 37 ? -11.836 -21.719 11.188 1 45.59 37 TYR B CA 1
ATOM 3213 C C . TYR B 1 37 ? -10.398 -21.734 10.688 1 45.59 37 TYR B C 1
ATOM 3215 O O . TYR B 1 37 ? -9.477 -21.359 11.422 1 45.59 37 TYR B O 1
ATOM 3223 N N . ASP B 1 38 ? -10.273 -22.188 9.602 1 47.19 38 ASP B N 1
ATOM 3224 C CA . ASP B 1 38 ? -8.938 -22.344 9.031 1 47.19 38 ASP B CA 1
ATOM 3225 C C . ASP B 1 38 ? -8.258 -20.984 8.852 1 47.19 38 ASP B C 1
ATOM 3227 O O . ASP B 1 38 ? -7.027 -20.891 8.938 1 47.19 38 ASP B O 1
ATOM 3231 N N . SER B 1 39 ? -9.031 -20.078 8.773 1 45.5 39 SER B N 1
ATOM 3232 C CA . SER B 1 39 ? -8.484 -18.734 8.547 1 45.5 39 SER B CA 1
ATOM 3233 C C . SER B 1 39 ? -8.156 -18.047 9.859 1 45.5 39 SER B C 1
ATOM 3235 O O . SER B 1 39 ? -7.277 -17.188 9.906 1 45.5 39 SER B O 1
ATOM 3237 N N . TRP B 1 40 ? -8.891 -18.469 10.891 1 48.34 40 TRP B N 1
ATOM 3238 C CA . TRP B 1 40 ? -8.758 -17.688 12.125 1 48.34 40 TRP B CA 1
ATOM 3239 C C . TRP B 1 40 ? -7.863 -18.406 13.133 1 48.34 40 TRP B C 1
ATOM 3241 O O . TRP B 1 40 ? -7.031 -17.781 13.789 1 48.34 40 TRP B O 1
ATOM 3251 N N . CYS B 1 41 ? -8.133 -19.828 13.359 1 45.84 41 CYS B N 1
ATOM 3252 C CA . CYS B 1 41 ? -7.457 -20.609 14.391 1 45.84 41 CYS B CA 1
ATOM 3253 C C . CYS B 1 41 ? -6.328 -21.438 13.797 1 45.84 41 CYS B C 1
ATOM 3255 O O . CYS B 1 41 ? -6.57 -22.328 12.969 1 45.84 41 CYS B O 1
ATOM 3257 N N . LYS B 1 42 ? -5.074 -20.891 13.922 1 47.69 42 LYS B N 1
ATOM 3258 C CA . LYS B 1 42 ? -3.926 -21.625 13.391 1 47.69 42 LYS B CA 1
ATOM 3259 C C . LYS B 1 42 ? -3.832 -23.016 14.008 1 47.69 42 LYS B C 1
ATOM 3261 O O . LYS B 1 42 ? -3.447 -23.969 13.336 1 47.69 42 LYS B O 1
ATOM 3266 N N . GLU B 1 43 ? -3.883 -22.938 15.234 1 49.56 43 GLU B N 1
ATOM 3267 C CA . GLU B 1 43 ? -3.717 -24.234 15.914 1 49.56 43 GLU B CA 1
ATOM 3268 C C . GLU B 1 43 ? -4.68 -24.359 17.094 1 49.56 43 GLU B C 1
ATOM 3270 O O . GLU B 1 43 ? -4.879 -23.406 17.844 1 49.56 43 GLU B O 1
ATOM 3275 N N . LEU B 1 44 ? -5.543 -25.25 16.969 1 52.47 44 LEU B N 1
ATOM 3276 C CA . LEU B 1 44 ? -6.309 -25.734 18.125 1 52.47 44 LEU B CA 1
ATOM 3277 C C . LEU B 1 44 ? -5.609 -26.906 18.781 1 52.47 44 LEU B C 1
ATOM 3279 O O . LEU B 1 44 ? -5.367 -27.938 18.141 1 52.47 44 LEU B O 1
ATOM 3283 N N . THR B 1 45 ? -4.938 -26.5 19.859 1 55.03 45 THR B N 1
ATOM 3284 C CA . THR B 1 45 ? -4.367 -27.609 20.625 1 55.03 45 THR B CA 1
ATOM 3285 C C . THR B 1 45 ? -5.188 -27.875 21.891 1 55.03 45 THR B C 1
ATOM 3287 O O . THR B 1 45 ? -5.637 -26.938 22.547 1 55.03 45 THR B O 1
ATOM 3290 N N . ILE B 1 46 ? -5.543 -29.031 22 1 53.34 46 ILE B N 1
ATOM 3291 C CA . ILE B 1 46 ? -6.156 -29.516 23.219 1 53.34 46 ILE B CA 1
ATOM 3292 C C . ILE B 1 46 ? -5.133 -30.297 24.047 1 53.34 46 ILE B C 1
ATOM 3294 O O . ILE B 1 46 ? -4.414 -31.141 23.516 1 53.34 46 ILE B O 1
ATOM 3298 N N . GLU B 1 47 ? -4.723 -29.672 25.156 1 56.16 47 GLU B N 1
ATOM 3299 C CA . GLU B 1 47 ? -3.867 -30.422 26.078 1 56.16 47 GLU B CA 1
ATOM 3300 C C . GLU B 1 47 ? -4.68 -31.031 27.219 1 56.16 47 GLU B C 1
ATOM 3302 O O . GLU B 1 47 ? -5.504 -30.344 27.828 1 56.16 47 GLU B O 1
ATOM 3307 N N . CYS B 1 48 ? -4.605 -32.281 27.203 1 52.19 48 CYS B N 1
ATOM 3308 C CA . CYS B 1 48 ? -5.246 -33.031 28.297 1 52.19 48 CYS B CA 1
ATOM 3309 C C . CYS B 1 48 ? -4.211 -33.531 29.281 1 52.19 48 CYS B C 1
ATOM 3311 O O . CYS B 1 48 ? -3.184 -34.094 28.891 1 52.19 48 CYS B O 1
ATOM 3313 N N . SER B 1 49 ? -4.215 -32.906 30.422 1 50.66 49 SER B N 1
ATOM 3314 C CA . SER B 1 49 ? -3.346 -33.438 31.469 1 50.66 49 SER B CA 1
ATOM 3315 C C . SER B 1 49 ? -3.779 -34.812 31.891 1 50.66 49 SER B C 1
ATOM 3317 O O . SER B 1 49 ? -4.973 -35.094 32 1 50.66 49 SER B O 1
ATOM 3319 N N . THR B 1 50 ? -2.871 -35.656 31.812 1 51.66 50 THR B N 1
ATOM 3320 C CA . THR B 1 50 ? -3.066 -37 32.344 1 51.66 50 THR B CA 1
ATOM 3321 C C . THR B 1 50 ? -3.381 -36.938 33.844 1 51.66 50 THR B C 1
ATOM 3323 O O . THR B 1 50 ? -4.02 -37.875 34.375 1 51.66 50 THR B O 1
ATOM 3326 N N . GLU B 1 51 ? -2.805 -36 34.5 1 51.22 51 GLU B N 1
ATOM 3327 C CA . GLU B 1 51 ? -2.875 -36.094 35.969 1 51.22 51 GLU B CA 1
ATOM 3328 C C . GLU B 1 51 ? -4.227 -35.594 36.469 1 51.22 51 GLU B C 1
ATOM 3330 O O . GLU B 1 51 ? -4.762 -36.156 37.438 1 51.22 51 GLU B O 1
ATOM 3335 N N . ASN B 1 52 ? -4.711 -34.469 35.906 1 48.72 52 ASN B N 1
ATOM 3336 C CA . ASN B 1 52 ? -5.914 -33.938 36.531 1 48.72 52 ASN B CA 1
ATOM 3337 C C . ASN B 1 52 ? -7.102 -33.969 35.594 1 48.72 52 ASN B C 1
ATOM 3339 O O . ASN B 1 52 ? -8.172 -33.438 35.906 1 48.72 52 ASN B O 1
ATOM 3343 N N . ASP B 1 53 ? -7.074 -34.875 34.594 1 48.44 53 ASP B N 1
ATOM 3344 C CA . ASP B 1 53 ? -8.164 -35.031 33.625 1 48.44 53 ASP B CA 1
ATOM 3345 C C . ASP B 1 53 ? -8.625 -33.688 33.062 1 48.44 53 ASP B C 1
ATOM 3347 O O . ASP B 1 53 ? -9.812 -33.531 32.781 1 48.44 53 ASP B O 1
ATOM 3351 N N . LEU B 1 54 ? -7.785 -32.781 33.281 1 48.94 54 LEU B N 1
ATOM 3352 C CA . LEU B 1 54 ? -8.156 -31.453 32.781 1 48.94 54 LEU B CA 1
ATOM 3353 C C . LEU B 1 54 ? -7.688 -31.266 31.344 1 48.94 54 LEU B C 1
ATOM 3355 O O . LEU B 1 54 ? -6.582 -31.688 30.984 1 48.94 54 LEU B O 1
ATOM 3359 N N . CYS B 1 55 ? -8.641 -31.172 30.484 1 49.47 55 CYS B N 1
ATOM 3360 C CA . CYS B 1 55 ? -8.305 -30.859 29.094 1 49.47 55 CYS B CA 1
ATOM 3361 C C . CYS B 1 55 ? -8.328 -29.359 28.859 1 49.47 55 CYS B C 1
ATOM 3363 O O . CYS B 1 55 ? -9.219 -28.656 29.344 1 49.47 55 CYS B O 1
ATOM 3365 N N . GLY B 1 56 ? -7.184 -28.844 28.609 1 54.62 56 GLY B N 1
ATOM 3366 C CA . GLY B 1 56 ? -7.117 -27.453 28.219 1 54.62 56 GLY B CA 1
ATOM 3367 C C . GLY B 1 56 ? -7.105 -27.25 26.719 1 54.62 56 GLY B C 1
ATOM 3368 O O . GLY B 1 56 ? -6.578 -28.094 25.969 1 54.62 56 GLY B O 1
ATOM 3369 N N . VAL B 1 57 ? -8.086 -26.531 26.25 1 53.41 57 VAL B N 1
ATOM 3370 C CA . VAL B 1 57 ? -8.094 -26.156 24.844 1 53.41 57 VAL B CA 1
ATOM 3371 C C . VAL B 1 57 ? -7.359 -24.828 24.656 1 53.41 57 VAL B C 1
ATOM 3373 O O . VAL B 1 57 ? -7.625 -23.859 25.375 1 53.41 57 VAL B O 1
ATOM 3376 N N . THR B 1 58 ? -6.297 -25 24.016 1 56.66 58 THR B N 1
ATOM 3377 C CA . THR B 1 58 ? -5.598 -23.781 23.594 1 56.66 58 THR B CA 1
ATOM 3378 C C . THR B 1 58 ? -5.859 -23.484 22.125 1 56.66 58 THR B C 1
ATOM 3380 O O . THR B 1 58 ? -5.594 -24.328 21.25 1 56.66 58 THR B O 1
ATOM 3383 N N . LEU B 1 59 ? -6.664 -22.547 21.922 1 54.31 59 LEU B N 1
ATOM 3384 C CA . LEU B 1 59 ? -6.855 -22.031 20.562 1 54.31 59 LEU B CA 1
ATOM 3385 C C . LEU B 1 59 ? -5.922 -20.859 20.297 1 54.31 59 LEU B C 1
ATOM 3387 O O . LEU B 1 59 ? -5.863 -19.922 21.094 1 54.31 59 LEU B O 1
ATOM 3391 N N . ILE B 1 60 ? -5.105 -21.125 19.391 1 52.03 60 ILE B N 1
ATOM 3392 C CA . ILE B 1 60 ? -4.137 -20.109 19.016 1 52.03 60 ILE B CA 1
ATOM 3393 C C . ILE B 1 60 ? -4.652 -19.312 17.812 1 52.03 60 ILE B C 1
ATOM 3395 O O . ILE B 1 60 ? -4.969 -19.891 16.781 1 52.03 60 ILE B O 1
ATOM 3399 N N . PHE B 1 61 ? -4.945 -18.094 18.078 1 50.38 61 PHE B N 1
ATOM 3400 C CA . PHE B 1 61 ? -5.465 -17.188 17.062 1 50.38 61 PHE B CA 1
ATOM 3401 C C . PHE B 1 61 ? -4.371 -16.25 16.578 1 50.38 61 PHE B C 1
ATOM 3403 O O . PHE B 1 61 ? -3.412 -15.969 17.297 1 50.38 61 PHE B O 1
ATOM 3410 N N . LEU B 1 62 ? -4.523 -15.883 15.289 1 47.78 62 LEU B N 1
ATOM 3411 C CA . LEU B 1 62 ? -3.566 -14.961 14.695 1 47.78 62 LEU B CA 1
ATOM 3412 C C . LEU B 1 62 ? -3.775 -13.547 15.219 1 47.78 62 LEU B C 1
ATOM 3414 O O . LEU B 1 62 ? -2.822 -12.773 15.336 1 47.78 62 LEU B O 1
ATOM 3418 N N . GLU B 1 63 ? -4.961 -13.141 15.469 1 47.59 63 GLU B N 1
ATOM 3419 C CA . GLU B 1 63 ? -5.359 -11.805 15.891 1 47.59 63 GLU B CA 1
ATOM 3420 C C . GLU B 1 63 ? -6.219 -11.844 17.141 1 47.59 63 GLU B C 1
ATOM 3422 O O . GLU B 1 63 ? -7.027 -12.766 17.328 1 47.59 63 GLU B O 1
ATOM 3427 N N . LYS B 1 64 ? -5.758 -11.023 18.016 1 50.94 64 LYS B N 1
ATOM 3428 C CA . LYS B 1 64 ? -6.523 -10.93 19.25 1 50.94 64 LYS B CA 1
ATOM 3429 C C . LYS B 1 64 ? -8.016 -10.758 18.969 1 50.94 64 LYS B C 1
ATOM 3431 O O . LYS B 1 64 ? -8.852 -11.352 19.656 1 50.94 64 LYS B O 1
ATOM 3436 N N . ALA B 1 65 ? -8.258 -9.984 18 1 47.72 65 ALA B N 1
ATOM 3437 C CA . ALA B 1 65 ? -9.664 -9.758 17.656 1 47.72 65 ALA B CA 1
ATOM 3438 C C . ALA B 1 65 ? -10.344 -11.055 17.234 1 47.72 65 ALA B C 1
ATOM 3440 O O . ALA B 1 65 ? -11.508 -11.289 17.594 1 47.72 65 ALA B O 1
ATOM 3441 N N . GLN B 1 66 ? -9.633 -11.844 16.609 1 50.91 66 GLN B N 1
ATOM 3442 C CA . GLN B 1 66 ? -10.18 -13.133 16.188 1 50.91 66 GLN B CA 1
ATOM 3443 C C . GLN B 1 66 ? -10.406 -14.039 17.391 1 50.91 66 GLN B C 1
ATOM 3445 O O . GLN B 1 66 ? -11.414 -14.75 17.469 1 50.91 66 GLN B O 1
ATOM 3450 N N . ALA B 1 67 ? -9.43 -13.906 18.234 1 55 67 ALA B N 1
ATOM 3451 C CA . ALA B 1 67 ? -9.555 -14.711 19.453 1 55 67 ALA B CA 1
ATOM 3452 C C . ALA B 1 67 ? -10.758 -14.281 20.266 1 55 67 ALA B C 1
ATOM 3454 O O . ALA B 1 67 ? -11.508 -15.125 20.766 1 55 67 ALA B O 1
ATOM 3455 N N . GLN B 1 68 ? -10.836 -13.047 20.344 1 55.44 68 GLN B N 1
ATOM 3456 C CA . GLN B 1 68 ? -11.969 -12.523 21.109 1 55.44 68 GLN B CA 1
ATOM 3457 C C . GLN B 1 68 ? -13.289 -12.867 20.422 1 55.44 68 GLN B C 1
ATOM 3459 O O . GLN B 1 68 ? -14.242 -13.289 21.078 1 55.44 68 GLN B O 1
ATOM 3464 N N . TYR B 1 69 ? -13.297 -12.742 19.172 1 52.31 69 TYR B N 1
ATOM 3465 C CA . TYR B 1 69 ? -14.477 -13.102 18.391 1 52.31 69 TYR B CA 1
ATOM 3466 C C . TYR B 1 69 ? -14.797 -14.586 18.531 1 52.31 69 TYR B C 1
ATOM 3468 O O . TYR B 1 69 ? -15.953 -14.961 18.734 1 52.31 69 TYR B O 1
ATOM 3476 N N . PHE B 1 70 ? -13.828 -15.32 18.406 1 57.03 70 PHE B N 1
ATOM 3477 C CA . PHE B 1 70 ? -14.016 -16.766 18.531 1 57.03 70 PHE B CA 1
ATOM 3478 C C . PHE B 1 70 ? -14.555 -17.109 19.922 1 57.03 70 PHE B C 1
ATOM 3480 O O . PHE B 1 70 ? -15.469 -17.938 20.047 1 57.03 70 PHE B O 1
ATOM 3487 N N . GLU B 1 71 ? -13.953 -16.422 20.812 1 60.56 71 GLU B N 1
ATOM 3488 C CA . GLU B 1 71 ? -14.406 -16.688 22.172 1 60.56 71 GLU B CA 1
ATOM 3489 C C . GLU B 1 71 ? -15.875 -16.297 22.359 1 60.56 71 GLU B C 1
ATOM 3491 O O . GLU B 1 71 ? -16.641 -17.031 23 1 60.56 71 GLU B O 1
ATOM 3496 N N . GLU B 1 72 ? -16.125 -15.266 21.766 1 60.66 72 GLU B N 1
ATOM 3497 C CA . GLU B 1 72 ? -17.484 -14.773 21.906 1 60.66 72 GLU B CA 1
ATOM 3498 C C . GLU B 1 72 ? -18.469 -15.648 21.141 1 60.66 72 GLU B C 1
ATOM 3500 O O . GLU B 1 72 ? -19.578 -15.93 21.625 1 60.66 72 GLU B O 1
ATOM 3505 N N . GLN B 1 73 ? -18.047 -16.016 19.969 1 55.94 73 GLN B N 1
ATOM 3506 C CA . GLN B 1 73 ? -18.969 -16.734 19.094 1 55.94 73 GLN B CA 1
ATOM 3507 C C . GLN B 1 73 ? -18.953 -18.234 19.359 1 55.94 73 GLN B C 1
ATOM 3509 O O . GLN B 1 73 ? -19.984 -18.906 19.297 1 55.94 73 GLN B O 1
ATOM 3514 N N . PHE B 1 74 ? -17.672 -18.578 19.656 1 57.66 74 PHE B N 1
ATOM 3515 C CA . PHE B 1 74 ? -17.531 -20.031 19.641 1 57.66 74 PHE B CA 1
ATOM 3516 C C . PHE B 1 74 ? -17 -20.531 20.984 1 57.66 74 PHE B C 1
ATOM 3518 O O . PHE B 1 74 ? 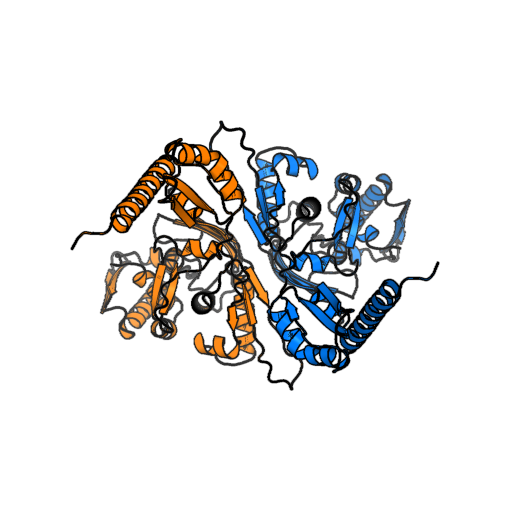-16.922 -21.734 21.219 1 57.66 74 PHE B O 1
ATOM 3525 N N . GLY B 1 75 ? -16.688 -19.562 21.734 1 60.53 75 GLY B N 1
ATOM 3526 C CA . GLY B 1 75 ? -16.172 -19.953 23.031 1 60.53 75 GLY B CA 1
ATOM 3527 C C . GLY B 1 75 ? -17.078 -20.938 23.766 1 60.53 75 GLY B C 1
ATOM 3528 O O . GLY B 1 75 ? -16.609 -21.906 24.344 1 60.53 75 GLY B O 1
ATOM 3529 N N . GLU B 1 76 ? -18.312 -20.531 23.594 1 64 76 GLU B N 1
ATOM 3530 C CA . GLU B 1 76 ? -19.266 -21.375 24.266 1 64 76 GLU B CA 1
ATOM 3531 C C . GLU B 1 76 ? -19.312 -22.766 23.641 1 64 76 GLU B C 1
ATOM 3533 O O . GLU B 1 76 ? -19.469 -23.766 24.359 1 64 76 GLU B O 1
ATOM 3538 N N . ILE B 1 77 ? -19.203 -22.812 22.375 1 62.5 77 ILE B N 1
ATOM 3539 C CA . ILE B 1 77 ? -19.219 -24.094 21.672 1 62.5 77 ILE B CA 1
ATOM 3540 C C . ILE B 1 77 ? -18.031 -24.953 22.109 1 62.5 77 ILE B C 1
ATOM 3542 O O . ILE B 1 77 ? -18.172 -26.141 22.359 1 62.5 77 ILE B O 1
ATOM 3546 N N . VAL B 1 78 ? -16.969 -24.266 22.188 1 61.19 78 VAL B N 1
ATOM 3547 C CA . VAL B 1 78 ? -15.766 -24.969 22.625 1 61.19 78 VAL B CA 1
ATOM 3548 C C . VAL B 1 78 ? -15.914 -25.406 24.078 1 61.19 78 VAL B C 1
ATOM 3550 O O . VAL B 1 78 ? -15.562 -26.531 24.438 1 61.19 78 VAL B O 1
ATOM 3553 N N . ARG B 1 79 ? -16.453 -24.562 24.781 1 63.44 79 ARG B N 1
ATOM 3554 C CA . ARG B 1 79 ? -16.656 -24.891 26.188 1 63.44 79 ARG B CA 1
ATOM 3555 C C . ARG B 1 79 ? -17.656 -26.047 26.328 1 63.44 79 ARG B C 1
ATOM 3557 O O . ARG B 1 79 ? -17.469 -26.922 27.188 1 63.44 79 ARG B O 1
ATOM 3564 N N . LYS B 1 80 ? -18.609 -25.984 25.484 1 63.91 80 LYS B N 1
ATOM 3565 C CA . LYS B 1 80 ? -19.641 -27.016 25.562 1 63.91 80 LYS B CA 1
ATOM 3566 C C . LYS B 1 80 ? -19.125 -28.344 25.016 1 63.91 80 LYS B C 1
ATOM 3568 O O . LYS B 1 80 ? -19.578 -29.422 25.422 1 63.91 80 LYS B O 1
ATOM 3573 N N . ALA B 1 81 ? -18.344 -28.172 24.031 1 57.91 81 ALA B N 1
ATOM 3574 C CA . ALA B 1 81 ? -17.797 -29.391 23.422 1 57.91 81 ALA B CA 1
ATOM 3575 C C . ALA B 1 81 ? -16.859 -30.109 24.391 1 57.91 81 ALA B C 1
ATOM 3577 O O . ALA B 1 81 ? -16.609 -31.312 24.25 1 57.91 81 ALA B O 1
ATOM 3578 N N . LEU B 1 82 ? -16.328 -29.328 25.25 1 56.22 82 LEU B N 1
ATOM 3579 C CA . LEU B 1 82 ? -15.438 -29.922 26.25 1 56.22 82 LEU B CA 1
ATOM 3580 C C . LEU B 1 82 ? -16.188 -30.234 27.531 1 56.22 82 LEU B C 1
ATOM 3582 O O . LEU B 1 82 ? -17.031 -29.453 27.984 1 56.22 82 LEU B O 1
ATOM 3586 N N . PRO B 1 83 ? -16.297 -31.469 27.906 1 50.78 83 PRO B N 1
ATOM 3587 C CA . PRO B 1 83 ? -17.078 -31.797 29.094 1 50.78 83 PRO B CA 1
ATOM 3588 C C . PRO B 1 83 ? -16.719 -30.922 30.297 1 50.78 83 PRO B C 1
ATOM 3590 O O . PRO B 1 83 ? -15.57 -30.5 30.438 1 50.78 83 PRO B O 1
ATOM 3593 N N . SER B 1 84 ? -17.719 -30.25 30.953 1 50.53 84 SER B N 1
ATOM 3594 C CA . SER B 1 84 ? -17.688 -29.375 32.125 1 50.53 84 SER B CA 1
ATOM 3595 C C . SER B 1 84 ? -16.625 -29.828 33.125 1 50.53 84 SER B C 1
ATOM 3597 O O . SER B 1 84 ? -15.984 -29 33.75 1 50.53 84 SER B O 1
ATOM 3599 N N . GLU B 1 85 ? -16.531 -31.047 33.438 1 51.44 85 GLU B N 1
ATOM 3600 C CA . GLU B 1 85 ? -15.672 -31.594 34.5 1 51.44 85 GLU B CA 1
ATOM 3601 C C . GLU B 1 85 ? -14.203 -31.578 34.094 1 51.44 85 GLU B C 1
ATOM 3603 O O . GLU B 1 85 ? -13.312 -31.578 34.938 1 51.44 85 GLU B O 1
ATOM 3608 N N . ASP B 1 86 ? -13.844 -31.625 32.844 1 49.03 86 ASP B N 1
ATOM 3609 C CA . ASP B 1 86 ? -12.477 -31.781 32.344 1 49.03 86 ASP B CA 1
ATOM 3610 C C . ASP B 1 86 ? -11.914 -30.469 31.828 1 49.03 86 ASP B C 1
ATOM 3612 O O . ASP B 1 86 ? -10.703 -30.328 31.672 1 49.03 86 ASP B O 1
ATOM 3616 N N . VAL B 1 87 ? -12.734 -29.578 31.438 1 45.53 87 VAL B N 1
ATOM 3617 C CA . VAL B 1 87 ? -12.273 -28.328 30.844 1 45.53 87 VAL B CA 1
ATOM 3618 C C . VAL B 1 87 ? -12.117 -27.266 31.938 1 45.53 87 VAL B C 1
ATOM 3620 O O . VAL B 1 87 ? -13.102 -26.875 32.562 1 45.53 87 VAL B O 1
ATOM 3623 N N . HIS B 1 88 ? -11.008 -27.047 32.594 1 46.78 88 HIS B N 1
ATOM 3624 C CA . HIS B 1 88 ? -10.883 -26.016 33.625 1 46.78 88 HIS B CA 1
ATOM 3625 C C . HIS B 1 88 ? -10.609 -24.656 33 1 46.78 88 HIS B C 1
ATOM 3627 O O . HIS B 1 88 ? -11.07 -23.625 33.531 1 46.78 88 HIS B O 1
ATOM 3633 N N . HIS B 1 89 ? -9.484 -24.609 32.031 1 42.22 89 HIS B N 1
ATOM 3634 C CA . HIS B 1 89 ? -9.094 -23.281 31.594 1 42.22 89 HIS B CA 1
ATOM 3635 C C . HIS B 1 89 ? -9.047 -23.203 30.062 1 42.22 89 HIS B C 1
ATOM 3637 O O . HIS B 1 89 ? -8.547 -24.109 29.406 1 42.22 89 HIS B O 1
ATOM 3643 N N . ILE B 1 90 ? -10.016 -22.734 29.453 1 42.72 90 ILE B N 1
ATOM 3644 C CA . ILE B 1 90 ? -9.836 -22.312 28.062 1 42.72 90 ILE B CA 1
ATOM 3645 C C . ILE B 1 90 ? -8.938 -21.078 28.016 1 42.72 90 ILE B C 1
ATOM 3647 O O . ILE B 1 90 ? -9.25 -20.062 28.609 1 42.72 90 ILE B O 1
ATOM 3651 N N . LYS B 1 91 ? -7.684 -21.328 27.75 1 43.06 91 LYS B N 1
ATOM 3652 C CA . LYS B 1 91 ? -6.785 -20.188 27.562 1 43.06 91 LYS B CA 1
ATOM 3653 C C . LYS B 1 91 ? -6.738 -19.766 26.094 1 43.06 91 LYS B C 1
ATOM 3655 O O . LYS B 1 91 ? -6.648 -20.609 25.203 1 43.06 91 LYS B O 1
ATOM 3660 N N . TYR B 1 92 ? -7.395 -18.781 25.797 1 35.94 92 TYR B N 1
ATOM 3661 C CA . TYR B 1 92 ? -7.176 -18.125 24.516 1 35.94 92 TYR B CA 1
ATOM 3662 C C . TYR B 1 92 ? -5.828 -17.422 24.484 1 35.94 92 TYR B C 1
ATOM 3664 O O . TYR B 1 92 ? -5.535 -16.594 25.359 1 35.94 92 TYR B O 1
ATOM 3672 N N . GLU B 1 93 ? -4.812 -18.172 24.219 1 36.69 93 GLU B N 1
ATOM 3673 C CA . GLU B 1 93 ? -3.518 -17.516 24.109 1 36.69 93 GLU B CA 1
ATOM 3674 C C . GLU B 1 93 ? -3.338 -16.875 22.734 1 36.69 93 GLU B C 1
ATOM 3676 O O . GLU B 1 93 ? -3.738 -17.453 21.719 1 36.69 93 GLU B O 1
ATOM 3681 N N . LEU B 1 94 ? -3.541 -15.664 22.672 1 33.31 94 LEU B N 1
ATOM 3682 C CA . LEU B 1 94 ? -3.057 -14.938 21.5 1 33.31 94 LEU B CA 1
ATOM 3683 C C . LEU B 1 94 ? -1.582 -15.234 21.25 1 33.31 94 LEU B C 1
ATOM 3685 O O . LEU B 1 94 ? -0.739 -15 22.125 1 33.31 94 LEU B O 1
ATOM 3689 N N . THR B 1 95 ? -1.327 -16.469 21.016 1 33.69 95 THR B N 1
ATOM 3690 C CA . THR B 1 95 ? 0.091 -16.562 20.703 1 33.69 95 THR B CA 1
ATOM 3691 C C . THR B 1 95 ? 0.391 -15.898 19.359 1 33.69 95 THR B C 1
ATOM 3693 O O . THR B 1 95 ? -0.278 -16.172 18.359 1 33.69 95 THR B O 1
ATOM 3696 N N . LYS B 1 96 ? 0.692 -14.797 19.422 1 38.94 96 LYS B N 1
ATOM 3697 C CA . LYS B 1 96 ? 1.24 -14.258 18.188 1 38.94 96 LYS B CA 1
ATOM 3698 C C . LYS B 1 96 ? 2.096 -15.289 17.453 1 38.94 96 LYS B C 1
ATOM 3700 O O . LYS B 1 96 ? 3.164 -15.672 17.938 1 38.94 96 LYS B O 1
ATOM 3705 N N . GLN B 1 97 ? 1.481 -16.531 17.125 1 38.97 97 GLN B N 1
ATOM 3706 C CA . GLN B 1 97 ? 2.387 -17.391 16.359 1 38.97 97 GLN B CA 1
ATOM 3707 C C . GLN B 1 97 ? 2.928 -16.672 15.133 1 38.97 97 GLN B C 1
ATOM 3709 O O . GLN B 1 97 ? 2.178 -15.992 14.422 1 38.97 97 GLN B O 1
ATOM 3714 N N . PRO B 1 98 ? 4.148 -16.625 15.172 1 45.78 98 PRO B N 1
ATOM 3715 C CA . PRO B 1 98 ? 4.758 -16.062 13.969 1 45.78 98 PRO B CA 1
ATOM 3716 C C . PRO B 1 98 ? 4.207 -16.688 12.688 1 45.78 98 PRO B C 1
ATOM 3718 O O . PRO B 1 98 ? 3.977 -17.906 12.633 1 45.78 98 PRO B O 1
ATOM 3721 N N . VAL B 1 99 ? 3.367 -16.031 11.977 1 48.81 99 VAL B N 1
ATOM 3722 C CA . VAL B 1 99 ? 2.9 -16.469 10.672 1 48.81 99 VAL B CA 1
ATOM 3723 C C . VAL B 1 99 ? 4.094 -16.844 9.797 1 48.81 99 VAL B C 1
ATOM 3725 O O . VAL B 1 99 ? 4.996 -16.031 9.578 1 48.81 99 VAL B O 1
ATOM 3728 N N . GLN B 1 100 ? 4.371 -18.203 9.711 1 49.28 100 GLN B N 1
ATOM 3729 C CA . GLN B 1 100 ? 5.434 -18.656 8.82 1 49.28 100 GLN B CA 1
ATOM 3730 C C . GLN B 1 100 ? 4.859 -19.219 7.523 1 49.28 100 GLN B C 1
ATOM 3732 O O . GLN B 1 100 ? 3.777 -19.812 7.52 1 49.28 100 GLN B O 1
ATOM 3737 N N . LEU B 1 101 ? 5.273 -18.766 6.484 1 49.41 101 LEU B N 1
ATOM 3738 C CA . LEU B 1 101 ? 4.977 -19.391 5.199 1 49.41 101 LEU B CA 1
ATOM 3739 C C . LEU B 1 101 ? 5.539 -20.797 5.137 1 49.41 101 LEU B C 1
ATOM 3741 O O . LEU B 1 101 ? 6.734 -20.984 4.906 1 49.41 101 LEU B O 1
ATOM 3745 N N . PHE B 1 102 ? 4.664 -21.797 5.516 1 53.41 102 PHE B N 1
ATOM 3746 C CA . PHE B 1 102 ? 5.117 -23.172 5.52 1 53.41 102 PHE B CA 1
ATOM 3747 C C . PHE B 1 102 ? 4.957 -23.812 4.141 1 53.41 102 PHE B C 1
ATOM 3749 O O . PHE B 1 102 ? 3.945 -24.453 3.865 1 53.41 102 PHE B O 1
ATOM 3756 N N . LEU B 1 103 ? 5.684 -23.312 3.273 1 59.75 103 LEU B N 1
ATOM 3757 C CA . LEU B 1 103 ? 5.73 -23.938 1.964 1 59.75 103 LEU B CA 1
ATOM 3758 C C . LEU B 1 103 ? 6.926 -24.891 1.858 1 59.75 103 LEU B C 1
ATOM 3760 O O . LEU B 1 103 ? 7.965 -24.656 2.482 1 59.75 103 LEU B O 1
ATOM 3764 N N . PRO B 1 104 ? 6.652 -26.047 1.243 1 59.28 104 PRO B N 1
ATOM 3765 C CA . PRO B 1 104 ? 7.797 -26.953 1.069 1 59.28 104 PRO B CA 1
ATOM 3766 C C . PRO B 1 104 ? 8.984 -26.266 0.393 1 59.28 104 PRO B C 1
ATOM 3768 O O . PRO B 1 104 ? 8.797 -25.453 -0.514 1 59.28 104 PRO B O 1
ATOM 3771 N N . ASN B 1 105 ? 10.109 -26.312 1.046 1 64.19 105 ASN B N 1
ATOM 3772 C CA . ASN B 1 105 ? 11.336 -25.844 0.42 1 64.19 105 ASN B CA 1
ATOM 3773 C C . ASN B 1 105 ? 11.953 -26.922 -0.472 1 64.19 105 ASN B C 1
ATOM 3775 O O . ASN B 1 105 ? 12.57 -27.859 0.023 1 64.19 105 ASN B O 1
ATOM 3779 N N . TYR B 1 106 ? 11.578 -26.922 -1.741 1 64.31 106 TYR B N 1
ATOM 3780 C CA . TYR B 1 106 ? 12.086 -27.906 -2.686 1 64.31 106 TYR B CA 1
ATOM 3781 C C . TYR B 1 106 ? 13.469 -27.516 -3.201 1 64.31 106 TYR B C 1
ATOM 3783 O O . TYR B 1 106 ? 13.945 -28.062 -4.199 1 64.31 106 TYR B O 1
ATOM 3791 N N . GLY B 1 107 ? 14.055 -26.547 -2.549 1 72.44 107 GLY B N 1
ATOM 3792 C CA . GLY B 1 107 ? 15.375 -26.125 -2.98 1 72.44 107 GLY B CA 1
ATOM 3793 C C . GLY B 1 107 ? 15.344 -24.891 -3.871 1 72.44 107 GLY B C 1
ATOM 3794 O O . GLY B 1 107 ? 14.273 -24.344 -4.152 1 72.44 107 GLY B O 1
ATOM 3795 N N . GLU B 1 108 ? 16.406 -24.5 -4.34 1 82.56 108 GLU B N 1
ATOM 3796 C CA . GLU B 1 108 ? 16.594 -23.234 -5.051 1 82.56 108 GLU B CA 1
ATOM 3797 C C . GLU B 1 108 ? 16.047 -23.328 -6.477 1 82.56 108 GLU B C 1
ATOM 3799 O O . GLU B 1 108 ? 15.883 -22.312 -7.152 1 82.56 108 GLU B O 1
ATOM 3804 N N . SER B 1 109 ? 15.609 -24.547 -6.844 1 89.56 109 SER B N 1
ATOM 3805 C CA . SER B 1 109 ? 15.211 -24.734 -8.234 1 89.56 109 SER B CA 1
ATOM 3806 C C . SER B 1 109 ? 13.711 -24.547 -8.414 1 89.56 109 SER B C 1
ATOM 3808 O O . SER B 1 109 ? 13.203 -24.609 -9.539 1 89.56 109 SER B O 1
ATOM 3810 N N . TYR B 1 110 ? 13.039 -24.297 -7.336 1 91.81 110 TYR B N 1
ATOM 3811 C CA . TYR B 1 110 ? 11.594 -24.203 -7.461 1 91.81 110 TYR B CA 1
ATOM 3812 C C . TYR B 1 110 ? 11.055 -22.938 -6.812 1 91.81 110 TYR B C 1
ATOM 3814 O O . TYR B 1 110 ? 11.672 -22.391 -5.895 1 91.81 110 TYR B O 1
ATOM 3822 N N . ARG B 1 111 ? 10 -22.406 -7.34 1 94.62 111 ARG B N 1
ATOM 3823 C CA . ARG B 1 111 ? 9.25 -21.281 -6.777 1 94.62 111 ARG B CA 1
ATOM 3824 C C . ARG B 1 111 ? 7.758 -21.609 -6.711 1 94.62 111 ARG B C 1
ATOM 3826 O O . ARG B 1 111 ? 7.211 -22.219 -7.629 1 94.62 111 ARG B O 1
ATOM 3833 N N . HIS B 1 112 ? 7.105 -21.219 -5.652 1 92.62 112 HIS B N 1
ATOM 3834 C CA . HIS B 1 112 ? 5.672 -21.438 -5.488 1 92.62 112 HIS B CA 1
ATOM 3835 C C . HIS B 1 112 ? 4.879 -20.203 -5.914 1 92.62 112 HIS B C 1
ATOM 3837 O O . HIS B 1 112 ? 5.289 -19.078 -5.648 1 92.62 112 HIS B O 1
ATOM 3843 N N . VAL B 1 113 ? 3.832 -20.453 -6.605 1 95.56 113 VAL B N 1
ATOM 3844 C CA . VAL B 1 113 ? 2.947 -19.375 -7.043 1 95.56 113 VAL B CA 1
ATOM 3845 C C . VAL B 1 113 ? 1.496 -19.75 -6.75 1 95.56 113 VAL B C 1
ATOM 3847 O O . VAL B 1 113 ? 1.085 -20.891 -6.977 1 95.56 113 VAL B O 1
ATOM 3850 N N . PRO B 1 114 ? 0.68 -18.812 -6.164 1 93.94 114 PRO B N 1
ATOM 3851 C CA . PRO B 1 114 ? -0.747 -19.094 -6 1 93.94 114 PRO B CA 1
ATOM 3852 C C . PRO B 1 114 ? -1.439 -19.422 -7.32 1 93.94 114 PRO B C 1
ATOM 3854 O O . PRO B 1 114 ? -1.188 -18.766 -8.336 1 93.94 114 PRO B O 1
ATOM 3857 N N . ASN B 1 115 ? -2.312 -20.375 -7.285 1 93.19 115 ASN B N 1
ATOM 3858 C CA . ASN B 1 115 ? -3 -20.797 -8.5 1 93.19 115 ASN B CA 1
ATOM 3859 C C . ASN B 1 115 ? -3.799 -19.656 -9.117 1 93.19 115 ASN B C 1
ATOM 3861 O O . ASN B 1 115 ? -3.854 -19.531 -10.344 1 93.19 115 ASN B O 1
ATOM 3865 N N . GLU B 1 116 ? -4.375 -18.859 -8.328 1 93.12 116 GLU B N 1
ATOM 3866 C CA . GLU B 1 116 ? -5.199 -17.75 -8.805 1 93.12 116 GLU B CA 1
ATOM 3867 C C . GLU B 1 116 ? -4.375 -16.75 -9.609 1 93.12 116 GLU B C 1
ATOM 3869 O O . GLU B 1 116 ? -4.887 -16.109 -10.539 1 93.12 116 GLU B O 1
ATOM 3874 N N . PHE B 1 117 ? -3.104 -16.609 -9.258 1 96.5 117 PHE B N 1
ATOM 3875 C CA . PHE B 1 117 ? -2.23 -15.68 -9.961 1 96.5 117 PHE B CA 1
ATOM 3876 C C . PHE B 1 117 ? -1.897 -16.203 -11.352 1 96.5 117 PHE B C 1
ATOM 3878 O O . PHE B 1 117 ? -1.937 -15.453 -12.328 1 96.5 117 PHE B O 1
ATOM 3885 N N . THR B 1 118 ? -1.635 -17.516 -11.492 1 96.06 118 THR B N 1
ATOM 3886 C CA . THR B 1 118 ? -1.222 -18.094 -12.766 1 96.06 118 THR B CA 1
ATOM 3887 C C . THR B 1 118 ? -2.414 -18.25 -13.703 1 96.06 118 THR B C 1
ATOM 3889 O O . THR B 1 118 ? -2.242 -18.438 -14.906 1 96.06 118 THR B O 1
ATOM 3892 N N . ARG B 1 119 ? -3.6 -18.125 -13.164 1 96.31 119 ARG B N 1
ATOM 3893 C CA . ARG B 1 119 ? -4.793 -18.328 -13.977 1 96.31 119 ARG B CA 1
ATOM 3894 C C . ARG B 1 119 ? -5.508 -17 -14.242 1 96.31 119 ARG B C 1
ATOM 3896 O O . ARG B 1 119 ? -6.691 -16.984 -14.594 1 96.31 119 ARG B O 1
ATOM 3903 N N . SER B 1 120 ? -4.816 -15.938 -14.031 1 97.5 120 SER B N 1
ATOM 3904 C CA . SER B 1 120 ? -5.461 -14.633 -14.18 1 97.5 120 SER B CA 1
ATOM 3905 C C . SER B 1 120 ? -4.547 -13.648 -14.898 1 97.5 120 SER B C 1
ATOM 3907 O O . SER B 1 120 ? -3.387 -13.953 -15.18 1 97.5 120 SER B O 1
ATOM 3909 N N . ALA B 1 121 ? -5.125 -12.477 -15.109 1 97.62 121 ALA B N 1
ATOM 3910 C CA . ALA B 1 121 ? -4.387 -11.414 -15.781 1 97.62 121 ALA B CA 1
ATOM 3911 C C . ALA B 1 121 ? -3.73 -10.477 -14.773 1 97.62 121 ALA B C 1
ATOM 3913 O O . ALA B 1 121 ? -3.342 -9.359 -15.117 1 97.62 121 ALA B O 1
ATOM 3914 N N . LEU B 1 122 ? -3.631 -10.898 -13.5 1 97.69 122 LEU B N 1
ATOM 3915 C CA . LEU B 1 122 ? -3.02 -10.031 -12.5 1 97.69 122 LEU B CA 1
ATOM 3916 C C . LEU B 1 122 ? -1.609 -9.625 -12.922 1 97.69 122 LEU B C 1
ATOM 3918 O O . LEU B 1 122 ? -1.263 -8.445 -12.898 1 97.69 122 LEU B O 1
ATOM 3922 N N . PHE B 1 123 ? -0.769 -10.648 -13.203 1 98.12 123 PHE B N 1
ATOM 3923 C CA . PHE B 1 123 ? 0.523 -10.414 -13.836 1 98.12 123 PHE B CA 1
ATOM 3924 C C . PHE B 1 123 ? 0.437 -10.617 -15.344 1 98.12 123 PHE B C 1
ATOM 3926 O O . PHE B 1 123 ? 0.689 -11.719 -15.836 1 98.12 123 PHE B O 1
ATOM 3933 N N . ALA B 1 124 ? 0.164 -9.602 -16.062 1 97.25 124 ALA B N 1
ATOM 3934 C CA . ALA B 1 124 ? -0.224 -9.641 -17.469 1 97.25 124 ALA B CA 1
ATOM 3935 C C . ALA B 1 124 ? 0.998 -9.797 -18.359 1 97.25 124 ALA B C 1
ATOM 3937 O O . ALA B 1 124 ? 2.125 -9.523 -17.953 1 97.25 124 ALA B O 1
ATOM 3938 N N . VAL B 1 125 ? 0.857 -10.328 -19.594 1 95.12 125 VAL B N 1
ATOM 3939 C CA . VAL B 1 125 ? 1.916 -10.461 -20.594 1 95.12 125 VAL B CA 1
ATOM 3940 C C . VAL B 1 125 ? 2.184 -9.117 -21.25 1 95.12 125 VAL B C 1
ATOM 3942 O O . VAL B 1 125 ? 3.281 -8.867 -21.766 1 95.12 125 VAL B O 1
ATOM 3945 N N . GLY B 1 126 ? 1.531 -8.039 -20.844 1 78.12 126 GLY B N 1
ATOM 3946 C CA . GLY B 1 126 ? 1.627 -6.691 -21.391 1 78.12 126 GLY B CA 1
ATOM 3947 C C . GLY B 1 126 ? 2.805 -6.512 -22.328 1 78.12 126 GLY B C 1
ATOM 3948 O O . GLY B 1 126 ? 3.73 -7.328 -22.344 1 78.12 126 GLY B O 1
ATOM 3949 N N . ALA B 1 127 ? 2.684 -5.578 -23.266 1 73.38 127 ALA B N 1
ATOM 3950 C CA . ALA B 1 127 ? 3.789 -5.238 -24.156 1 73.38 127 ALA B CA 1
ATOM 3951 C C . ALA B 1 127 ? 4.699 -4.188 -23.531 1 73.38 127 ALA B C 1
ATOM 3953 O O . ALA B 1 127 ? 4.223 -3.258 -22.875 1 73.38 127 ALA B O 1
ATOM 3954 N N . LYS B 1 128 ? 5.961 -4.398 -23.672 1 70.56 128 LYS B N 1
ATOM 3955 C CA . LYS B 1 128 ? 6.957 -3.529 -23.062 1 70.56 128 LYS B CA 1
ATOM 3956 C C . LYS B 1 128 ? 6.797 -2.088 -23.531 1 70.56 128 LYS B C 1
ATOM 3958 O O . LYS B 1 128 ? 7.043 -1.149 -22.766 1 70.56 128 LYS B O 1
ATOM 3963 N N . LYS B 1 129 ? 6.277 -1.952 -24.641 1 80.81 129 LYS B N 1
ATOM 3964 C CA . LYS B 1 129 ? 6.242 -0.605 -25.203 1 80.81 129 LYS B CA 1
ATOM 3965 C C . LYS B 1 129 ? 4.949 0.112 -24.828 1 80.81 129 LYS B C 1
ATOM 3967 O O . LYS B 1 129 ? 4.816 1.319 -25.047 1 80.81 129 LYS B O 1
ATOM 3972 N N . ILE B 1 130 ? 4.105 -0.603 -24.297 1 85.5 130 ILE B N 1
ATOM 3973 C CA . ILE B 1 130 ? 2.842 0.002 -23.891 1 85.5 130 ILE B CA 1
ATOM 3974 C C . ILE B 1 130 ? 2.916 0.425 -22.422 1 85.5 130 ILE B C 1
ATOM 3976 O O . ILE B 1 130 ? 3.266 -0.378 -21.562 1 85.5 130 ILE B O 1
ATOM 3980 N N . PRO B 1 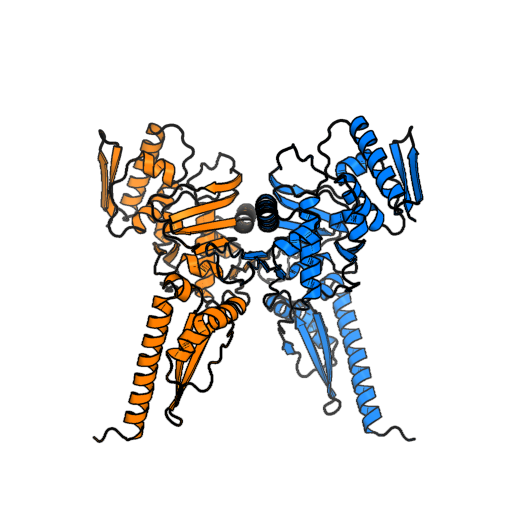131 ? 2.656 1.686 -22.266 1 88.88 131 PRO B N 1
ATOM 3981 C CA . PRO B 1 131 ? 2.688 2.137 -20.875 1 88.88 131 PRO B CA 1
ATOM 3982 C C . PRO B 1 131 ? 1.729 1.357 -19.969 1 88.88 131 PRO B C 1
ATOM 3984 O O . PRO B 1 131 ? 0.661 0.935 -20.422 1 88.88 131 PRO B O 1
ATOM 3987 N N . ARG B 1 132 ? 2.107 1.153 -18.797 1 92.06 132 ARG B N 1
ATOM 3988 C CA . ARG B 1 132 ? 1.29 0.438 -17.812 1 92.06 132 ARG B CA 1
ATOM 3989 C C . ARG B 1 132 ? 0.059 1.252 -17.438 1 92.06 132 ARG B C 1
ATOM 3991 O O . ARG B 1 132 ? 0.141 2.471 -17.266 1 92.06 132 ARG B O 1
ATOM 3998 N N . ARG B 1 133 ? -0.999 0.569 -17.375 1 89.56 133 ARG B N 1
ATOM 3999 C CA . ARG B 1 133 ? -2.236 1.199 -16.922 1 89.56 133 ARG B CA 1
ATOM 4000 C C . ARG B 1 133 ? -2.314 1.23 -15.406 1 89.56 133 ARG B C 1
ATOM 4002 O O . ARG B 1 133 ? -1.634 0.458 -14.727 1 89.56 133 ARG B O 1
ATOM 4009 N N . LEU B 1 134 ? -3.098 2.107 -14.922 1 89.25 134 LEU B N 1
ATOM 4010 C CA . LEU B 1 134 ? -3.42 2.16 -13.5 1 89.25 134 LEU B CA 1
ATOM 4011 C C . LEU B 1 134 ? -4.832 1.64 -13.242 1 89.25 134 LEU B C 1
ATOM 4013 O O . LEU B 1 134 ? -5.797 2.131 -13.836 1 89.25 134 LEU B O 1
ATOM 4017 N N . PHE B 1 135 ? -4.934 0.664 -12.359 1 93.06 135 PHE B N 1
ATOM 4018 C CA . PHE B 1 135 ? -6.219 0.063 -12.016 1 93.06 135 PHE B CA 1
ATOM 4019 C C . PHE B 1 135 ? -6.77 0.666 -10.734 1 93.06 135 PHE B C 1
ATOM 4021 O O . PHE B 1 135 ? -6.016 0.932 -9.789 1 93.06 135 PHE B O 1
ATOM 4028 N N . LYS B 1 136 ? -8.031 0.957 -10.688 1 91.56 136 LYS B N 1
ATOM 4029 C CA . LYS B 1 136 ? -8.75 1.376 -9.484 1 91.56 136 LYS B CA 1
ATOM 4030 C C . LYS B 1 136 ? -9.914 0.437 -9.18 1 91.56 136 LYS B C 1
ATOM 4032 O O . LYS B 1 136 ? -11 0.587 -9.742 1 91.56 136 LYS B O 1
ATOM 4037 N N . ASN B 1 137 ? -9.641 -0.492 -8.305 1 91.44 137 ASN B N 1
ATOM 4038 C CA . ASN B 1 137 ? -10.656 -1.463 -7.906 1 91.44 137 ASN B CA 1
ATOM 4039 C C . ASN B 1 137 ? -11.289 -2.141 -9.117 1 91.44 137 ASN B C 1
ATOM 4041 O O . ASN B 1 137 ? -12.508 -2.238 -9.211 1 91.44 137 ASN B O 1
ATOM 4045 N N . GLU B 1 138 ? -10.539 -2.6 -10.008 1 95 138 GLU B N 1
ATOM 4046 C CA . GLU B 1 138 ? -11.031 -3.236 -11.227 1 95 138 GLU B CA 1
ATOM 4047 C C . GLU B 1 138 ? -10.977 -4.758 -11.117 1 95 138 GLU B C 1
ATOM 4049 O O . GLU B 1 138 ? -10.078 -5.309 -10.477 1 95 138 GLU B O 1
ATOM 4054 N N . VAL B 1 139 ? -11.898 -5.301 -11.727 1 95.44 139 VAL B N 1
ATOM 4055 C CA . VAL B 1 139 ? -11.938 -6.758 -11.75 1 95.44 139 VAL B CA 1
ATOM 4056 C C . VAL B 1 139 ? -10.93 -7.285 -12.766 1 95.44 139 VAL B C 1
ATOM 4058 O O . VAL B 1 139 ? -10.898 -6.832 -13.914 1 95.44 139 VAL B O 1
ATOM 4061 N N . ILE B 1 140 ? -10.086 -8.219 -12.383 1 96.62 140 ILE B N 1
ATOM 4062 C CA . ILE B 1 140 ? -9.062 -8.836 -13.219 1 96.62 140 ILE B CA 1
ATOM 4063 C C . ILE B 1 140 ? -9.609 -10.133 -13.82 1 96.62 140 ILE B C 1
ATOM 4065 O O . ILE B 1 140 ? -10.211 -10.945 -13.117 1 96.62 140 ILE B O 1
ATOM 4069 N N . PRO B 1 141 ? -9.469 -10.328 -15.094 1 96.25 141 PRO B N 1
ATOM 4070 C CA . PRO B 1 141 ? -9.922 -11.578 -15.703 1 96.25 141 PRO B CA 1
ATOM 4071 C C . PRO B 1 141 ? -9.25 -12.812 -15.102 1 96.25 141 PRO B C 1
ATOM 4073 O O . PRO B 1 141 ? -8.039 -12.805 -14.875 1 96.25 141 PRO B O 1
ATOM 4076 N N . VAL B 1 142 ? -9.984 -13.773 -14.828 1 95.69 142 VAL B N 1
ATOM 4077 C CA . VAL B 1 142 ? -9.531 -15.062 -14.305 1 95.69 142 VAL B CA 1
ATOM 4078 C C . VAL B 1 142 ? -10.109 -16.188 -15.148 1 95.69 142 VAL B C 1
ATOM 4080 O O . VAL B 1 142 ? -11.281 -16.156 -15.531 1 95.69 142 VAL B O 1
ATOM 4083 N N . ILE B 1 143 ? -9.273 -17.078 -15.562 1 94.88 143 ILE B N 1
ATOM 4084 C CA . ILE B 1 143 ? -9.781 -18.266 -16.234 1 94.88 143 ILE B CA 1
ATOM 4085 C C . ILE B 1 143 ? -10.289 -19.266 -15.203 1 94.88 143 ILE B C 1
ATOM 4087 O O . ILE B 1 143 ? -9.516 -19.766 -14.383 1 94.88 143 ILE B O 1
ATOM 4091 N N . GLY B 1 144 ? -11.492 -19.469 -15.219 1 86.19 144 GLY B N 1
ATOM 4092 C CA . GLY B 1 144 ? -12.164 -20.281 -14.227 1 86.19 144 GLY B CA 1
ATOM 4093 C C . GLY B 1 144 ? -13.156 -19.5 -13.383 1 86.19 144 GLY B C 1
ATOM 4094 O O . GLY B 1 144 ? -13.117 -18.281 -13.352 1 86.19 144 GLY B O 1
ATOM 4095 N N . ASP B 1 145 ? -14.117 -20.109 -12.742 1 71.94 145 ASP B N 1
ATOM 4096 C CA . ASP B 1 145 ? -15.242 -19.391 -12.141 1 71.94 145 ASP B CA 1
ATOM 4097 C C . ASP B 1 145 ? -15.203 -19.484 -10.617 1 71.94 145 ASP B C 1
ATOM 4099 O O . ASP B 1 145 ? -16.141 -19.047 -9.945 1 71.94 145 ASP B O 1
ATOM 4103 N N . ASN B 1 146 ? -14.164 -19.797 -10.125 1 82.69 146 ASN B N 1
ATOM 4104 C CA . ASN B 1 146 ? -14.258 -20.062 -8.695 1 82.69 146 ASN B CA 1
ATOM 4105 C C . ASN B 1 146 ? -13.711 -18.906 -7.871 1 82.69 146 ASN B C 1
ATOM 4107 O O . ASN B 1 146 ? -13.922 -18.844 -6.66 1 82.69 146 ASN B O 1
ATOM 4111 N N . VAL B 1 147 ? -13.023 -18.047 -8.562 1 89.38 147 VAL B N 1
ATOM 4112 C CA . VAL B 1 147 ? -12.375 -16.984 -7.801 1 89.38 147 VAL B CA 1
ATOM 4113 C C . VAL B 1 147 ? -12.516 -15.656 -8.539 1 89.38 147 VAL B C 1
ATOM 4115 O O . VAL B 1 147 ? -12.609 -15.633 -9.766 1 89.38 147 VAL B O 1
ATOM 4118 N N . SER B 1 148 ? -12.664 -14.633 -7.75 1 93.38 148 SER B N 1
ATOM 4119 C CA . SER B 1 148 ? -12.648 -13.281 -8.305 1 93.38 148 SER B CA 1
ATOM 4120 C C . SER B 1 148 ? -11.5 -12.461 -7.734 1 93.38 148 SER B C 1
ATOM 4122 O O . SER B 1 148 ? -11.195 -12.555 -6.547 1 93.38 148 SER B O 1
ATOM 4124 N N . ILE B 1 149 ? -10.852 -11.742 -8.633 1 95.5 149 ILE B N 1
ATOM 4125 C CA . ILE B 1 149 ? -9.734 -10.891 -8.227 1 95.5 149 ILE B CA 1
ATOM 4126 C C . ILE B 1 149 ? -10.062 -9.43 -8.547 1 95.5 149 ILE B C 1
ATOM 4128 O O . ILE B 1 149 ? -10.484 -9.109 -9.656 1 95.5 149 ILE B O 1
ATOM 4132 N N . THR B 1 150 ? -10 -8.586 -7.605 1 95.5 150 THR B N 1
ATOM 4133 C CA . THR B 1 150 ? -10.062 -7.137 -7.785 1 95.5 150 THR B CA 1
ATOM 4134 C C . THR B 1 150 ? -8.742 -6.484 -7.406 1 95.5 150 THR B C 1
ATOM 4136 O O . THR B 1 150 ? -8.102 -6.879 -6.426 1 95.5 150 THR B O 1
ATOM 4139 N N . TYR B 1 151 ? -8.406 -5.465 -8.234 1 96.19 151 TYR B N 1
ATOM 4140 C CA . TYR B 1 151 ? -7.043 -4.969 -8.086 1 96.19 151 TYR B CA 1
ATOM 4141 C C . TYR B 1 151 ? -6.996 -3.453 -8.227 1 96.19 151 TYR B C 1
ATOM 4143 O O . TYR B 1 151 ? -7.684 -2.881 -9.078 1 96.19 151 TYR B O 1
ATOM 4151 N N . THR B 1 152 ? -6.258 -2.842 -7.293 1 94.94 152 THR B N 1
ATOM 4152 C CA . THR B 1 152 ? -5.887 -1.434 -7.379 1 94.94 152 THR B CA 1
ATOM 4153 C C . THR B 1 152 ? -4.371 -1.275 -7.41 1 94.94 152 THR B C 1
ATOM 4155 O O . THR B 1 152 ? -3.664 -1.853 -6.582 1 94.94 152 THR B O 1
ATOM 4158 N N . GLY B 1 153 ? -3.83 -0.568 -8.297 1 94.56 153 GLY B N 1
ATOM 4159 C CA . GLY B 1 153 ? -2.402 -0.353 -8.461 1 94.56 153 GLY B CA 1
ATOM 4160 C C . GLY B 1 153 ? -1.977 -0.287 -9.914 1 94.56 153 GLY B C 1
ATOM 4161 O O . GLY B 1 153 ? -2.818 -0.324 -10.82 1 94.56 153 GLY B O 1
ATOM 4162 N N . GLU B 1 154 ? -0.717 -0.102 -10.133 1 94.62 154 GLU B N 1
ATOM 4163 C CA . GLU B 1 154 ? -0.181 -0.131 -11.492 1 94.62 154 GLU B CA 1
ATOM 4164 C C . GLU B 1 154 ? -0.244 -1.538 -12.078 1 94.62 154 GLU B C 1
ATOM 4166 O O . GLU B 1 154 ? -0.131 -2.527 -11.352 1 94.62 154 GLU B O 1
ATOM 4171 N N . GLU B 1 155 ? -0.466 -1.581 -13.344 1 95.81 155 GLU B N 1
ATOM 4172 C CA . GLU B 1 155 ? -0.485 -2.867 -14.031 1 95.81 155 GLU B CA 1
ATOM 4173 C C . GLU B 1 155 ? 0.794 -3.656 -13.766 1 95.81 155 GLU B C 1
ATOM 4175 O O . GLU B 1 155 ? 1.897 -3.121 -13.891 1 95.81 155 GLU B O 1
ATOM 4180 N N . LEU B 1 156 ? 0.617 -4.887 -13.367 1 97.12 156 LEU B N 1
ATOM 4181 C CA . LEU B 1 156 ? 1.752 -5.773 -13.141 1 97.12 156 LEU B CA 1
ATOM 4182 C C . LEU B 1 156 ? 1.987 -6.672 -14.352 1 97.12 156 LEU B C 1
ATOM 4184 O O . LEU B 1 156 ? 1.04 -7.047 -15.047 1 97.12 156 LEU B O 1
ATOM 4188 N N . ARG B 1 157 ? 3.18 -6.941 -14.531 1 97.44 157 ARG B N 1
ATOM 4189 C CA . ARG B 1 157 ? 3.555 -7.777 -15.664 1 97.44 157 ARG B CA 1
ATOM 4190 C C . ARG B 1 157 ? 4.414 -8.953 -15.219 1 97.44 157 ARG B C 1
ATOM 4192 O O . ARG B 1 157 ? 4.68 -9.117 -14.023 1 97.44 157 ARG B O 1
ATOM 4199 N N . GLN B 1 158 ? 4.805 -9.75 -16.172 1 96.88 158 GLN B N 1
ATOM 4200 C CA . GLN B 1 158 ? 5.473 -11.008 -15.852 1 96.88 158 GLN B CA 1
ATOM 4201 C C . GLN B 1 158 ? 6.812 -10.758 -15.164 1 96.88 158 GLN B C 1
ATOM 4203 O O . GLN B 1 158 ? 7.242 -11.555 -14.328 1 96.88 158 GLN B O 1
ATOM 4208 N N . ASP B 1 159 ? 7.496 -9.672 -15.484 1 95.31 159 ASP B N 1
ATOM 4209 C CA . ASP B 1 159 ? 8.742 -9.367 -14.789 1 95.31 159 ASP B CA 1
ATOM 4210 C C . ASP B 1 159 ? 8.477 -9.039 -13.32 1 95.31 159 ASP B C 1
ATOM 4212 O O . ASP B 1 159 ? 9.289 -9.367 -12.453 1 95.31 159 ASP B O 1
ATOM 4216 N N . ASP B 1 160 ? 7.395 -8.391 -13.039 1 97.56 160 ASP B N 1
ATOM 4217 C CA . ASP B 1 160 ? 7 -8.164 -11.656 1 97.56 160 ASP B CA 1
ATOM 4218 C C . ASP B 1 160 ? 6.77 -9.484 -10.93 1 97.56 160 ASP B C 1
ATOM 4220 O O . ASP B 1 160 ? 7.121 -9.625 -9.758 1 97.56 160 ASP B O 1
ATOM 4224 N N . GLU B 1 161 ? 6.152 -10.398 -11.625 1 98.06 161 GLU B N 1
ATOM 4225 C CA . GLU B 1 161 ? 5.891 -11.711 -11.031 1 98.06 161 GLU B CA 1
ATOM 4226 C C . GLU B 1 161 ? 7.191 -12.43 -10.695 1 98.06 161 GLU B C 1
ATOM 4228 O O . GLU B 1 161 ? 7.305 -13.055 -9.633 1 98.06 161 GLU B O 1
ATOM 4233 N N . ASP B 1 162 ? 8.141 -12.367 -11.609 1 97.62 162 ASP B N 1
ATOM 4234 C CA . ASP B 1 162 ? 9.445 -12.984 -11.359 1 97.62 162 ASP B CA 1
ATOM 4235 C C . ASP B 1 162 ? 10.055 -12.469 -10.055 1 97.62 162 ASP B C 1
ATOM 4237 O O . ASP B 1 162 ? 10.562 -13.242 -9.25 1 97.62 162 ASP B O 1
ATOM 4241 N N . VAL B 1 163 ? 9.984 -11.188 -9.906 1 98.12 163 VAL B N 1
ATOM 4242 C CA . VAL B 1 163 ? 10.539 -10.57 -8.711 1 98.12 163 VAL B CA 1
ATOM 4243 C C . VAL B 1 163 ? 9.758 -11.031 -7.48 1 98.12 163 VAL B C 1
ATOM 4245 O O . VAL B 1 163 ? 10.352 -11.398 -6.461 1 98.12 163 VAL B O 1
ATOM 4248 N N . TRP B 1 164 ? 8.477 -11.023 -7.566 1 97.94 164 TRP B N 1
ATOM 4249 C CA . TRP B 1 164 ? 7.645 -11.406 -6.43 1 97.94 164 TRP B CA 1
ATOM 4250 C C . TRP B 1 164 ? 7.879 -12.867 -6.051 1 97.94 164 TRP B C 1
ATOM 4252 O O . TRP B 1 164 ? 7.984 -13.195 -4.867 1 97.94 164 TRP B O 1
ATOM 4262 N N . LEU B 1 165 ? 7.949 -13.758 -7.031 1 96.88 165 LEU B N 1
ATOM 4263 C CA . LEU B 1 165 ? 8.211 -15.172 -6.781 1 96.88 165 LEU B CA 1
ATOM 4264 C C . LEU B 1 165 ? 9.539 -15.352 -6.055 1 96.88 165 LEU B C 1
ATOM 4266 O O . LEU B 1 165 ? 9.633 -16.156 -5.121 1 96.88 165 LEU B O 1
ATOM 4270 N N . GLN B 1 166 ? 10.508 -14.633 -6.484 1 95.62 166 GLN B N 1
ATOM 4271 C CA . GLN B 1 166 ? 11.82 -14.711 -5.844 1 95.62 166 GLN B CA 1
ATOM 4272 C C . GLN B 1 166 ? 11.758 -14.203 -4.406 1 95.62 166 GLN B C 1
ATOM 4274 O O . GLN B 1 166 ? 12.414 -14.75 -3.52 1 95.62 166 GLN B O 1
ATOM 4279 N N . LEU B 1 167 ? 11.039 -13.188 -4.191 1 94.69 167 LEU B N 1
ATOM 4280 C CA . LEU B 1 167 ? 10.875 -12.672 -2.838 1 94.69 167 LEU B CA 1
ATOM 4281 C C . LEU B 1 167 ? 10.211 -13.711 -1.939 1 94.69 167 LEU B C 1
ATOM 4283 O O . LEU B 1 167 ? 10.641 -13.914 -0.801 1 94.69 167 LEU B O 1
ATOM 4287 N N . ILE B 1 168 ? 9.148 -14.359 -2.473 1 92.25 168 ILE B N 1
ATOM 4288 C CA . ILE B 1 168 ? 8.453 -15.398 -1.717 1 9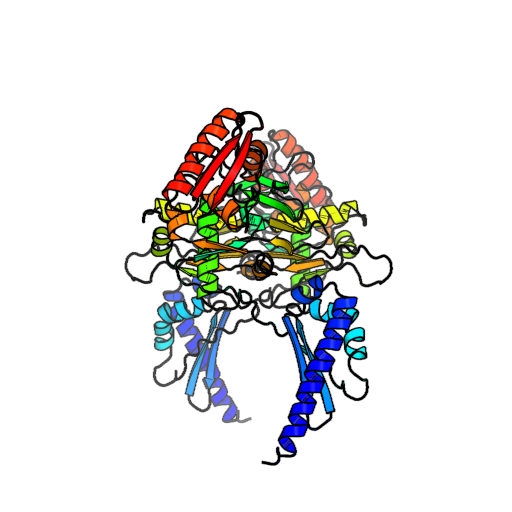2.25 168 ILE B CA 1
ATOM 4289 C C . ILE B 1 168 ? 9.43 -16.531 -1.385 1 92.25 168 ILE B C 1
ATOM 4291 O O . ILE B 1 168 ? 9.445 -17.031 -0.26 1 92.25 168 ILE B O 1
ATOM 4295 N N . PHE B 1 169 ? 10.211 -16.891 -2.33 1 91.75 169 PHE B N 1
ATOM 4296 C CA . PHE B 1 169 ? 11.203 -17.938 -2.125 1 91.75 169 PHE B CA 1
ATOM 4297 C C . PHE B 1 169 ? 12.172 -17.562 -1.011 1 91.75 169 PHE B C 1
ATOM 4299 O O . PHE B 1 169 ? 12.469 -18.375 -0.135 1 91.75 169 PHE B O 1
ATOM 4306 N N . LEU B 1 170 ? 12.68 -16.312 -1.047 1 89.25 170 LEU B N 1
ATOM 4307 C CA . LEU B 1 170 ? 13.594 -15.836 -0.016 1 89.25 170 LEU B CA 1
ATOM 4308 C C . LEU B 1 170 ? 12.914 -15.828 1.351 1 89.25 170 LEU B C 1
ATOM 4310 O O . LEU B 1 170 ? 13.562 -16.094 2.369 1 89.25 170 LEU B O 1
ATOM 4314 N N . CYS B 1 171 ? 11.68 -15.492 1.309 1 86.19 171 CYS B N 1
ATOM 4315 C CA . CYS B 1 171 ? 10.922 -15.516 2.553 1 86.19 171 CYS B CA 1
ATOM 4316 C C . CYS B 1 171 ? 10.867 -16.922 3.127 1 86.19 171 CYS B C 1
ATOM 4318 O O . CYS B 1 171 ? 11.055 -17.125 4.328 1 86.19 171 CYS B O 1
ATOM 4320 N N . ILE B 1 172 ? 10.617 -17.891 2.291 1 79.38 172 ILE B N 1
ATOM 4321 C CA . ILE B 1 172 ? 10.555 -19.281 2.693 1 79.38 172 ILE B CA 1
ATOM 4322 C C . ILE B 1 172 ? 11.914 -19.734 3.236 1 79.38 172 ILE B C 1
ATOM 4324 O O . ILE B 1 172 ? 11.984 -20.422 4.254 1 79.38 172 ILE B O 1
ATOM 4328 N N . LEU B 1 173 ? 12.953 -19.328 2.631 1 77.19 173 LEU B N 1
ATOM 4329 C CA . LEU B 1 173 ? 14.305 -19.719 3.008 1 77.19 173 LEU B CA 1
ATOM 4330 C C . LEU B 1 173 ? 14.68 -19.141 4.371 1 77.19 173 LEU B C 1
ATOM 4332 O O . LEU B 1 173 ? 15.391 -19.797 5.148 1 77.19 173 LEU B O 1
ATOM 4336 N N . SER B 1 174 ? 14.266 -17.938 4.566 1 74 174 SER B N 1
ATOM 4337 C CA . SER B 1 174 ? 14.625 -17.266 5.816 1 74 174 SER B CA 1
ATOM 4338 C C . SER B 1 174 ? 14.031 -18 7.02 1 74 174 SER B C 1
ATOM 4340 O O . SER B 1 174 ? 14.555 -17.906 8.133 1 74 174 SER B O 1
ATOM 4342 N N . ASP B 1 175 ? 13.031 -18.781 6.902 1 62.97 175 ASP B N 1
ATOM 4343 C CA . ASP B 1 175 ? 12.336 -19.547 7.934 1 62.97 175 ASP B CA 1
ATOM 4344 C C . ASP B 1 175 ? 11.867 -18.641 9.07 1 62.97 175 ASP B C 1
ATOM 4346 O O . ASP B 1 175 ? 11.719 -19.094 10.203 1 62.97 175 ASP B O 1
ATOM 4350 N N . LYS B 1 176 ? 11.859 -17.359 8.773 1 63.84 176 LYS B N 1
ATOM 4351 C CA . LYS B 1 176 ? 11.375 -16.422 9.781 1 63.84 176 LYS B CA 1
ATOM 4352 C C . LYS B 1 176 ? 9.867 -16.234 9.672 1 63.84 176 LYS B C 1
ATOM 4354 O O . LYS B 1 176 ? 9.281 -16.438 8.602 1 63.84 176 LYS B O 1
ATOM 4359 N N . ALA B 1 177 ? 9.297 -15.914 10.852 1 59.81 177 ALA B N 1
ATOM 4360 C CA . ALA B 1 177 ? 7.867 -15.602 10.859 1 59.81 177 ALA B CA 1
ATOM 4361 C C . ALA B 1 177 ? 7.602 -14.273 10.148 1 59.81 177 ALA B C 1
ATOM 4363 O O . ALA B 1 177 ? 8.367 -13.312 10.305 1 59.81 177 ALA B O 1
ATOM 4364 N N . ILE B 1 178 ? 6.602 -14.281 9.328 1 64.38 178 ILE B N 1
ATOM 4365 C CA . ILE B 1 178 ? 6.285 -13.094 8.539 1 64.38 178 ILE B CA 1
ATOM 4366 C C . ILE B 1 178 ? 5.824 -11.969 9.469 1 64.38 178 ILE B C 1
ATOM 4368 O O . ILE B 1 178 ? 6.055 -10.789 9.188 1 64.38 178 ILE B O 1
ATOM 4372 N N . ASP B 1 179 ? 5.125 -12.305 10.562 1 57.84 179 ASP B N 1
ATOM 4373 C CA . ASP B 1 179 ? 4.562 -11.289 11.445 1 57.84 179 ASP B CA 1
ATOM 4374 C C . ASP B 1 179 ? 5.656 -10.586 12.25 1 57.84 179 ASP B C 1
ATOM 4376 O O . ASP B 1 179 ? 5.492 -9.43 12.656 1 57.84 179 ASP B O 1
ATOM 4380 N N . ASP B 1 180 ? 6.727 -11.352 12.859 1 48.56 180 ASP B N 1
ATOM 4381 C CA . ASP B 1 180 ? 7.789 -10.797 13.695 1 48.56 180 ASP B CA 1
ATOM 4382 C C . ASP B 1 180 ? 8.852 -10.102 12.836 1 48.56 180 ASP B C 1
ATOM 4384 O O . ASP B 1 180 ? 10.031 -10.094 13.195 1 48.56 180 ASP B O 1
ATOM 4388 N N . SER B 1 181 ? 8.555 -9.445 11.883 1 51.91 181 SER B N 1
ATOM 4389 C CA . SER B 1 181 ? 9.336 -8.68 10.922 1 51.91 181 SER B CA 1
ATOM 4390 C C . SER B 1 181 ? 10.016 -9.594 9.906 1 51.91 181 SER B C 1
ATOM 4392 O O . SER B 1 181 ? 11.078 -10.148 10.18 1 51.91 181 SER B O 1
ATOM 4394 N N . PRO B 1 182 ? 9.445 -10.328 9.266 1 55.72 182 PRO B N 1
ATOM 4395 C CA . PRO B 1 182 ? 10.148 -11.102 8.242 1 55.72 182 PRO B CA 1
ATOM 4396 C C . PRO B 1 182 ? 10.891 -10.219 7.242 1 55.72 182 PRO B C 1
ATOM 4398 O O . PRO B 1 182 ? 10.266 -9.422 6.535 1 55.72 182 PRO B O 1
ATOM 4401 N N . THR B 1 183 ? 12.07 -9.836 7.715 1 63.28 183 THR B N 1
ATOM 4402 C CA . THR B 1 183 ? 12.836 -9.016 6.781 1 63.28 183 THR B CA 1
ATOM 4403 C C . THR B 1 183 ? 13.555 -9.891 5.758 1 63.28 183 THR B C 1
ATOM 4405 O O . THR B 1 183 ? 14.273 -10.82 6.121 1 63.28 183 THR B O 1
ATOM 4408 N N . ILE B 1 184 ? 12.891 -10.031 4.5 1 85.88 184 ILE B N 1
ATOM 4409 C CA . ILE B 1 184 ? 13.648 -10.523 3.357 1 85.88 184 ILE B CA 1
ATOM 4410 C C . ILE B 1 184 ? 14.828 -9.594 3.084 1 85.88 184 ILE B C 1
ATOM 4412 O O . ILE B 1 184 ? 14.648 -8.383 2.936 1 85.88 184 ILE B O 1
ATOM 4416 N N . GLU B 1 185 ? 15.977 -10.242 3.17 1 83.44 185 GLU B N 1
ATOM 4417 C CA . GLU B 1 185 ? 17.172 -9.445 2.902 1 83.44 185 GLU B CA 1
ATOM 4418 C C . GLU B 1 185 ? 17.953 -10.008 1.721 1 83.44 185 GLU B C 1
ATOM 4420 O O . GLU B 1 185 ? 18.109 -11.227 1.591 1 83.44 185 GLU B O 1
ATOM 4425 N N . PHE B 1 186 ? 18.391 -9.125 0.92 1 88.06 186 PHE B N 1
ATOM 4426 C CA . PHE B 1 186 ? 19.156 -9.547 -0.244 1 88.06 186 PHE B CA 1
ATOM 4427 C C . PHE B 1 186 ? 19.984 -8.391 -0.796 1 88.06 186 PHE B C 1
ATOM 4429 O O . PHE B 1 186 ? 19.734 -7.23 -0.46 1 88.06 186 PHE B O 1
ATOM 4436 N N . THR B 1 187 ? 20.953 -8.727 -1.529 1 87.56 187 THR B N 1
ATOM 4437 C CA . THR B 1 187 ? 21.672 -7.719 -2.291 1 87.56 187 THR B CA 1
ATOM 4438 C C . THR B 1 187 ? 21.094 -7.582 -3.697 1 87.56 187 THR B C 1
ATOM 4440 O O . THR B 1 187 ? 20.703 -8.578 -4.312 1 87.56 187 THR B O 1
ATOM 4443 N N . PRO B 1 188 ? 21.016 -6.375 -4.191 1 89.75 188 PRO B N 1
ATOM 4444 C CA . PRO B 1 188 ? 20.484 -6.203 -5.543 1 89.75 188 PRO B CA 1
ATOM 4445 C C . PRO B 1 188 ? 21.281 -6.961 -6.598 1 89.75 188 PRO B C 1
ATOM 4447 O O . PRO B 1 188 ? 20.719 -7.434 -7.586 1 89.75 188 PRO B O 1
ATOM 4450 N N . ARG B 1 189 ? 22.578 -7.074 -6.336 1 87.19 189 ARG B N 1
ATOM 4451 C CA . ARG B 1 189 ? 23.422 -7.816 -7.254 1 87.19 189 ARG B CA 1
ATOM 4452 C C . ARG B 1 189 ? 22.969 -9.266 -7.375 1 87.19 189 ARG B C 1
ATOM 4454 O O . ARG B 1 189 ? 22.766 -9.766 -8.484 1 87.19 189 ARG B O 1
ATOM 4461 N N . TYR B 1 190 ? 22.828 -9.898 -6.297 1 90.56 190 TYR B N 1
ATOM 4462 C CA . TYR B 1 190 ? 22.391 -11.289 -6.266 1 90.56 190 TYR B CA 1
ATOM 4463 C C . TYR B 1 190 ? 21 -11.43 -6.871 1 90.56 190 TYR B C 1
ATOM 4465 O O . TYR B 1 190 ? 20.734 -12.352 -7.652 1 90.56 190 TYR B O 1
ATOM 4473 N N . PHE B 1 191 ? 20.156 -10.57 -6.488 1 94.69 191 PHE B N 1
ATOM 4474 C CA . PHE B 1 191 ? 18.766 -10.633 -6.93 1 94.69 191 PHE B CA 1
ATOM 4475 C C . PHE B 1 191 ? 18.672 -10.523 -8.445 1 94.69 191 PHE B C 1
ATOM 4477 O O . PHE B 1 191 ? 17.969 -11.312 -9.094 1 94.69 191 PHE B O 1
ATOM 4484 N N . CYS B 1 192 ? 19.391 -9.562 -8.969 1 94.31 192 CYS B N 1
ATOM 4485 C CA . CYS B 1 192 ? 19.391 -9.383 -10.414 1 94.31 192 CYS B CA 1
ATOM 4486 C C . CYS B 1 192 ? 19.906 -10.625 -11.125 1 94.31 192 CYS B C 1
ATOM 4488 O O . CYS B 1 192 ? 19.344 -11.055 -12.133 1 94.31 192 CYS B O 1
ATOM 4490 N N . LYS B 1 193 ? 20.906 -11.227 -10.594 1 92.69 193 LYS B N 1
ATOM 4491 C CA . LYS B 1 193 ? 21.469 -12.43 -11.188 1 92.69 193 LYS B CA 1
ATOM 4492 C C . LYS B 1 193 ? 20.453 -13.57 -11.203 1 92.69 193 LYS B C 1
ATOM 4494 O O . LYS B 1 193 ? 20.312 -14.273 -12.211 1 92.69 193 LYS B O 1
ATOM 4499 N N . ILE B 1 194 ? 19.734 -13.695 -10.172 1 93.19 194 ILE B N 1
ATOM 4500 C CA . ILE B 1 194 ? 18.828 -14.828 -10.008 1 93.19 194 ILE B CA 1
ATOM 4501 C C . ILE B 1 194 ? 17.625 -14.656 -10.93 1 93.19 194 ILE B C 1
ATOM 4503 O O . ILE B 1 194 ? 17.062 -15.641 -11.414 1 93.19 194 ILE B O 1
ATOM 4507 N N . VAL B 1 195 ? 17.203 -13.406 -11.203 1 94.75 195 VAL B N 1
ATOM 4508 C CA . VAL B 1 195 ? 16.031 -13.188 -12.055 1 94.75 195 VAL B CA 1
ATOM 4509 C C . VAL B 1 195 ? 16.484 -13 -13.5 1 94.75 195 VAL B C 1
ATOM 4511 O O . VAL B 1 195 ? 15.695 -12.602 -14.359 1 94.75 195 VAL B O 1
ATOM 4514 N N . GLY B 1 196 ? 17.766 -13.133 -13.758 1 93.69 196 GLY B N 1
ATOM 4515 C CA . GLY B 1 196 ? 18.281 -13.148 -15.125 1 93.69 196 GLY B CA 1
ATOM 4516 C C . GLY B 1 196 ? 18.547 -11.766 -15.672 1 93.69 196 GLY B C 1
ATOM 4517 O O . GLY B 1 196 ? 18.516 -11.555 -16.891 1 93.69 196 GLY B O 1
ATOM 4518 N N . TRP B 1 197 ? 18.688 -10.789 -14.805 1 95.12 197 TRP B N 1
ATOM 4519 C CA . TRP B 1 197 ? 19 -9.43 -15.242 1 95.12 197 TRP B CA 1
ATOM 4520 C C . TRP B 1 197 ? 20.5 -9.148 -15.133 1 95.12 197 TRP B C 1
ATOM 4522 O O . TRP B 1 197 ? 21.156 -9.648 -14.219 1 95.12 197 TRP B O 1
ATOM 4532 N N . PRO B 1 198 ? 21.016 -8.312 -16.094 1 94.75 198 PRO B N 1
ATOM 4533 C CA . PRO B 1 198 ? 22.391 -7.867 -15.914 1 94.75 198 PRO B CA 1
ATOM 4534 C C . PRO B 1 198 ? 22.594 -7.031 -14.656 1 94.75 198 PRO B C 1
ATOM 4536 O O . PRO B 1 198 ? 21.641 -6.426 -14.148 1 94.75 198 PRO B O 1
ATOM 4539 N N . VAL B 1 199 ? 23.844 -7.137 -14.188 1 91.75 199 VAL B N 1
ATOM 4540 C CA . VAL B 1 199 ? 24.188 -6.34 -13.016 1 91.75 199 VAL B CA 1
ATOM 4541 C C . VAL B 1 199 ? 24.609 -4.934 -13.453 1 91.75 199 VAL B C 1
ATOM 4543 O O . VAL B 1 199 ? 25.703 -4.738 -13.961 1 91.75 199 VAL B O 1
ATOM 4546 N N . SER B 1 200 ? 23.75 -3.98 -13.297 1 92.62 200 SER B N 1
ATOM 4547 C CA . SER B 1 200 ? 23.984 -2.592 -13.672 1 92.62 200 SER B CA 1
ATOM 4548 C C . SER B 1 200 ? 23.078 -1.646 -12.891 1 92.62 200 SER B C 1
ATOM 4550 O O . SER B 1 200 ? 22.094 -2.078 -12.281 1 92.62 200 SER B O 1
ATOM 4552 N N . GLY B 1 201 ? 23.469 -0.46 -12.93 1 90.19 201 GLY B N 1
ATOM 4553 C CA . GLY B 1 201 ? 22.656 0.544 -12.273 1 90.19 201 GLY B CA 1
ATOM 4554 C C . GLY B 1 201 ? 21.234 0.609 -12.82 1 90.19 201 GLY B C 1
ATOM 4555 O O . GLY B 1 201 ? 20.281 0.843 -12.07 1 90.19 201 GLY B O 1
ATOM 4556 N N . TYR B 1 202 ? 21.172 0.374 -14.055 1 93.25 202 TYR B N 1
ATOM 4557 C CA . TYR B 1 202 ? 19.859 0.387 -14.711 1 93.25 202 TYR B CA 1
ATOM 4558 C C . TYR B 1 202 ? 18.938 -0.67 -14.109 1 93.25 202 TYR B C 1
ATOM 4560 O O . TYR B 1 202 ? 17.781 -0.385 -13.789 1 93.25 202 TYR B O 1
ATOM 4568 N N . TYR B 1 203 ? 19.438 -1.839 -13.969 1 94.5 203 TYR B N 1
ATOM 4569 C CA . TYR B 1 203 ? 18.594 -2.936 -13.508 1 94.5 203 TYR B CA 1
ATOM 4570 C C . TYR B 1 203 ? 18.359 -2.854 -12 1 94.5 203 TYR B C 1
ATOM 4572 O O . TYR B 1 203 ? 17.359 -3.363 -11.492 1 94.5 203 TYR B O 1
ATOM 4580 N N . TYR B 1 204 ? 19.266 -2.201 -11.273 1 92.19 204 TYR B N 1
ATOM 4581 C CA . TYR B 1 204 ? 18.969 -1.917 -9.875 1 92.19 204 TYR B CA 1
ATOM 4582 C C . TYR B 1 204 ? 17.781 -0.971 -9.742 1 92.19 204 TYR B C 1
ATOM 4584 O O . TYR B 1 204 ? 16.906 -1.175 -8.898 1 92.19 204 TYR B O 1
ATOM 4592 N N . THR B 1 205 ? 17.812 -0.001 -10.578 1 93.25 205 THR B N 1
ATOM 4593 C CA . THR B 1 205 ? 16.688 0.943 -10.609 1 93.25 205 THR B CA 1
ATOM 4594 C C . THR B 1 205 ? 15.406 0.251 -11.039 1 93.25 205 THR B C 1
ATOM 4596 O O . THR B 1 205 ? 14.328 0.54 -10.516 1 93.25 205 THR B O 1
ATOM 4599 N N . LYS B 1 206 ? 15.539 -0.631 -12.023 1 95.12 206 LYS B N 1
ATOM 4600 C CA . LYS B 1 206 ? 14.383 -1.404 -12.461 1 95.12 206 LYS B CA 1
ATOM 4601 C C . LYS B 1 206 ? 13.812 -2.236 -11.312 1 95.12 206 LYS B C 1
ATOM 4603 O O . LYS B 1 206 ? 12.594 -2.285 -11.117 1 95.12 206 LYS B O 1
ATOM 4608 N N . LEU B 1 207 ? 14.688 -2.887 -10.617 1 96.19 207 LEU B N 1
ATOM 4609 C CA . LEU B 1 207 ? 14.273 -3.695 -9.477 1 96.19 207 LEU B CA 1
ATOM 4610 C C . LEU B 1 207 ? 13.555 -2.842 -8.438 1 96.19 207 LEU B C 1
ATOM 4612 O O . LEU B 1 207 ? 12.516 -3.244 -7.906 1 96.19 207 LEU B O 1
ATOM 4616 N N . GLU B 1 208 ? 14.07 -1.707 -8.188 1 93.38 208 GLU B N 1
ATOM 4617 C CA . GLU B 1 208 ? 13.453 -0.782 -7.246 1 93.38 208 GLU B CA 1
ATOM 4618 C C . GLU B 1 208 ? 12.055 -0.383 -7.703 1 93.38 208 GLU B C 1
ATOM 4620 O O . GLU B 1 208 ? 11.117 -0.338 -6.898 1 93.38 208 GLU B O 1
ATOM 4625 N N . LYS B 1 209 ? 11.914 -0.091 -8.945 1 94.38 209 LYS B N 1
ATOM 4626 C CA . LYS B 1 209 ? 10.625 0.296 -9.5 1 94.38 209 LYS B CA 1
ATOM 4627 C C . LYS B 1 209 ? 9.609 -0.84 -9.391 1 94.38 209 LYS B C 1
ATOM 4629 O O . LYS B 1 209 ? 8.43 -0.603 -9.133 1 94.38 209 LYS B O 1
ATOM 4634 N N . VAL B 1 210 ? 10.102 -2.041 -9.633 1 96.75 210 VAL B N 1
ATOM 4635 C CA . VAL B 1 210 ? 9.227 -3.203 -9.508 1 96.75 210 VAL B CA 1
ATOM 4636 C C . VAL B 1 210 ? 8.758 -3.348 -8.062 1 96.75 210 VAL B C 1
ATOM 4638 O O . VAL B 1 210 ? 7.574 -3.566 -7.805 1 96.75 210 VAL B O 1
ATOM 4641 N N . ILE B 1 211 ? 9.68 -3.209 -7.152 1 96.12 211 ILE B N 1
ATOM 4642 C CA . ILE B 1 211 ? 9.367 -3.344 -5.734 1 96.12 211 ILE B CA 1
ATOM 4643 C C . ILE B 1 211 ? 8.375 -2.264 -5.32 1 96.12 211 ILE B C 1
ATOM 4645 O O . ILE B 1 211 ? 7.418 -2.537 -4.59 1 96.12 211 ILE B O 1
ATOM 4649 N N . GLU B 1 212 ? 8.578 -1.099 -5.801 1 94.44 212 GLU B N 1
ATOM 4650 C CA . GLU B 1 212 ? 7.66 0 -5.52 1 94.44 212 GLU B CA 1
ATOM 4651 C C . GLU B 1 212 ? 6.262 -0.302 -6.051 1 94.44 212 GLU B C 1
ATOM 4653 O O . GLU B 1 212 ? 5.266 -0.037 -5.375 1 94.44 212 GLU B O 1
ATOM 4658 N N . ARG B 1 213 ? 6.219 -0.789 -7.211 1 95.69 213 ARG B N 1
ATOM 4659 C CA . ARG B 1 213 ? 4.941 -1.131 -7.824 1 95.69 213 ARG B CA 1
ATOM 4660 C C . ARG B 1 213 ? 4.219 -2.211 -7.023 1 95.69 213 ARG B C 1
ATOM 4662 O O . ARG B 1 213 ? 3.004 -2.145 -6.836 1 95.69 213 ARG B O 1
ATOM 4669 N N . LEU B 1 214 ? 4.949 -3.205 -6.598 1 97.25 214 LEU B N 1
ATOM 4670 C CA . LEU B 1 214 ? 4.379 -4.316 -5.844 1 97.25 214 LEU B CA 1
ATOM 4671 C C . LEU B 1 214 ? 3.941 -3.859 -4.453 1 97.25 214 LEU B C 1
ATOM 4673 O O . LEU B 1 214 ? 3.113 -4.512 -3.816 1 97.25 214 LEU B O 1
ATOM 4677 N N . LYS B 1 215 ? 4.512 -2.811 -4.012 1 96.12 215 LYS B N 1
ATOM 4678 C CA . LYS B 1 215 ? 4.18 -2.264 -2.699 1 96.12 215 LYS B CA 1
ATOM 4679 C C . LYS B 1 215 ? 2.873 -1.479 -2.744 1 96.12 215 LYS B C 1
ATOM 4681 O O . LYS B 1 215 ? 2.029 -1.616 -1.855 1 96.12 215 LYS B O 1
ATOM 4686 N N . VAL B 1 216 ? 2.697 -0.678 -3.732 1 95.88 216 VAL B N 1
ATOM 4687 C CA . VAL B 1 216 ? 1.52 0.177 -3.838 1 95.88 216 VAL B CA 1
ATOM 4688 C C . VAL B 1 216 ? 0.402 -0.57 -4.562 1 95.88 216 VAL B C 1
ATOM 4690 O O . VAL B 1 216 ? 0.07 -0.248 -5.703 1 95.88 216 VAL B O 1
ATOM 4693 N N . THR B 1 217 ? -0.137 -1.527 -3.855 1 96.38 217 THR B N 1
ATOM 4694 C CA . THR B 1 217 ? -1.177 -2.367 -4.441 1 96.38 217 THR B CA 1
ATOM 4695 C C . THR B 1 217 ? -2.285 -2.639 -3.426 1 96.38 217 THR B C 1
ATOM 4697 O O . THR B 1 217 ? -2.057 -2.574 -2.217 1 96.38 217 THR B O 1
ATOM 4700 N N . GLY B 1 218 ? -3.449 -2.793 -3.857 1 95.75 218 GLY B N 1
ATOM 4701 C CA . GLY B 1 218 ? -4.586 -3.354 -3.148 1 95.75 218 GLY B CA 1
ATOM 4702 C C . GLY B 1 218 ? -5.223 -4.527 -3.871 1 95.75 218 GLY B C 1
ATOM 4703 O O . GLY B 1 218 ? -5.879 -4.348 -4.898 1 95.75 218 GLY B O 1
ATOM 4704 N N . LEU B 1 219 ? -4.977 -5.715 -3.314 1 96.31 219 LEU B N 1
ATOM 4705 C CA . LEU B 1 219 ? -5.434 -6.949 -3.951 1 96.31 219 LEU B CA 1
ATOM 4706 C C . LEU B 1 219 ? -6.543 -7.602 -3.139 1 96.31 219 LEU B C 1
ATOM 4708 O O . LEU B 1 219 ? -6.406 -7.781 -1.926 1 96.31 219 LEU B O 1
ATOM 4712 N N . LYS B 1 220 ? -7.602 -7.844 -3.783 1 93.69 220 LYS B N 1
ATOM 4713 C CA . LYS B 1 220 ? -8.688 -8.617 -3.184 1 93.69 220 LYS B CA 1
ATOM 4714 C C . LYS B 1 220 ? -8.938 -9.906 -3.959 1 93.69 220 LYS B C 1
ATOM 4716 O O . LYS B 1 220 ? -9.117 -9.883 -5.18 1 93.69 220 LYS B O 1
ATOM 4721 N N . VAL B 1 221 ? -8.844 -11.008 -3.314 1 92.69 221 VAL B N 1
ATOM 4722 C CA . VAL B 1 221 ? -9.148 -12.32 -3.885 1 92.69 221 VAL B CA 1
ATOM 4723 C C . VAL B 1 221 ? -10.305 -12.953 -3.123 1 92.69 221 VAL B C 1
ATOM 4725 O O . VAL B 1 221 ? -10.227 -13.164 -1.91 1 92.69 221 VAL B O 1
ATOM 4728 N N . SER B 1 222 ? -11.344 -13.195 -3.85 1 88.5 222 SER B N 1
ATOM 4729 C CA . SER B 1 222 ? -12.531 -13.758 -3.217 1 88.5 222 SER B CA 1
ATOM 4730 C C . SER B 1 222 ? -12.953 -15.062 -3.893 1 88.5 222 SER B C 1
ATOM 4732 O O . SER B 1 222 ? -12.859 -15.195 -5.113 1 88.5 222 SER B O 1
ATOM 4734 N N . ALA B 1 223 ? -13.344 -15.953 -3.004 1 80.69 223 ALA B N 1
ATOM 4735 C CA . ALA B 1 223 ? -13.969 -17.156 -3.551 1 80.69 223 ALA B CA 1
ATOM 4736 C C . ALA B 1 223 ? -15.414 -16.891 -3.963 1 80.69 223 ALA B C 1
ATOM 4738 O O . ALA B 1 223 ? -16.125 -16.109 -3.311 1 80.69 223 ALA B O 1
ATOM 4739 N N . ARG B 1 224 ? -15.781 -17.359 -5.02 1 72.69 224 ARG B N 1
ATOM 4740 C CA . ARG B 1 224 ? -17.141 -17.125 -5.5 1 72.69 224 ARG B CA 1
ATOM 4741 C C . ARG B 1 224 ? -18.156 -17.625 -4.484 1 72.69 224 ARG B C 1
ATOM 4743 O O . ARG B 1 224 ? -19.234 -17.047 -4.348 1 72.69 224 ARG B O 1
ATOM 4750 N N . ASN B 1 225 ? -17.906 -18.703 -3.857 1 63.03 225 ASN B N 1
ATOM 4751 C CA . ASN B 1 225 ? -18.859 -19.234 -2.908 1 63.03 225 ASN B CA 1
ATOM 4752 C C . ASN B 1 225 ? -18.812 -18.516 -1.568 1 63.03 225 ASN B C 1
ATOM 4754 O O . ASN B 1 225 ? -19.453 -18.922 -0.605 1 63.03 225 ASN B O 1
ATOM 4758 N N . GLY B 1 226 ? -17.984 -17.594 -1.569 1 63.41 226 GLY B N 1
ATOM 4759 C CA . GLY B 1 226 ? -18.062 -16.734 -0.402 1 63.41 226 GLY B CA 1
ATOM 4760 C C . GLY B 1 226 ? -16.75 -16.672 0.368 1 63.41 226 GLY B C 1
ATOM 4761 O O . GLY B 1 226 ? -15.93 -17.594 0.286 1 63.41 226 GLY B O 1
ATOM 4762 N N . GLY B 1 227 ? -16.344 -15.539 0.883 1 66.25 227 GLY B N 1
ATOM 4763 C CA . GLY B 1 227 ? -15.219 -15.25 1.759 1 66.25 227 GLY B CA 1
ATOM 4764 C C . GLY B 1 227 ? -14.008 -14.703 1.02 1 66.25 227 GLY B C 1
ATOM 4765 O O . GLY B 1 227 ? -13.711 -15.141 -0.097 1 66.25 227 GLY B O 1
ATOM 4766 N N . ASP B 1 228 ? -13.508 -13.703 1.488 1 70.19 228 ASP B N 1
ATOM 4767 C CA . ASP B 1 228 ? -12.297 -13.117 0.933 1 70.19 228 ASP B CA 1
ATOM 4768 C C . ASP B 1 228 ? -11.047 -13.836 1.446 1 70.19 228 ASP B C 1
ATOM 4770 O O . ASP B 1 228 ? -10.883 -14.016 2.654 1 70.19 228 ASP B O 1
ATOM 4774 N N . LYS B 1 229 ? -10.359 -14.531 0.479 1 73.5 229 LYS B N 1
ATOM 4775 C CA . LYS B 1 229 ? -9.055 -15.039 0.873 1 73.5 229 LYS B CA 1
ATOM 4776 C C . LYS B 1 229 ? -8.164 -13.914 1.406 1 73.5 229 LYS B C 1
ATOM 4778 O O . LYS B 1 229 ? -7.547 -14.055 2.463 1 73.5 229 LYS B O 1
ATOM 4783 N N . VAL B 1 230 ? -8.086 -12.859 0.664 1 81.06 230 VAL B N 1
ATOM 4784 C CA . VAL B 1 230 ? -7.406 -11.633 1.083 1 81.06 230 VAL B CA 1
ATOM 4785 C C . VAL B 1 230 ? -8.25 -10.422 0.69 1 81.06 230 VAL B C 1
ATOM 4787 O O . VAL B 1 230 ? -8.945 -10.445 -0.326 1 81.06 230 VAL B O 1
ATOM 4790 N N . SER B 1 231 ? -8.141 -9.445 1.638 1 82.44 231 SER B N 1
ATOM 4791 C CA . SER B 1 231 ? -8.898 -8.211 1.43 1 82.44 231 SER B CA 1
ATOM 4792 C C . SER B 1 231 ? -7.973 -7.004 1.379 1 82.44 231 SER B C 1
ATOM 4794 O O . SER B 1 231 ? -7.34 -6.656 2.377 1 82.44 231 SER B O 1
ATOM 4796 N N . ASN B 1 232 ? -7.625 -6.484 0.223 1 87.62 232 ASN B N 1
ATOM 4797 C CA . ASN B 1 232 ? -6.828 -5.289 -0.022 1 87.62 232 ASN B CA 1
ATOM 4798 C C . ASN B 1 232 ? -5.367 -5.496 0.374 1 87.62 232 ASN B C 1
ATOM 4800 O O . ASN B 1 232 ? -4.816 -4.723 1.155 1 87.62 232 ASN B O 1
ATOM 4804 N N . LEU B 1 233 ? -4.777 -6.48 -0.044 1 91.31 233 LEU B N 1
ATOM 4805 C CA . LEU B 1 233 ? -3.418 -6.902 0.276 1 91.31 233 LEU B CA 1
ATOM 4806 C C . LEU B 1 233 ? -2.402 -6.164 -0.592 1 91.31 233 LEU B C 1
ATOM 4808 O O . LEU B 1 233 ? -2.578 -6.062 -1.809 1 91.31 233 LEU B O 1
ATOM 4812 N N . SER B 1 234 ? -1.421 -5.578 0.1 1 94.06 234 SER B N 1
ATOM 4813 C CA . SER B 1 234 ? -0.228 -5.188 -0.645 1 94.06 234 SER B CA 1
ATOM 4814 C C . SER B 1 234 ? 0.701 -6.379 -0.862 1 94.06 234 SER B C 1
ATOM 4816 O O . SER B 1 234 ? 0.998 -7.121 0.076 1 94.06 234 SER B O 1
ATOM 4818 N N . LEU B 1 235 ? 1.12 -6.574 -2.062 1 95.88 235 LEU B N 1
ATOM 4819 C CA . LEU B 1 235 ? 1.985 -7.711 -2.354 1 95.88 235 LEU B CA 1
ATOM 4820 C C . LEU B 1 235 ? 3.328 -7.57 -1.647 1 95.88 235 LEU B C 1
ATOM 4822 O O . LEU B 1 235 ? 3.998 -8.57 -1.371 1 95.88 235 LEU B O 1
ATOM 4826 N N . ILE B 1 236 ? 3.74 -6.336 -1.448 1 94.75 236 ILE B N 1
ATOM 4827 C CA . ILE B 1 236 ? 4.852 -5.988 -0.569 1 94.75 236 ILE B CA 1
ATOM 4828 C C . ILE B 1 236 ? 4.387 -4.969 0.471 1 94.75 236 ILE B C 1
ATOM 4830 O O . ILE B 1 236 ? 3.762 -3.963 0.127 1 94.75 236 ILE B O 1
ATOM 4834 N N . ARG B 1 237 ? 4.586 -5.246 1.667 1 91.56 237 ARG B N 1
ATOM 4835 C CA . ARG B 1 237 ? 4.145 -4.34 2.721 1 91.56 237 ARG B CA 1
ATOM 4836 C C . ARG B 1 237 ? 4.996 -3.078 2.756 1 91.56 237 ARG B C 1
ATOM 4838 O O . ARG B 1 237 ? 4.473 -1.964 2.713 1 91.56 237 ARG B O 1
ATOM 4845 N N . LYS B 1 238 ? 6.254 -3.264 2.857 1 90.31 238 LYS B N 1
ATOM 4846 C CA . LYS B 1 238 ? 7.207 -2.16 2.906 1 90.31 238 LYS B CA 1
ATOM 4847 C C . LYS B 1 238 ? 8.602 -2.621 2.494 1 90.31 238 LYS B C 1
ATOM 4849 O O . LYS B 1 238 ? 8.859 -3.822 2.387 1 90.31 238 LYS B O 1
ATOM 4854 N N . TYR B 1 239 ? 9.422 -1.715 2.143 1 90.19 239 TYR B N 1
ATOM 4855 C CA . TYR B 1 239 ? 10.797 -2.029 1.758 1 90.19 239 TYR B CA 1
ATOM 4856 C C . TYR B 1 239 ? 11.75 -0.932 2.203 1 90.19 239 TYR B C 1
ATOM 4858 O O . TYR B 1 239 ? 11.328 0.19 2.492 1 90.19 239 TYR B O 1
ATOM 4866 N N . TYR B 1 240 ? 12.984 -1.301 2.361 1 83.94 240 TYR B N 1
ATOM 4867 C CA . TYR B 1 240 ? 14.062 -0.377 2.693 1 83.94 240 TYR B CA 1
ATOM 4868 C C . TYR B 1 240 ? 15.273 -0.61 1.797 1 83.94 240 TYR B C 1
ATOM 4870 O O . TYR B 1 240 ? 15.812 -1.718 1.748 1 83.94 240 TYR B O 1
ATOM 4878 N N . ILE B 1 241 ? 15.562 0.409 1.01 1 82.69 241 ILE B N 1
ATOM 4879 C CA . ILE B 1 241 ? 16.703 0.361 0.103 1 82.69 241 ILE B CA 1
ATOM 4880 C C . ILE B 1 241 ? 17.828 1.23 0.649 1 82.69 241 ILE B C 1
ATOM 4882 O O . ILE B 1 241 ? 17.656 2.436 0.846 1 82.69 241 ILE B O 1
ATOM 4886 N N . ARG B 1 242 ? 18.938 0.67 0.974 1 68.12 242 ARG B N 1
ATOM 4887 C CA . ARG B 1 242 ? 20.109 1.42 1.422 1 68.12 242 ARG B CA 1
ATOM 4888 C C . ARG B 1 242 ? 20.938 1.91 0.236 1 68.12 242 ARG B C 1
ATOM 4890 O O . ARG B 1 242 ? 21.422 1.106 -0.559 1 68.12 242 ARG B O 1
ATOM 4897 N N . LYS B 1 243 ? 20.75 3.244 -0.135 1 60.62 243 LYS B N 1
ATOM 4898 C CA . LYS B 1 243 ? 21.547 3.77 -1.242 1 60.62 243 LYS B CA 1
ATOM 4899 C C . LYS B 1 243 ? 22.938 4.191 -0.769 1 60.62 243 LYS B C 1
ATOM 4901 O O . LYS B 1 243 ? 23.094 4.723 0.333 1 60.62 243 LYS B O 1
ATOM 4906 N N . GLY B 1 244 ? 23.969 3.387 -0.67 1 49.47 244 GLY B N 1
ATOM 4907 C CA . GLY B 1 244 ? 25.344 3.65 -0.264 1 49.47 244 GLY B CA 1
ATOM 4908 C C . GLY B 1 244 ? 25.906 4.93 -0.854 1 49.47 244 GLY B C 1
ATOM 4909 O O . GLY B 1 244 ? 25.984 5.074 -2.076 1 49.47 244 GLY B O 1
ATOM 4910 N N . ALA B 1 245 ? 25.625 6.203 -0.661 1 41.72 245 ALA B N 1
ATOM 4911 C CA . ALA B 1 245 ? 26.719 7.066 -1.119 1 41.72 245 ALA B CA 1
ATOM 4912 C C . ALA B 1 245 ? 28.078 6.387 -0.944 1 41.72 245 ALA B C 1
ATOM 4914 O O . ALA B 1 245 ? 29.016 6.66 -1.692 1 41.72 245 ALA B O 1
ATOM 4915 N N . GLU B 1 246 ? 28.609 6.297 0.348 1 36.56 246 GLU B N 1
ATOM 4916 C CA . GLU B 1 246 ? 30.047 6.242 0.604 1 36.56 246 GLU B CA 1
ATOM 4917 C C . GLU B 1 246 ? 30.656 4.969 0.034 1 36.56 246 GLU B C 1
ATOM 4919 O O . GLU B 1 246 ? 30.062 3.893 0.121 1 36.56 246 GLU B O 1
ATOM 4924 N N . GLU B 1 247 ? 31.672 5.051 -0.839 1 36.09 247 GLU B N 1
ATOM 4925 C CA . GLU B 1 247 ? 32.781 4.27 -1.407 1 36.09 247 GLU B CA 1
ATOM 4926 C C . GLU B 1 247 ? 33.094 3.049 -0.545 1 36.09 247 GLU B C 1
ATOM 4928 O O . GLU B 1 247 ? 33.438 1.992 -1.065 1 36.09 247 GLU B O 1
ATOM 4933 N N . ASP B 1 248 ? 33.75 3.287 0.636 1 35.12 248 ASP B N 1
ATOM 4934 C CA . ASP B 1 248 ? 34.781 2.436 1.232 1 35.12 248 ASP B CA 1
ATOM 4935 C C . ASP B 1 248 ? 34.156 1.196 1.874 1 35.12 248 ASP B C 1
ATOM 4937 O O . ASP B 1 248 ? 34.875 0.264 2.254 1 35.12 248 ASP B O 1
ATOM 4941 N N . SER B 1 249 ? 33.25 1.313 2.879 1 36.66 249 SER B N 1
ATOM 4942 C CA . SER B 1 249 ? 33.156 0.063 3.623 1 36.66 249 SER B CA 1
ATOM 4943 C C . SER B 1 249 ? 32.312 -0.968 2.871 1 36.66 249 SER B C 1
ATOM 4945 O O . SER B 1 249 ? 31.359 -0.615 2.18 1 36.66 249 SER B O 1
ATOM 4947 N N . VAL B 1 250 ? 32.719 -2.023 2.559 1 36.44 250 VAL B N 1
ATOM 4948 C CA . VAL B 1 250 ? 32.281 -3.305 2.023 1 36.44 250 VAL B CA 1
ATOM 4949 C C . VAL B 1 250 ? 30.828 -3.57 2.451 1 36.44 250 VAL B C 1
ATOM 4951 O O . VAL B 1 250 ? 30.312 -4.668 2.248 1 36.44 250 VAL B O 1
ATOM 4954 N N . ARG B 1 251 ? 30.375 -2.885 3.523 1 41.62 251 ARG B N 1
ATOM 4955 C CA . ARG B 1 251 ? 29.078 -3.342 4.031 1 41.62 251 ARG B CA 1
ATOM 4956 C C . ARG B 1 251 ? 28.016 -3.273 2.947 1 41.62 251 ARG B C 1
ATOM 4958 O O . ARG B 1 251 ? 27.75 -2.205 2.391 1 41.62 251 ARG B O 1
ATOM 4965 N N . LEU B 1 252 ? 27.828 -4.332 2.293 1 48.59 252 LEU B N 1
ATOM 4966 C CA . LEU B 1 252 ? 27 -4.77 1.166 1 48.59 252 LEU B CA 1
ATOM 4967 C C . LEU B 1 252 ? 25.641 -4.094 1.193 1 48.59 252 LEU B C 1
ATOM 4969 O O . LEU B 1 252 ? 24.984 -4.035 2.24 1 48.59 252 LEU B O 1
ATOM 4973 N N . LYS B 1 253 ? 25.234 -3.148 0.321 1 63.62 253 LYS B N 1
ATOM 4974 C CA . LYS B 1 253 ? 24 -2.494 -0.094 1 63.62 253 LYS B CA 1
ATOM 4975 C C . LYS B 1 253 ? 22.812 -3.459 -0.031 1 63.62 253 LYS B C 1
ATOM 4977 O O . LYS B 1 253 ? 22.453 -4.07 -1.038 1 63.62 253 LYS B O 1
ATOM 4982 N N . THR B 1 254 ? 22.438 -3.904 1.15 1 78.31 254 THR B N 1
ATOM 4983 C CA . THR B 1 254 ? 21.359 -4.883 1.322 1 78.31 254 THR B CA 1
ATOM 4984 C C . THR B 1 254 ? 20 -4.195 1.321 1 78.31 254 THR B C 1
ATOM 4986 O O . THR B 1 254 ? 19.828 -3.133 1.922 1 78.31 254 THR B O 1
ATOM 4989 N N . TRP B 1 255 ? 19.156 -4.707 0.501 1 88.38 255 TRP B N 1
ATOM 4990 C CA . TRP B 1 255 ? 17.75 -4.297 0.449 1 88.38 255 TRP B CA 1
ATOM 4991 C C . TRP B 1 255 ? 16.891 -5.172 1.354 1 88.38 255 TRP B C 1
ATOM 4993 O O . TRP B 1 255 ? 17.172 -6.363 1.524 1 88.38 255 TRP B O 1
ATOM 5003 N N . GLN B 1 256 ? 15.984 -4.562 2.047 1 87.69 256 GLN B N 1
ATOM 5004 C CA . GLN B 1 256 ? 15.062 -5.293 2.908 1 87.69 256 GLN B CA 1
ATOM 5005 C C . GLN B 1 256 ? 13.617 -5.145 2.43 1 87.69 256 GLN B C 1
ATOM 5007 O O . GLN B 1 256 ? 13.211 -4.062 2.002 1 87.69 256 GLN B O 1
ATOM 5012 N N . VAL B 1 257 ? 12.906 -6.227 2.461 1 91.06 257 VAL B N 1
ATOM 5013 C CA . VAL B 1 257 ? 11.5 -6.238 2.061 1 91.06 257 VAL B CA 1
ATOM 5014 C C . VAL B 1 257 ? 10.664 -6.945 3.125 1 91.06 257 VAL B C 1
ATOM 5016 O O . VAL B 1 257 ? 11.086 -7.969 3.676 1 91.06 257 VAL B O 1
ATOM 5019 N N . TRP B 1 258 ? 9.531 -6.371 3.516 1 88.62 258 TRP B N 1
ATOM 5020 C CA . TRP B 1 258 ? 8.555 -6.977 4.418 1 88.62 258 TRP B CA 1
ATOM 5021 C C . TRP B 1 258 ? 7.301 -7.395 3.658 1 88.62 258 TRP B C 1
ATOM 5023 O O . TRP B 1 258 ? 6.855 -6.699 2.744 1 88.62 258 TRP B O 1
ATOM 5033 N N . LEU B 1 259 ? 6.793 -8.5 4.016 1 89.44 259 LEU B N 1
ATOM 5034 C CA . LEU B 1 259 ? 5.527 -8.977 3.469 1 89.44 259 LEU B CA 1
ATOM 5035 C C . LEU B 1 259 ? 4.438 -8.969 4.535 1 89.44 259 LEU B C 1
ATOM 5037 O O . LEU B 1 259 ? 4.734 -8.992 5.734 1 89.44 259 LEU B O 1
ATOM 5041 N N . GLU B 1 260 ? 3.252 -8.844 4.055 1 84.44 260 GLU B N 1
ATOM 5042 C CA . GLU B 1 260 ? 2.129 -9.008 4.973 1 84.44 260 GLU B CA 1
ATOM 5043 C C . GLU B 1 260 ? 1.903 -10.477 5.316 1 84.44 260 GLU B C 1
ATOM 5045 O O . GLU B 1 260 ? 1.985 -11.344 4.441 1 84.44 260 GLU B O 1
ATOM 5050 N N . PRO B 1 261 ? 1.581 -10.75 6.523 1 79 261 PRO B N 1
ATOM 5051 C CA . PRO B 1 261 ? 1.34 -12.148 6.91 1 79 261 PRO B CA 1
ATOM 5052 C C . PRO B 1 261 ? 0.18 -12.781 6.141 1 79 261 PRO B C 1
ATOM 5054 O O . PRO B 1 261 ? 0.154 -13.992 5.949 1 79 261 PRO B O 1
ATOM 5057 N N . GLU B 1 262 ? -0.709 -11.977 5.703 1 82.69 262 GLU B N 1
ATOM 5058 C CA . GLU B 1 262 ? -1.896 -12.453 5 1 82.69 262 GLU B CA 1
ATOM 5059 C C . GLU B 1 262 ? -1.525 -13.125 3.68 1 82.69 262 GLU B C 1
ATOM 5061 O O . GLU B 1 262 ? -2.342 -13.828 3.084 1 82.69 262 GLU B O 1
ATOM 5066 N N . ILE B 1 263 ? -0.304 -12.969 3.275 1 86.5 263 ILE B N 1
ATOM 5067 C CA . ILE B 1 263 ? 0.143 -13.547 2.014 1 86.5 263 ILE B CA 1
ATOM 5068 C C . ILE B 1 263 ? 0.023 -15.07 2.074 1 86.5 263 ILE B C 1
ATOM 5070 O O . ILE B 1 263 ? -0.199 -15.719 1.051 1 86.5 263 ILE B O 1
ATOM 5074 N N . VAL B 1 264 ? 0.115 -15.617 3.264 1 77.81 264 VAL B N 1
ATOM 5075 C CA . VAL B 1 264 ? 0.073 -17.062 3.451 1 77.81 264 VAL B CA 1
ATOM 5076 C C . VAL B 1 264 ? -1.275 -17.609 2.982 1 77.81 264 VAL B C 1
ATOM 5078 O O . VAL B 1 264 ? -1.362 -18.734 2.5 1 77.81 264 VAL B O 1
ATOM 5081 N N . ARG B 1 265 ? -2.27 -16.766 3.08 1 81.38 265 ARG B N 1
ATOM 5082 C CA . ARG B 1 265 ? -3.619 -17.172 2.717 1 81.38 265 ARG B CA 1
ATOM 5083 C C . ARG B 1 265 ? -3.729 -17.422 1.217 1 81.38 265 ARG B C 1
ATOM 5085 O O . ARG B 1 265 ? -4.578 -18.203 0.774 1 81.38 265 ARG B O 1
ATOM 5092 N N . LEU B 1 266 ? -2.875 -16.812 0.478 1 87.25 266 LEU B N 1
ATOM 5093 C CA . LEU B 1 266 ? -2.863 -17.016 -0.966 1 87.25 266 LEU B CA 1
ATOM 5094 C C . LEU B 1 266 ? -2.418 -18.438 -1.306 1 87.25 266 LEU B C 1
ATOM 5096 O O . LEU B 1 266 ? -2.75 -18.953 -2.373 1 87.25 266 LEU B O 1
ATOM 5100 N N . PHE B 1 267 ? -1.685 -19.047 -0.39 1 83.19 267 PHE B N 1
ATOM 5101 C CA . PHE B 1 267 ? -1.128 -20.375 -0.625 1 83.19 267 PHE B CA 1
ATOM 5102 C C . PHE B 1 267 ? -1.9 -21.438 0.155 1 83.19 267 PHE B C 1
ATOM 5104 O O . PHE B 1 267 ? -1.534 -22.609 0.144 1 83.19 267 PHE B O 1
ATOM 5111 N N . ALA B 1 268 ? -2.902 -21 0.778 1 73 268 ALA B N 1
ATOM 5112 C CA . ALA B 1 268 ? -3.646 -21.891 1.662 1 73 268 ALA B CA 1
ATOM 5113 C C . ALA B 1 268 ? -4.352 -22.984 0.867 1 73 268 ALA B C 1
ATOM 5115 O O . ALA B 1 268 ? -4.625 -22.828 -0.325 1 73 268 ALA B O 1
ATOM 5116 N N . ARG B 1 269 ? -4.559 -24.094 1.463 1 69.88 269 ARG B N 1
ATOM 5117 C CA . ARG B 1 269 ? -5.309 -25.234 0.935 1 69.88 269 ARG B CA 1
ATOM 5118 C C . ARG B 1 269 ? -4.664 -25.781 -0.337 1 69.88 269 ARG B C 1
ATOM 5120 O O . ARG B 1 269 ? -5.359 -26.125 -1.295 1 69.88 269 ARG B O 1
ATOM 5127 N N . ASN B 1 270 ? -3.441 -25.688 -0.365 1 70.19 270 ASN B N 1
ATOM 5128 C CA . ASN B 1 270 ? -2.662 -26.203 -1.482 1 70.19 270 ASN B CA 1
ATOM 5129 C C . ASN B 1 270 ? -3.088 -25.578 -2.807 1 70.19 270 ASN B C 1
ATOM 5131 O O . ASN B 1 270 ? -3.127 -26.25 -3.836 1 70.19 270 ASN B O 1
ATOM 5135 N N . SER B 1 271 ? -3.469 -24.375 -2.658 1 81.19 271 SER B N 1
ATOM 5136 C CA . SER B 1 271 ? -3.871 -23.641 -3.85 1 81.19 271 SER B CA 1
ATOM 5137 C C . SER B 1 271 ? -2.682 -22.922 -4.48 1 81.19 271 SER B C 1
ATOM 5139 O O . SER B 1 271 ? -2.729 -21.703 -4.703 1 81.19 271 SER B O 1
ATOM 5141 N N . TYR B 1 272 ? -1.592 -23.703 -4.652 1 89.75 272 TYR B N 1
ATOM 5142 C CA . TYR B 1 272 ? -0.412 -23.125 -5.285 1 89.75 272 TYR B CA 1
ATOM 5143 C C . TYR B 1 272 ? 0.225 -24.109 -6.258 1 89.75 272 TYR B C 1
ATOM 5145 O O . TYR B 1 272 ? -0.094 -25.297 -6.242 1 89.75 272 TYR B O 1
ATOM 5153 N N . THR B 1 273 ? 0.973 -23.609 -7.105 1 93.5 273 THR B N 1
ATOM 5154 C CA . THR B 1 273 ? 1.733 -24.344 -8.102 1 93.5 273 THR B CA 1
ATOM 5155 C C . THR B 1 273 ? 3.232 -24.156 -7.902 1 93.5 273 THR B C 1
ATOM 5157 O O . THR B 1 273 ? 3.678 -23.047 -7.578 1 93.5 273 THR B O 1
ATOM 5160 N N . THR B 1 274 ? 3.977 -25.25 -8.016 1 92.75 274 THR B N 1
ATOM 5161 C CA . THR B 1 274 ? 5.43 -25.172 -7.922 1 92.75 274 THR B CA 1
ATOM 5162 C C . THR B 1 274 ? 6.059 -25.125 -9.312 1 92.75 274 THR B C 1
ATOM 5164 O O . THR B 1 274 ? 5.879 -26.047 -10.117 1 92.75 274 THR B O 1
ATOM 5167 N N . LEU B 1 275 ? 6.723 -24.078 -9.586 1 95.88 275 LEU B N 1
ATOM 5168 C CA . LEU B 1 275 ? 7.336 -23.859 -10.891 1 95.88 275 LEU B CA 1
ATOM 5169 C C . LEU B 1 275 ? 8.828 -24.156 -10.844 1 95.88 275 LEU B C 1
ATOM 5171 O O . LEU B 1 275 ? 9.5 -23.812 -9.867 1 95.88 275 LEU B O 1
ATOM 5175 N N . GLU B 1 276 ? 9.305 -24.828 -11.836 1 94.25 276 GLU B N 1
ATOM 5176 C CA . GLU B 1 276 ? 10.75 -24.938 -12.008 1 94.25 276 GLU B CA 1
ATOM 5177 C C . GLU B 1 276 ? 11.359 -23.625 -12.461 1 94.25 276 GLU B C 1
ATOM 5179 O O . GLU B 1 276 ? 11.055 -23.141 -13.555 1 94.25 276 GLU B O 1
ATOM 5184 N N . TRP B 1 277 ? 12.281 -23.109 -11.672 1 95.81 277 TRP B N 1
ATOM 5185 C CA . TRP B 1 277 ? 12.766 -21.734 -11.828 1 95.81 277 TRP B CA 1
ATOM 5186 C C . TRP B 1 277 ? 13.594 -21.594 -13.102 1 95.81 277 TRP B C 1
ATOM 5188 O O . TRP B 1 277 ? 13.367 -20.672 -13.898 1 95.81 277 TRP B O 1
ATOM 5198 N N . ASP B 1 278 ? 14.516 -22.516 -13.336 1 94.81 278 ASP B N 1
ATOM 5199 C CA . ASP B 1 278 ? 15.383 -22.438 -14.5 1 94.81 278 ASP B CA 1
ATOM 5200 C C . ASP B 1 278 ? 14.578 -22.516 -15.797 1 94.81 278 ASP B C 1
ATOM 5202 O O . ASP B 1 278 ? 14.867 -21.812 -16.766 1 94.81 278 ASP B O 1
ATOM 5206 N N . MET B 1 279 ? 13.648 -23.391 -15.805 1 95.94 279 MET B N 1
ATOM 5207 C CA . MET B 1 279 ? 12.789 -23.5 -16.984 1 95.94 279 MET B CA 1
ATOM 5208 C C . MET B 1 279 ? 12.039 -22.188 -17.234 1 95.94 279 MET B C 1
ATOM 5210 O O . MET B 1 279 ? 12.047 -21.672 -18.359 1 95.94 279 MET B O 1
ATOM 5214 N N . ARG B 1 280 ? 11.406 -21.656 -16.172 1 96.94 280 ARG B N 1
ATOM 5215 C CA . ARG B 1 280 ? 10.68 -20.391 -16.312 1 96.94 280 ARG B CA 1
ATOM 5216 C C . ARG B 1 280 ? 11.586 -19.297 -16.844 1 96.94 280 ARG B C 1
ATOM 5218 O O . ARG B 1 280 ? 11.195 -18.531 -17.734 1 96.94 280 ARG B O 1
ATOM 5225 N N . MET B 1 281 ? 12.789 -19.219 -16.312 1 96 281 MET B N 1
ATOM 5226 C CA . MET B 1 281 ? 13.703 -18.141 -16.656 1 96 281 MET B CA 1
ATOM 5227 C C . MET B 1 281 ? 14.273 -18.328 -18.062 1 96 281 MET B C 1
ATOM 5229 O O . MET B 1 281 ? 14.844 -17.406 -18.641 1 96 281 MET B O 1
ATOM 5233 N N . SER B 1 282 ? 14.102 -19.484 -18.625 1 95.69 282 SER B N 1
ATOM 5234 C CA . SER B 1 282 ? 14.617 -19.766 -19.969 1 95.69 282 SER B CA 1
ATOM 5235 C C . SER B 1 282 ? 13.68 -19.219 -21.047 1 95.69 282 SER B C 1
ATOM 5237 O O . SER B 1 282 ? 14.07 -19.078 -22.203 1 95.69 282 SER B O 1
ATOM 5239 N N . PHE B 1 283 ? 12.453 -18.953 -20.656 1 96.62 283 PHE B N 1
ATOM 5240 C CA . PHE B 1 283 ? 11.492 -18.469 -21.641 1 96.62 283 PHE B CA 1
ATOM 5241 C C . PHE B 1 283 ? 11.789 -17.031 -22.016 1 96.62 283 PHE B C 1
ATOM 5243 O O . PHE B 1 283 ? 12.086 -16.203 -21.156 1 96.62 283 PHE B O 1
ATOM 5250 N N . LYS B 1 284 ? 11.68 -16.734 -23.219 1 91.06 284 LYS B N 1
ATOM 5251 C CA . LYS B 1 284 ? 11.992 -15.406 -23.734 1 91.06 284 LYS B CA 1
ATOM 5252 C C . LYS B 1 284 ? 10.75 -14.508 -23.703 1 91.06 284 LYS B C 1
ATOM 5254 O O . LYS B 1 284 ? 10.859 -13.305 -23.484 1 91.06 284 LYS B O 1
ATOM 5259 N N . SER B 1 285 ? 9.625 -15.117 -23.938 1 93.75 285 SER B N 1
ATOM 5260 C CA . SER B 1 285 ? 8.414 -14.312 -24.047 1 93.75 285 SER B CA 1
ATOM 5261 C C . SER B 1 285 ? 7.625 -14.312 -22.75 1 93.75 285 SER B C 1
ATOM 5263 O O . SER B 1 285 ? 7.578 -15.32 -22.047 1 93.75 285 SER B O 1
ATOM 5265 N N . ALA B 1 286 ? 7.004 -13.109 -22.484 1 95.94 286 ALA B N 1
ATOM 5266 C CA . ALA B 1 286 ? 6.121 -13 -21.328 1 95.94 286 ALA B CA 1
ATOM 5267 C C . ALA B 1 286 ? 4.949 -13.977 -21.438 1 95.94 286 ALA B C 1
ATOM 5269 O O . ALA B 1 286 ? 4.504 -14.531 -20.422 1 95.94 286 ALA B O 1
ATOM 5270 N N . LEU B 1 287 ? 4.496 -14.188 -22.641 1 97.56 287 LEU B N 1
ATOM 5271 C CA . LEU B 1 287 ? 3.379 -15.102 -22.859 1 97.56 287 LEU B CA 1
ATOM 5272 C C . LEU B 1 287 ? 3.783 -16.531 -22.531 1 97.56 287 LEU B C 1
ATOM 5274 O O . LEU B 1 287 ? 3 -17.281 -21.953 1 97.56 287 LEU B O 1
ATOM 5278 N N . SER B 1 288 ? 4.977 -16.938 -22.906 1 98.06 288 SER B N 1
ATOM 5279 C CA . SER B 1 288 ? 5.465 -18.281 -22.578 1 98.06 288 SER B CA 1
ATOM 5280 C C . SER B 1 288 ? 5.512 -18.5 -21.078 1 98.06 288 SER B C 1
ATOM 5282 O O . SER B 1 288 ? 5.121 -19.562 -20.578 1 98.06 288 SER B O 1
ATOM 5284 N N . LYS B 1 289 ? 5.98 -17.469 -20.359 1 97.38 289 LYS B N 1
ATOM 5285 C CA . LYS B 1 289 ? 6.027 -17.547 -18.891 1 97.38 289 LYS B CA 1
ATOM 5286 C C . LYS B 1 289 ? 4.633 -17.734 -18.312 1 97.38 289 LYS B C 1
ATOM 5288 O O . LYS B 1 289 ? 4.426 -18.562 -17.438 1 97.38 289 LYS B O 1
ATOM 5293 N N . TRP B 1 290 ? 3.752 -16.922 -18.828 1 98.38 290 TRP B N 1
ATOM 5294 C CA . TRP B 1 290 ? 2.379 -17 -18.328 1 98.38 290 TRP B CA 1
ATOM 5295 C C . TRP B 1 290 ? 1.771 -18.359 -18.641 1 98.38 290 TRP B C 1
ATOM 5297 O O . TRP B 1 290 ? 1.172 -18.984 -17.766 1 98.38 290 TRP B O 1
ATOM 5307 N N . LEU B 1 291 ? 1.924 -18.859 -19.859 1 98.25 291 LEU B N 1
ATOM 5308 C CA . LEU B 1 291 ? 1.374 -20.141 -20.281 1 98.25 291 LEU B CA 1
ATOM 5309 C C . LEU B 1 291 ? 1.974 -21.281 -19.453 1 98.25 291 LEU B C 1
ATOM 5311 O O . LEU B 1 291 ? 1.277 -22.234 -19.109 1 98.25 291 LEU B O 1
ATOM 5315 N N . HIS B 1 292 ? 3.258 -21.188 -19.219 1 98.25 292 HIS B N 1
ATOM 5316 C CA . HIS B 1 292 ? 3.924 -22.172 -18.391 1 98.25 292 HIS B CA 1
ATOM 5317 C C . HIS B 1 292 ? 3.234 -22.312 -17.031 1 98.25 292 HIS B C 1
ATOM 5319 O O . HIS B 1 292 ? 2.902 -23.406 -16.609 1 98.25 292 HIS B O 1
ATOM 5325 N N . GLY B 1 293 ? 3.025 -21.156 -16.344 1 97.44 293 GLY B N 1
ATOM 5326 C CA . GLY B 1 293 ? 2.334 -21.156 -15.062 1 97.44 293 GLY B CA 1
ATOM 5327 C C . GLY B 1 293 ? 0.909 -21.672 -15.164 1 97.44 293 GLY B C 1
ATOM 5328 O O . GLY B 1 293 ? 0.474 -22.469 -14.336 1 97.44 293 GLY B O 1
ATOM 5329 N N . TYR B 1 294 ? 0.227 -21.234 -16.172 1 97.75 294 TYR B N 1
ATOM 5330 C CA . TYR B 1 294 ? -1.171 -21.609 -16.375 1 97.75 294 TYR B CA 1
ATOM 5331 C C . TYR B 1 294 ? -1.319 -23.109 -16.531 1 97.75 294 TYR B C 1
ATOM 5333 O O . TYR B 1 294 ? -2.082 -23.75 -15.812 1 97.75 294 TYR B O 1
ATOM 5341 N N . TYR B 1 295 ? -0.578 -23.688 -17.422 1 97.62 295 TYR B N 1
ATOM 5342 C CA . TYR B 1 295 ? -0.721 -25.094 -17.719 1 97.62 295 TYR B CA 1
ATOM 5343 C C . TYR B 1 295 ? -0.159 -25.953 -16.594 1 97.62 295 TYR B C 1
ATOM 5345 O O . TYR B 1 295 ? -0.66 -27.047 -16.312 1 97.62 295 TYR B O 1
ATOM 5353 N N . LYS B 1 296 ? 0.86 -25.438 -15.93 1 96.5 296 LYS B N 1
ATOM 5354 C CA . LYS B 1 296 ? 1.412 -26.172 -14.797 1 96.5 296 LYS B CA 1
ATOM 5355 C C . LYS B 1 296 ? 0.41 -26.25 -13.641 1 96.5 296 LYS B C 1
ATOM 5357 O O . LYS B 1 296 ? 0.427 -27.188 -12.859 1 96.5 296 LYS B O 1
ATOM 5362 N N . SER B 1 297 ? -0.435 -25.234 -13.508 1 94.88 297 SER B N 1
ATOM 5363 C CA . SER B 1 297 ? -1.37 -25.141 -12.398 1 94.88 297 SER B CA 1
ATOM 5364 C C . SER B 1 297 ? -2.508 -26.141 -12.539 1 94.88 297 SER B C 1
ATOM 5366 O O . SER B 1 297 ? -3.291 -26.344 -11.609 1 94.88 297 SER B O 1
ATOM 5368 N N . HIS B 1 298 ? -2.6 -26.766 -13.68 1 92.06 298 HIS B N 1
ATOM 5369 C CA . HIS B 1 298 ? -3.613 -27.797 -13.922 1 92.06 298 HIS B CA 1
ATOM 5370 C C . HIS B 1 298 ? -2.992 -29.188 -13.961 1 92.06 298 HIS B C 1
ATOM 5372 O O . HIS B 1 298 ? -1.979 -29.391 -14.633 1 92.06 298 HIS B O 1
ATOM 5378 N N . GLN B 1 299 ? -3.574 -30.047 -13.242 1 87 299 GLN B N 1
ATOM 5379 C CA . GLN B 1 299 ? -3.09 -31.422 -13.344 1 87 299 GLN B CA 1
ATOM 5380 C C . GLN B 1 299 ? -3.23 -31.953 -14.766 1 87 299 GLN B C 1
ATOM 5382 O O . GLN B 1 299 ? -2.289 -32.531 -15.312 1 87 299 GLN B O 1
ATOM 5387 N N . LYS B 1 300 ? -4.375 -31.75 -15.305 1 89.69 300 LYS B N 1
ATOM 5388 C CA . LYS B 1 300 ? -4.68 -32.031 -16.703 1 89.69 300 LYS B CA 1
ATOM 5389 C C . LYS B 1 300 ? -5.301 -30.828 -17.391 1 89.69 300 LYS B C 1
ATOM 5391 O O . LYS B 1 300 ? -6.508 -30.594 -17.281 1 89.69 300 LYS B O 1
ATOM 5396 N N . PRO B 1 301 ? -4.465 -30.125 -18.172 1 92.06 301 PRO B N 1
ATOM 5397 C CA . PRO B 1 301 ? -4.988 -28.922 -18.797 1 92.06 301 PRO B CA 1
ATOM 5398 C C . PRO B 1 301 ? -6.203 -29.203 -19.688 1 92.06 301 PRO B C 1
ATOM 5400 O O . PRO B 1 301 ? -6.195 -30.156 -20.469 1 92.06 301 PRO B O 1
ATOM 5403 N N . PHE B 1 302 ? -7.207 -28.422 -19.578 1 92.31 302 PHE B N 1
ATOM 5404 C CA . PHE B 1 302 ? -8.398 -28.516 -20.406 1 92.31 302 PHE B CA 1
ATOM 5405 C C . PHE B 1 302 ? -8.234 -27.688 -21.672 1 92.31 302 PHE B C 1
ATOM 5407 O O . PHE B 1 302 ? -7.562 -26.656 -21.672 1 92.31 302 PHE B O 1
ATOM 5414 N N . PRO B 1 303 ? -8.836 -28.234 -22.688 1 96.19 303 PRO B N 1
ATOM 5415 C CA . PRO B 1 303 ? -8.836 -27.406 -23.906 1 96.19 303 PRO B CA 1
ATOM 5416 C C . PRO B 1 303 ? -9.547 -26.078 -23.703 1 96.19 303 PRO B C 1
ATOM 5418 O O . PRO B 1 303 ? -10.602 -26.016 -23.062 1 96.19 303 PRO B O 1
ATOM 5421 N N . VAL B 1 304 ? -8.938 -25.062 -24.219 1 96.44 304 VAL B N 1
ATOM 5422 C CA . VAL B 1 304 ? -9.5 -23.719 -24.016 1 96.44 304 VAL B CA 1
ATOM 5423 C C . VAL B 1 304 ? -9.43 -22.938 -25.328 1 96.44 304 VAL B C 1
ATOM 5425 O O . VAL B 1 304 ? -8.539 -23.172 -26.156 1 96.44 304 VAL B O 1
ATOM 5428 N N . LYS B 1 305 ? -10.367 -22.047 -25.453 1 97.25 305 LYS B N 1
ATOM 5429 C CA . LYS B 1 305 ? -10.367 -21.188 -26.656 1 97.25 305 LYS B CA 1
ATOM 5430 C C . LYS B 1 305 ? -9.219 -20.188 -26.609 1 97.25 305 LYS B C 1
ATOM 5432 O O . LYS B 1 305 ? -8.852 -19.703 -25.547 1 97.25 305 LYS B O 1
ATOM 5437 N N . ILE B 1 306 ? -8.781 -19.812 -27.797 1 97.81 306 ILE B N 1
ATOM 5438 C CA . ILE B 1 306 ? -7.719 -18.828 -27.922 1 97.81 306 ILE B CA 1
ATOM 5439 C C . ILE B 1 306 ? -8.164 -17.5 -27.297 1 97.81 306 ILE B C 1
ATOM 5441 O O . ILE B 1 306 ? -7.379 -16.844 -26.609 1 97.81 306 ILE B O 1
ATOM 5445 N N . GLU B 1 307 ? -9.406 -17.172 -27.469 1 96.62 307 GLU B N 1
ATOM 5446 C CA . GLU B 1 307 ? -9.938 -15.938 -26.906 1 96.62 307 GLU B CA 1
ATOM 5447 C C . GLU B 1 307 ? -9.867 -15.938 -25.391 1 96.62 307 GLU B C 1
ATOM 5449 O O . GLU B 1 307 ? -9.602 -14.898 -24.766 1 96.62 307 GLU B O 1
ATOM 5454 N N . THR B 1 308 ? -10.102 -17.047 -24.781 1 96.81 308 THR B N 1
ATOM 5455 C CA . THR B 1 308 ? -10.039 -17.188 -23.328 1 96.81 308 THR B CA 1
ATOM 5456 C C . THR B 1 308 ? -8.609 -16.984 -22.828 1 96.81 308 THR B C 1
ATOM 5458 O O . THR B 1 308 ? -8.398 -16.297 -21.828 1 96.81 308 THR B O 1
ATOM 5461 N N . LEU B 1 309 ? -7.656 -17.531 -23.531 1 97.69 309 LEU B N 1
ATOM 5462 C CA . LEU B 1 309 ? -6.258 -17.359 -23.156 1 97.69 309 LEU B CA 1
ATOM 5463 C C . LEU B 1 309 ? -5.836 -15.898 -23.328 1 97.69 309 LEU B C 1
ATOM 5465 O O . LEU B 1 309 ? -5.09 -15.367 -22.5 1 97.69 309 LEU B O 1
ATOM 5469 N N . MET B 1 310 ? -6.348 -15.305 -24.391 1 97.12 310 MET B N 1
ATOM 5470 C CA . MET B 1 310 ? -6.023 -13.914 -24.688 1 97.12 310 MET B CA 1
ATOM 5471 C C . MET B 1 310 ? -6.512 -13 -23.562 1 97.12 310 MET B C 1
ATOM 5473 O O . MET B 1 310 ? -5.766 -12.141 -23.078 1 97.12 310 MET B O 1
ATOM 5477 N N . LYS B 1 311 ? -7.688 -13.203 -23.094 1 95.56 311 LYS B N 1
ATOM 5478 C CA . LYS B 1 311 ? -8.258 -12.43 -22 1 95.56 311 LYS B CA 1
ATOM 5479 C C . LYS B 1 311 ? -7.594 -12.789 -20.672 1 95.56 311 LYS B C 1
ATOM 5481 O O . LYS B 1 311 ? -7.277 -11.906 -19.875 1 95.56 311 LYS B O 1
ATOM 5486 N N . GLY B 1 312 ? -7.328 -14.047 -20.5 1 96.62 312 GLY B N 1
ATOM 5487 C CA . GLY B 1 312 ? -6.801 -14.539 -19.25 1 96.62 312 GLY B CA 1
ATOM 5488 C C . GLY B 1 312 ? -5.383 -14.086 -18.969 1 96.62 312 GLY B C 1
ATOM 5489 O O . GLY B 1 312 ? -5 -13.891 -17.812 1 96.62 312 GLY B O 1
ATOM 5490 N N . CYS B 1 313 ? -4.652 -13.938 -20.031 1 97.69 313 CYS B N 1
ATOM 5491 C CA . CYS B 1 313 ? -3.254 -13.562 -19.828 1 97.69 313 CYS B CA 1
ATOM 5492 C C . CYS B 1 313 ? -3.088 -12.047 -19.828 1 97.69 313 CYS B C 1
ATOM 5494 O O . CYS B 1 313 ? -1.974 -11.547 -19.688 1 97.69 313 CYS B O 1
ATOM 5496 N N . GLY B 1 314 ? -4.129 -11.312 -20.047 1 95.88 314 GLY B N 1
ATOM 5497 C CA . GLY B 1 314 ? -4.105 -9.859 -19.984 1 95.88 314 GLY B CA 1
ATOM 5498 C C . GLY B 1 314 ? -3.467 -9.219 -21.203 1 95.88 314 GLY B C 1
ATOM 5499 O O . GLY B 1 314 ? -2.877 -8.141 -21.109 1 95.88 314 GLY B O 1
ATOM 5500 N N . SER B 1 315 ? -3.527 -9.859 -22.328 1 94.69 315 SER B N 1
ATOM 5501 C CA . SER B 1 315 ? -2.975 -9.297 -23.547 1 94.69 315 SER B CA 1
ATOM 5502 C C . SER B 1 315 ? -3.75 -8.062 -24 1 94.69 315 SER B C 1
ATOM 5504 O O . SER B 1 315 ? -4.977 -8.016 -23.875 1 94.69 315 SER B O 1
ATOM 5506 N N . LYS B 1 316 ? -3.031 -7.062 -24.5 1 90.62 316 LYS B N 1
ATOM 5507 C CA . LYS B 1 316 ? -3.662 -5.84 -24.984 1 90.62 316 LYS B CA 1
ATOM 5508 C C . LYS B 1 316 ? -3.816 -5.867 -26.5 1 90.62 316 LYS B C 1
ATOM 5510 O O . LYS B 1 316 ? -4.25 -4.883 -27.109 1 90.62 316 LYS B O 1
ATOM 5515 N N . MET B 1 317 ? -3.445 -6.965 -27.016 1 89.12 317 MET B N 1
ATOM 5516 C CA . MET B 1 317 ? -3.605 -7.086 -28.469 1 89.12 317 MET B CA 1
ATOM 5517 C C . MET B 1 317 ? -5.078 -7.074 -28.859 1 89.12 317 MET B C 1
ATOM 5519 O O . MET B 1 317 ? -5.91 -7.676 -28.172 1 89.12 317 MET B O 1
ATOM 5523 N N . THR B 1 318 ? -5.395 -6.383 -29.891 1 87 318 THR B N 1
ATOM 5524 C CA . THR B 1 318 ? -6.785 -6.258 -30.312 1 87 318 THR B CA 1
ATOM 5525 C C . THR B 1 318 ? -7.125 -7.301 -31.359 1 87 318 THR B C 1
ATOM 5527 O O . THR B 1 318 ? -8.281 -7.703 -31.5 1 87 318 THR B O 1
ATOM 5530 N N . CYS B 1 319 ? -6.121 -7.762 -32.031 1 92.38 319 CYS B N 1
ATOM 5531 C CA . CYS B 1 319 ? -6.34 -8.711 -33.125 1 92.38 319 CYS B CA 1
ATOM 5532 C C . CYS B 1 319 ? -6.062 -10.133 -32.656 1 92.38 319 CYS B C 1
ATOM 5534 O O . CYS B 1 319 ? -4.922 -10.484 -32.344 1 92.38 319 CYS B O 1
ATOM 5536 N N . ILE B 1 320 ? -7.082 -10.992 -32.719 1 93.31 320 ILE B N 1
ATOM 5537 C CA . ILE B 1 320 ? -6.98 -12.375 -32.281 1 93.31 320 ILE B CA 1
ATOM 5538 C C . ILE B 1 320 ? -6.016 -13.148 -33.156 1 93.31 320 ILE B C 1
ATOM 5540 O O . ILE B 1 320 ? -5.293 -14.031 -32.688 1 93.31 320 ILE B O 1
ATOM 5544 N N . ARG B 1 321 ? -5.953 -12.789 -34.438 1 93.5 321 ARG B N 1
ATOM 5545 C CA . ARG B 1 321 ? -5.062 -13.469 -35.375 1 93.5 321 ARG B CA 1
ATOM 5546 C C . ARG B 1 321 ? -3.6 -13.266 -34.969 1 93.5 321 ARG B C 1
ATOM 5548 O O . ARG B 1 321 ? -2.801 -14.203 -35.031 1 93.5 321 ARG B O 1
ATOM 5555 N N . ASN B 1 322 ? -3.271 -12.039 -34.656 1 94.69 322 ASN B N 1
ATOM 5556 C CA . ASN B 1 322 ? -1.911 -11.734 -34.25 1 94.69 322 ASN B CA 1
ATOM 5557 C C . ASN B 1 322 ? -1.569 -12.43 -32.938 1 94.69 322 ASN B C 1
ATOM 5559 O O . ASN B 1 322 ? -0.449 -12.906 -32.75 1 94.69 322 ASN B O 1
ATOM 5563 N N . PHE B 1 323 ? -2.562 -12.469 -32.094 1 96 323 PHE B N 1
ATOM 5564 C CA . PHE B 1 323 ? -2.338 -13.164 -30.844 1 96 323 PHE B CA 1
ATOM 5565 C C . PHE B 1 323 ? -2.098 -14.648 -31.078 1 96 323 PHE B C 1
ATOM 5567 O O . PHE B 1 323 ? -1.244 -15.258 -30.422 1 96 323 PHE B O 1
ATOM 5574 N N . LYS B 1 324 ? -2.924 -15.195 -31.906 1 96.88 324 LYS B N 1
ATOM 5575 C CA . LYS B 1 324 ? -2.77 -16.609 -32.25 1 96.88 324 LYS B CA 1
ATOM 5576 C C . LYS B 1 324 ? -1.346 -16.922 -32.719 1 96.88 324 LYS B C 1
ATOM 5578 O O . LYS B 1 324 ? -0.764 -17.922 -32.312 1 96.88 324 LYS B O 1
ATOM 5583 N N . LYS B 1 325 ? -0.774 -16.047 -33.5 1 96.38 325 LYS B N 1
ATOM 5584 C CA . LYS B 1 325 ? 0.596 -16.234 -33.969 1 96.38 325 LYS B CA 1
ATOM 5585 C C . LYS B 1 325 ? 1.578 -16.266 -32.781 1 96.38 325 LYS B C 1
ATOM 5587 O O . LYS B 1 325 ? 2.457 -17.125 -32.75 1 96.38 325 LYS B O 1
ATOM 5592 N N . GLU B 1 326 ? 1.445 -15.297 -31.922 1 96.06 326 GLU B N 1
ATOM 5593 C CA . GLU B 1 326 ? 2.318 -15.234 -30.75 1 96.06 326 GLU B CA 1
ATOM 5594 C C . GLU B 1 326 ? 2.115 -16.453 -29.844 1 96.06 326 GLU B C 1
ATOM 5596 O O . GLU B 1 326 ? 3.066 -16.953 -29.234 1 96.06 326 GLU B O 1
ATOM 5601 N N . LEU B 1 327 ? 0.863 -16.828 -29.766 1 97.94 327 LEU B N 1
ATOM 5602 C CA . LEU B 1 327 ? 0.52 -17.984 -28.938 1 97.94 327 LEU B CA 1
ATOM 5603 C C . LEU B 1 327 ? 1.213 -19.234 -29.453 1 97.94 327 LEU B C 1
ATOM 5605 O O . LEU B 1 327 ? 1.782 -20 -28.672 1 97.94 327 LEU B O 1
ATOM 5609 N N . LEU B 1 328 ? 1.145 -19.438 -30.719 1 97.75 328 LEU B N 1
ATOM 5610 C CA . LEU B 1 328 ? 1.766 -20.609 -31.328 1 97.75 328 LEU B CA 1
ATOM 5611 C C . LEU B 1 328 ? 3.271 -20.609 -31.078 1 97.75 328 LEU B C 1
ATOM 5613 O O . LEU B 1 328 ? 3.852 -21.656 -30.781 1 97.75 328 LEU B O 1
ATOM 5617 N N . LYS B 1 329 ? 3.879 -19.453 -31.25 1 97.75 329 LYS B N 1
ATOM 5618 C CA . LYS B 1 329 ? 5.309 -19.328 -30.969 1 97.75 329 LYS B CA 1
ATOM 5619 C C . LYS B 1 329 ? 5.617 -19.703 -29.516 1 97.75 329 LYS B C 1
ATOM 5621 O O . LYS B 1 329 ? 6.605 -20.391 -29.25 1 97.75 329 LYS B O 1
ATOM 5626 N N . SER B 1 330 ? 4.82 -19.234 -28.625 1 98.12 330 SER B N 1
ATOM 5627 C CA . SER B 1 330 ? 5.02 -19.484 -27.203 1 98.12 330 SER B CA 1
ATOM 5628 C C . SER B 1 330 ? 4.809 -20.953 -26.875 1 98.12 330 SER B C 1
ATOM 5630 O O . SER B 1 330 ? 5.531 -21.531 -26.062 1 98.12 330 SER B O 1
ATOM 5632 N N . LEU B 1 331 ? 3.768 -21.578 -27.484 1 98.25 331 LEU B N 1
ATOM 5633 C CA . LEU B 1 331 ? 3.531 -23 -27.281 1 98.25 331 LEU B CA 1
ATOM 5634 C C . LEU B 1 331 ? 4.719 -23.828 -27.766 1 98.25 331 LEU B C 1
ATOM 5636 O O . LEU B 1 331 ? 5.105 -24.797 -27.125 1 98.25 331 LEU B O 1
ATOM 5640 N N . GLU B 1 332 ? 5.227 -23.438 -28.875 1 98.19 332 GLU B N 1
ATOM 5641 C CA . GLU B 1 332 ? 6.406 -24.109 -29.406 1 98.19 332 GLU B CA 1
ATOM 5642 C C . GLU B 1 332 ? 7.598 -23.953 -28.469 1 98.19 332 GLU B C 1
ATOM 5644 O O . GLU B 1 332 ? 8.391 -24.891 -28.297 1 98.19 332 GLU B O 1
ATOM 5649 N N . GLU B 1 333 ? 7.762 -22.781 -27.922 1 98.12 333 GLU B N 1
ATOM 5650 C CA . GLU B 1 333 ? 8.828 -22.547 -26.953 1 98.12 333 GLU B CA 1
ATOM 5651 C C . GLU B 1 333 ? 8.695 -23.453 -25.734 1 98.12 333 GLU B C 1
ATOM 5653 O O . GLU B 1 333 ? 9.688 -23.984 -25.234 1 98.12 333 GLU B O 1
ATOM 5658 N N . LEU B 1 334 ? 7.492 -23.641 -25.25 1 98.31 334 LEU B N 1
ATOM 5659 C CA . LEU B 1 334 ? 7.238 -24.531 -24.109 1 98.31 334 LEU B CA 1
ATOM 5660 C C . LEU B 1 334 ? 7.562 -25.969 -24.469 1 98.31 334 LEU B C 1
ATOM 5662 O O . LEU B 1 334 ? 8.07 -26.719 -23.625 1 98.31 334 LEU B O 1
ATOM 5666 N N . LYS B 1 335 ? 7.215 -26.359 -25.672 1 98.12 335 LYS B N 1
ATOM 5667 C CA . LYS B 1 335 ? 7.527 -27.703 -26.141 1 98.12 335 LYS B CA 1
ATOM 5668 C C . LYS B 1 335 ? 9.039 -27.922 -26.234 1 98.12 335 LYS B C 1
ATOM 5670 O O . LYS B 1 335 ? 9.555 -28.938 -25.766 1 98.12 335 LYS B O 1
ATOM 5675 N N . LYS B 1 336 ? 9.758 -27 -26.812 1 97.56 336 LYS B N 1
ATOM 5676 C CA . LYS B 1 336 ? 11.211 -27.078 -26.953 1 97.56 336 LYS B CA 1
ATOM 5677 C C . LYS B 1 336 ? 11.898 -27.156 -25.609 1 97.56 336 LYS B C 1
ATOM 5679 O O . LYS B 1 336 ? 12.938 -27.812 -25.469 1 97.56 336 LYS B O 1
ATOM 5684 N N . ALA B 1 337 ? 11.336 -26.438 -24.625 1 96.94 337 ALA B N 1
ATOM 5685 C CA . ALA B 1 337 ? 11.906 -26.438 -23.266 1 96.94 337 ALA B CA 1
ATOM 5686 C C . ALA B 1 337 ? 11.617 -27.75 -22.547 1 96.94 337 ALA B C 1
ATOM 5688 O O . ALA B 1 337 ? 12.148 -28 -21.469 1 96.94 337 ALA B O 1
ATOM 5689 N N . GLY B 1 338 ? 10.742 -28.609 -23.141 1 96.75 338 GLY B N 1
ATOM 5690 C CA . GLY B 1 338 ? 10.461 -29.922 -22.578 1 96.75 338 GLY B CA 1
ATOM 5691 C C . GLY B 1 338 ? 9.266 -29.938 -21.656 1 96.75 338 GLY B C 1
ATOM 5692 O O . GLY B 1 338 ? 8.992 -30.938 -20.984 1 96.75 338 GLY B O 1
ATOM 5693 N N . PHE B 1 339 ? 8.539 -28.797 -21.562 1 97.25 339 PHE B N 1
ATOM 5694 C CA . PHE B 1 339 ? 7.387 -28.734 -20.688 1 97.25 339 PHE B CA 1
ATOM 5695 C C . PHE B 1 339 ? 6.164 -29.359 -21.328 1 97.25 339 PHE B C 1
ATOM 5697 O O . PHE B 1 339 ? 5.41 -30.078 -20.672 1 97.25 339 PHE B O 1
ATOM 5704 N N . LEU B 1 340 ? 5.957 -29.047 -22.578 1 97.56 340 LEU B N 1
ATOM 5705 C CA . LEU B 1 340 ? 4.855 -29.641 -23.328 1 97.56 340 LEU B CA 1
ATOM 5706 C C . LEU B 1 340 ? 5.355 -30.781 -24.219 1 97.56 340 LEU B C 1
ATOM 5708 O O . LEU B 1 340 ? 6.398 -30.641 -24.875 1 97.56 340 LEU B O 1
ATOM 5712 N N . ALA B 1 341 ? 4.66 -31.844 -24.203 1 97.25 341 ALA B N 1
ATOM 5713 C CA . ALA B 1 341 ? 4.934 -32.938 -25.156 1 97.25 341 ALA B CA 1
ATOM 5714 C C . ALA B 1 341 ? 4.336 -32.625 -26.531 1 97.25 341 ALA B C 1
ATOM 5716 O O . ALA B 1 341 ? 4.961 -32.875 -27.562 1 97.25 341 ALA B O 1
ATOM 5717 N N . LYS B 1 342 ? 3.105 -32.156 -26.453 1 97 342 LYS B N 1
ATOM 5718 C CA . LYS B 1 342 ? 2.379 -31.859 -27.688 1 97 342 LYS B CA 1
ATOM 5719 C C . LYS B 1 342 ? 1.387 -30.719 -27.484 1 97 342 LYS B C 1
ATOM 5721 O O . LYS B 1 342 ? 0.954 -30.453 -26.359 1 97 342 LYS B O 1
ATOM 5726 N N . TRP B 1 343 ? 1.142 -29.953 -28.5 1 97.5 343 TRP B N 1
ATOM 5727 C CA . TRP B 1 343 ? 0.059 -28.969 -28.516 1 97.5 343 TRP B CA 1
ATOM 5728 C C . TRP B 1 343 ? -0.645 -28.953 -29.875 1 97.5 343 TRP B C 1
ATOM 5730 O O . TRP B 1 343 ? -0.052 -29.328 -30.891 1 97.5 343 TRP B O 1
ATOM 5740 N N . GLU B 1 344 ? -1.926 -28.688 -29.844 1 97.5 344 GLU B N 1
ATOM 5741 C CA . GLU B 1 344 ? -2.729 -28.609 -31.062 1 97.5 344 GLU B CA 1
ATOM 5742 C C . GLU B 1 344 ? -3.746 -27.469 -30.984 1 97.5 344 GLU B C 1
ATOM 5744 O O . GLU B 1 344 ? -4.285 -27.188 -29.906 1 97.5 344 GLU B O 1
ATOM 5749 N N . VAL B 1 345 ? -3.916 -26.812 -32.094 1 96.69 345 VAL B N 1
ATOM 5750 C CA . VAL B 1 345 ? -4.961 -25.797 -32.219 1 96.69 345 VAL B CA 1
ATOM 5751 C C . VAL B 1 345 ? -5.953 -26.203 -33.312 1 96.69 345 VAL B C 1
ATOM 5753 O O . VAL B 1 345 ? -5.562 -26.453 -34.469 1 96.69 345 VAL B O 1
ATOM 5756 N N . ASN B 1 346 ? -7.195 -26.312 -32.875 1 95.94 346 ASN B N 1
ATOM 5757 C CA . ASN B 1 346 ? -8.234 -26.594 -33.875 1 95.94 346 ASN B CA 1
ATOM 5758 C C . ASN B 1 346 ? -8.531 -25.375 -34.75 1 95.94 346 ASN B C 1
ATOM 5760 O O . ASN B 1 346 ? -9.016 -24.359 -34.25 1 95.94 346 ASN B O 1
ATOM 5764 N N . PRO B 1 347 ? -8.289 -25.391 -36 1 91.75 347 PRO B N 1
ATOM 5765 C CA . PRO B 1 347 ? -8.445 -24.219 -36.875 1 91.75 347 PRO B CA 1
ATOM 5766 C C . PRO B 1 347 ? -9.906 -23.766 -36.969 1 91.75 347 PRO B C 1
ATOM 5768 O O . PRO B 1 347 ? -10.172 -22.594 -37.281 1 91.75 347 PRO B O 1
ATOM 5771 N N . LYS B 1 348 ? -10.828 -24.672 -36.75 1 93.56 348 LYS B N 1
ATOM 5772 C CA . LYS B 1 348 ? -12.242 -24.328 -36.875 1 93.56 348 LYS B CA 1
ATOM 5773 C C . LYS B 1 348 ? -12.789 -23.719 -35.594 1 93.56 348 LYS B C 1
ATOM 5775 O O . LYS B 1 348 ? -13.555 -22.75 -35.656 1 93.56 348 LYS B O 1
ATOM 5780 N N . THR B 1 349 ? -12.398 -24.266 -34.469 1 94.5 349 THR B N 1
ATOM 5781 C CA . THR B 1 349 ? -13.016 -23.859 -33.219 1 94.5 349 THR B CA 1
ATOM 5782 C C . THR B 1 349 ? -12.086 -22.938 -32.438 1 94.5 349 THR B C 1
ATOM 5784 O O . THR B 1 349 ? -12.5 -22.328 -31.453 1 94.5 349 THR B O 1
ATOM 5787 N N . ASP B 1 350 ? -10.82 -22.812 -32.844 1 96.12 350 ASP B N 1
ATOM 5788 C CA . ASP B 1 350 ? -9.805 -22.016 -32.156 1 96.12 350 ASP B CA 1
ATOM 5789 C C . ASP B 1 350 ? -9.57 -22.5 -30.734 1 96.12 350 ASP B C 1
ATOM 5791 O O . ASP B 1 350 ? -9.336 -21.703 -29.828 1 96.12 350 ASP B O 1
ATOM 5795 N N . ILE B 1 351 ? -9.742 -23.797 -30.578 1 97.56 351 ILE B N 1
ATOM 5796 C CA . ILE B 1 351 ? -9.508 -24.438 -29.281 1 97.56 351 ILE B CA 1
ATOM 5797 C C . ILE B 1 351 ? -8.078 -24.953 -29.219 1 97.56 351 ILE B C 1
ATOM 5799 O O . ILE B 1 351 ? -7.602 -25.609 -30.141 1 97.56 351 ILE B O 1
ATOM 5803 N N . VAL B 1 352 ? -7.398 -24.609 -28.188 1 97.88 352 VAL B N 1
ATOM 5804 C CA . VAL B 1 352 ? -6.023 -25.031 -27.938 1 97.88 352 VAL B CA 1
ATOM 5805 C C . VAL B 1 352 ? -6.016 -26.234 -27 1 97.88 352 VAL B C 1
ATOM 5807 O O . VAL B 1 352 ? -6.629 -26.188 -25.922 1 97.88 352 VAL B O 1
ATOM 5810 N N . THR B 1 353 ? -5.422 -27.297 -27.359 1 97.69 353 THR B N 1
ATOM 5811 C CA . THR B 1 353 ? -5.215 -28.484 -26.547 1 97.69 353 THR B CA 1
ATOM 5812 C C . THR B 1 353 ? -3.727 -28.75 -26.344 1 97.69 353 THR B C 1
ATOM 5814 O O . THR B 1 353 ? -2.945 -28.688 -27.281 1 97.69 353 THR B O 1
ATOM 5817 N N . VAL B 1 354 ? -3.381 -28.984 -25.094 1 97.69 354 VAL B N 1
ATOM 5818 C CA . VAL B 1 354 ? -1.969 -29.234 -24.828 1 97.69 354 VAL B CA 1
ATOM 5819 C C . VAL B 1 354 ? -1.818 -30.5 -24 1 97.69 354 VAL B C 1
ATOM 5821 O O . VAL B 1 354 ? -2.762 -30.938 -23.328 1 97.69 354 VAL B O 1
ATOM 5824 N N . THR B 1 355 ? -0.728 -31.188 -24.094 1 96.5 355 THR B N 1
ATOM 5825 C CA . THR B 1 355 ? -0.316 -32.312 -23.266 1 96.5 355 THR B CA 1
ATOM 5826 C C . THR B 1 355 ? 1.048 -32.062 -22.641 1 96.5 355 THR B C 1
ATOM 5828 O O . THR B 1 355 ? 2.029 -31.812 -23.344 1 96.5 355 THR B O 1
ATOM 5831 N N . ARG B 1 356 ? 1.087 -32.062 -21.391 1 95.75 356 ARG B N 1
ATOM 5832 C CA . ARG B 1 356 ? 2.344 -31.844 -20.688 1 95.75 356 ARG B CA 1
ATOM 5833 C C . ARG B 1 356 ? 3.223 -33.094 -20.734 1 95.75 356 ARG B C 1
ATOM 5835 O O . ARG B 1 356 ? 2.725 -34.188 -20.922 1 95.75 356 ARG B O 1
ATOM 5842 N N . THR B 1 357 ? 4.527 -32.906 -20.516 1 92.81 357 THR B N 1
ATOM 5843 C CA . THR B 1 357 ? 5.457 -34.031 -20.469 1 92.81 357 THR B CA 1
ATOM 5844 C C . THR B 1 357 ? 5.34 -34.75 -19.141 1 92.81 357 THR B C 1
ATOM 5846 O O . THR B 1 357 ? 5.055 -34.156 -18.109 1 92.81 357 THR B O 1
#

Organism: Desulfotalea psychrophila (strain LSv54 / DSM 12343) (NCBI:txid177439)

pLDDT: mean 77.73, std 20.38, range [28.89, 98.38]

Solvent-accessible surface area (backbone atoms only — not comparable to full-atom values): 37865 Å² total; per-residue (Å²): 133,78,77,50,73,69,55,56,43,48,50,46,23,50,49,47,24,51,48,40,47,48,40,28,47,48,54,41,39,72,69,32,54,60,66,54,41,65,70,41,44,76,40,76,42,51,48,37,41,63,84,73,54,30,32,29,42,34,41,27,13,67,38,61,68,49,39,51,46,40,42,69,74,37,32,58,53,44,51,63,45,31,57,77,89,24,46,79,48,77,44,72,40,60,39,73,56,54,40,55,61,86,60,88,80,79,51,90,53,45,34,68,40,36,38,70,54,40,32,14,22,59,49,8,37,50,57,90,84,50,80,73,52,76,42,76,71,35,78,44,48,48,64,64,81,57,54,46,39,35,35,25,27,58,58,40,28,47,69,47,45,54,52,50,35,50,50,52,43,48,41,46,70,63,70,41,27,30,65,78,61,25,65,35,71,43,38,60,61,61,52,28,53,74,74,70,39,68,84,46,73,67,46,49,51,48,50,49,52,43,51,50,46,39,29,28,22,26,33,28,35,27,36,62,92,57,60,62,62,35,66,49,40,33,76,22,58,43,61,47,76,55,78,70,80,78,83,75,69,78,74,71,54,46,32,35,37,31,48,48,50,66,58,47,49,54,45,44,90,73,35,48,28,78,41,54,42,66,64,51,69,66,46,85,44,47,57,31,41,46,48,51,42,35,47,64,56,32,96,73,56,68,70,40,41,53,68,55,51,41,52,17,36,34,50,79,72,84,49,66,70,63,47,50,54,53,47,51,54,27,52,50,50,37,32,75,73,56,53,27,68,47,74,48,68,41,87,87,73,42,32,37,39,61,39,69,98,135,78,78,49,75,69,53,56,44,48,50,47,22,50,50,48,24,52,49,42,46,48,40,29,46,49,55,40,41,72,71,32,54,60,66,54,42,65,69,39,44,77,39,76,42,50,46,36,40,66,86,72,54,30,33,28,42,35,42,29,14,71,38,60,66,51,39,51,46,41,42,70,73,36,33,58,53,44,51,63,47,30,57,77,90,24,43,80,48,75,44,75,42,63,40,73,57,54,40,53,63,87,59,88,82,79,52,91,51,43,32,66,41,36,40,70,53,39,32,14,22,61,48,9,36,52,57,90,85,50,79,73,52,76,40,75,72,34,77,45,46,46,64,63,81,58,52,45,40,33,34,25,27,59,59,40,29,44,69,47,44,53,52,49,35,50,49,52,45,46,40,46,69,64,71,44,27,29,63,77,62,24,67,35,72,44,39,59,61,60,52,28,54,75,75,71,39,67,84,44,71,66,47,49,52,49,51,51,52,43,51,50,48,38,30,28,22,28,32,28,35,29,38,63,93,59,60,64,62,35,68,50,40,32,76,21,58,42,61,45,76,54,77,70,80,76,84,75,69,78,76,71,55,45,32,36,36,31,49,45,51,64,56,47,49,54,45,42,91,73,34,47,28,80,40,54,42,66,64,52,69,66,47,85,46,46,56,30,42,46,48,50,42,35,48,64,57,31,94,71,56,69,70,40,42,55,67,54,51,43,51,17,36,34,51,78,72,84,50,67,70,62,46,50,54,54,46,50,54,28,53,49,51,38,31,74,73,56,52,28,69,47,75,49,67,41,88,86,75,40,32,38,38,63,39,69,98

Secondary structure (DSSP, 8-state):
----HHHHHHHHHHHHHHHHHHHHHHHHHHHS-HHHHHHHEEEEEEEE-TTT--EEEEEEESSHHHHHHHHHHHHHHHHHHS-TTTEEEEEEEE-------------TTEEEEEHHHHTBSSEE---TTSPPPEEEEEEEPBSSSSEEEEEEEEPEEHHHHHHHHHHHHHHHHHT--STT---EEE-HHHHHHHTT--SSHHHHHHHHHHHHHHHSEEEEEEETTS-EEEEEE-SS-EEEE-----SS------EEEE--GGGGGGGGGG-EEEEEHHHHHH--SHHHHHHHHHHHT-SSPPPEEHHHHHHHTT---S-HHHHHHHHHHHHHHHHHTTSEEEEEE-TTT-EEEEEE-/----HHHHHHHHHHHHHHHHHHHHHHHHHHHS-HHHHHHHEEEEEEEE-TTT--EEEEEEESSHHHHHHHHHHHHHHHHHHS-TTTEEEEEEEE-------------TTEEEEEHHHHTBSSEE---TTSPPPEEEEEEEPBSSSSEEEEEEEEPEEHHHHHHHHHHHHHHHHHT--STT---EEE-HHHHHHHTT--SSHHHHHHHHHHHHHHHSEEEEEEETTS-EEEEEE-SS-EEEE-----SS------EEEE--GGGGGGGGGG-EEEEEHHHHHH--SHHHHHHHHHHHT-SSPPPEEHHHHHHHTT-----HHHHHHHHHHHHHHHHHTTSEEEEEE-TTT-EEEEEE-

Foldseek 3Di:
DPPDPVNVLVVVQVVLFVQLVCLLCVLCVVVPVPVNCVVFFVDFGWGQDSPQLATETETAGLDPVSLVVCCVVCVVVSCVSRPVRRHDDHDDDPPNPQLALPDDCPDPQKFKDFLQVLQWQQAFLEDPVDAWDFFDQDWTDGDDDFKTKTKGFTRHHLLLVLLLRVQVSLSNVVRGRLVVFSWRKDFLCVSCVLLPHDDDPVVSVVSVVSLVRLQPMFMWMATPVGDTLDGGARSWPDKDFDPDPDDDDPPGRMIITHGDSSVSSSCPPNSMFMDRSVLLSPQDGRLLNSVLSNCRSDPADDKDALVSSCRRNPYPDPDSVVSVVVVVVSLVSCVVSQQWVDWDADPVRRIIHTHGD/DPPDPVRVLVVVQVVLFVQLVCLLCVLCVVVPVPVNCVQFFVDFGWGQDSVQLATETETAGLDPVSLVVCCVVCVVVSVVSRPPRRHDDHDDDPPNPQLALPDDCPDPQKFKDFLQVLFWQQAFLEDPVDAWDFFDQDWTDGDDDFKTKTKGFTRHHLLLVLLLRVQVSLSNVVRGRLVVFSWRKDALCVSCVLLPHDDDPVVSVVSVVSLVRLQPMFMWMATPVGDTLDGGARSWPDKDFDPDPDDDDPPGRMIITHGDSSVSSSCPPNSMFMDRSVLLSPQDGRLLNSVLSNCRSDPADDKDALVSSCRRNPYPDPDSVVSVVVNVVSLVSCVVSQQWVDWDADPVRRIIHTHGD

Radius of gyration: 29.55 Å; Cα contacts (8 Å, |Δi|>4): 1277; chains: 2; bounding box: 67×102×96 Å